Protein AF-A0A3D1ETZ3-F1 (afdb_monomer)

Structure (mmCIF, N/CA/C/O backbone):
data_AF-A0A3D1ETZ3-F1
#
_entry.id   AF-A0A3D1ETZ3-F1
#
loop_
_atom_site.group_PDB
_atom_site.id
_atom_site.type_symbol
_atom_site.label_atom_id
_atom_site.label_alt_id
_atom_site.label_comp_id
_atom_site.label_asym_id
_atom_site.label_entity_id
_atom_site.label_seq_id
_atom_site.pdbx_PDB_ins_code
_atom_site.Cartn_x
_atom_site.Cartn_y
_atom_site.Cartn_z
_atom_site.occupancy
_atom_site.B_iso_or_equiv
_atom_site.auth_seq_id
_atom_site.auth_comp_id
_atom_site.auth_asym_id
_atom_site.auth_atom_id
_atom_site.pdbx_PDB_model_num
ATOM 1 N N . PHE A 1 1 ? 3.925 31.370 -10.548 1.00 27.34 1 PHE A N 1
ATOM 2 C CA . PHE A 1 1 ? 3.334 30.038 -10.300 1.00 27.34 1 PHE A CA 1
ATOM 3 C C . PHE A 1 1 ? 4.362 28.914 -10.126 1.00 27.34 1 PHE A C 1
ATOM 5 O O . PHE A 1 1 ? 4.361 28.298 -9.073 1.00 27.34 1 PHE A O 1
ATOM 12 N N . SER A 1 2 ? 5.283 28.641 -11.063 1.00 23.19 2 SER A N 1
ATOM 13 C CA . SER A 1 2 ? 6.313 27.588 -10.873 1.00 23.19 2 SER A CA 1
ATOM 14 C C . SER A 1 2 ? 7.354 27.898 -9.781 1.00 23.19 2 SER A C 1
ATOM 16 O O . SER A 1 2 ? 7.918 26.980 -9.194 1.00 23.19 2 SER A O 1
ATOM 18 N N . GLY A 1 3 ? 7.588 29.181 -9.479 1.00 23.27 3 GLY A N 1
ATOM 19 C CA . GLY A 1 3 ? 8.453 29.617 -8.374 1.00 23.27 3 GLY A CA 1
ATOM 20 C C . GLY A 1 3 ? 7.772 29.662 -7.000 1.00 23.27 3 GLY A C 1
ATOM 21 O O . GLY A 1 3 ? 8.455 29.539 -5.993 1.00 23.27 3 GLY A O 1
ATOM 22 N N . SER A 1 4 ? 6.441 29.786 -6.946 1.00 25.34 4 SER A N 1
ATOM 23 C CA . SER A 1 4 ? 5.672 29.945 -5.699 1.00 25.34 4 SER A CA 1
ATOM 24 C C . SER A 1 4 ? 5.288 28.616 -5.036 1.00 25.34 4 SER A C 1
ATOM 26 O O . SER A 1 4 ? 4.917 28.609 -3.872 1.00 25.34 4 SER A O 1
ATOM 28 N N . ASN A 1 5 ? 5.432 27.490 -5.744 1.00 31.06 5 ASN A N 1
ATOM 29 C CA . ASN A 1 5 ? 5.099 26.152 -5.234 1.00 31.06 5 ASN A CA 1
ATOM 30 C C . ASN A 1 5 ? 6.330 25.339 -4.799 1.00 31.06 5 ASN A C 1
ATOM 32 O O . ASN A 1 5 ? 6.207 24.150 -4.525 1.00 31.06 5 ASN A O 1
ATOM 36 N N . ARG A 1 6 ? 7.526 25.944 -4.763 1.00 32.31 6 ARG A N 1
ATOM 37 C CA . ARG A 1 6 ? 8.744 25.258 -4.293 1.00 32.31 6 ARG A CA 1
ATOM 38 C C . ARG A 1 6 ? 8.801 25.088 -2.772 1.00 32.31 6 ARG A C 1
ATOM 40 O O . ARG A 1 6 ? 9.508 24.200 -2.323 1.00 32.31 6 ARG A O 1
ATOM 47 N N . ASN A 1 7 ? 8.030 25.883 -2.026 1.00 27.84 7 ASN A N 1
ATOM 48 C CA . ASN A 1 7 ? 8.050 25.913 -0.560 1.00 27.84 7 ASN A CA 1
ATOM 49 C C . ASN A 1 7 ? 6.700 25.551 0.082 1.00 27.84 7 ASN A C 1
ATOM 51 O O . ASN A 1 7 ? 6.529 25.760 1.277 1.00 27.84 7 ASN A O 1
ATOM 55 N N . ILE A 1 8 ? 5.731 25.039 -0.685 1.00 31.20 8 ILE A N 1
ATOM 56 C CA . ILE A 1 8 ? 4.498 24.511 -0.090 1.00 31.20 8 ILE A CA 1
ATOM 57 C C . ILE A 1 8 ? 4.788 23.058 0.290 1.00 31.20 8 ILE A C 1
ATOM 59 O O . ILE A 1 8 ? 4.757 22.165 -0.557 1.00 31.20 8 ILE A O 1
ATOM 63 N N . SER A 1 9 ? 5.143 22.842 1.555 1.00 29.62 9 SER A N 1
ATOM 64 C CA . SER A 1 9 ? 5.007 21.541 2.199 1.00 29.62 9 SER A CA 1
ATOM 65 C C . SER A 1 9 ? 3.514 21.205 2.251 1.00 29.62 9 SER A C 1
ATOM 67 O O . SER A 1 9 ? 2.707 21.973 2.769 1.00 29.62 9 SER A O 1
ATOM 69 N N . GLY A 1 10 ? 3.143 20.094 1.616 1.00 34.75 10 GLY A N 1
ATOM 70 C CA . GLY A 1 10 ? 1.754 19.710 1.355 1.00 34.75 10 GLY A CA 1
ATOM 71 C C . GLY A 1 10 ? 1.389 19.856 -0.124 1.00 34.75 10 GLY A C 1
ATOM 72 O O . GLY A 1 10 ? 1.542 20.917 -0.730 1.00 34.75 10 GLY A O 1
ATOM 73 N N . SER A 1 11 ? 0.917 18.774 -0.750 1.00 38.56 11 SER A N 1
ATOM 74 C CA . SER A 1 11 ? 0.306 18.897 -2.073 1.00 38.56 11 SER A CA 1
ATOM 75 C C . SER A 1 11 ? -1.068 19.522 -1.901 1.00 38.56 11 SER A C 1
ATOM 77 O O . SER A 1 11 ? -1.914 18.944 -1.229 1.00 38.56 11 SER A O 1
ATOM 79 N N . LEU A 1 12 ? -1.315 20.656 -2.547 1.00 33.12 12 LEU A N 1
ATOM 80 C CA . LEU A 1 12 ? -2.684 21.058 -2.848 1.00 33.12 12 LEU A CA 1
ATOM 81 C C . LEU A 1 12 ? -3.346 19.938 -3.662 1.00 33.12 12 LEU A C 1
ATOM 83 O O . LEU A 1 12 ? -2.854 19.612 -4.750 1.00 33.12 12 LEU A O 1
ATOM 87 N N . ASP A 1 13 ? -4.443 19.370 -3.154 1.00 37.62 13 ASP A N 1
ATOM 88 C CA . ASP A 1 13 ? -5.285 18.462 -3.934 1.00 37.62 13 ASP A CA 1
ATOM 89 C C . ASP A 1 13 ? -5.958 19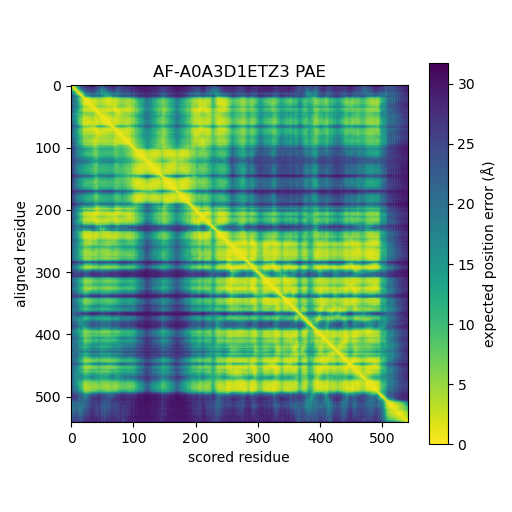.265 -5.058 1.00 37.62 13 ASP A C 1
ATOM 91 O O . ASP A 1 13 ? -6.944 19.979 -4.875 1.00 37.62 13 ASP A O 1
ATOM 95 N N . LEU A 1 14 ? -5.370 19.184 -6.252 1.00 34.25 14 LEU A N 1
ATOM 96 C CA . LEU A 1 14 ? -5.901 19.797 -7.468 1.00 34.25 14 LEU A CA 1
ATOM 97 C C . LEU A 1 14 ? -6.818 18.841 -8.240 1.00 34.25 14 LEU A C 1
ATOM 99 O O . LEU A 1 14 ? -7.135 19.128 -9.401 1.00 34.25 14 LEU A O 1
ATOM 103 N N . THR A 1 15 ? -7.223 17.716 -7.640 1.00 39.75 15 THR A N 1
ATOM 104 C CA . THR A 1 15 ? -8.112 16.748 -8.279 1.00 39.75 15 THR A CA 1
ATOM 105 C C . THR A 1 15 ? -9.499 17.375 -8.404 1.00 39.75 15 THR A C 1
ATOM 107 O O . THR A 1 15 ? -10.133 17.700 -7.393 1.00 39.75 15 THR A O 1
ATOM 110 N N . PRO A 1 16 ? -10.017 17.582 -9.628 1.00 36.59 16 PRO A N 1
ATOM 111 C CA . PRO A 1 16 ? -11.355 18.126 -9.802 1.00 36.59 16 PRO A CA 1
ATOM 112 C C . PRO A 1 16 ? -12.369 17.267 -9.038 1.00 36.59 16 PRO A C 1
ATOM 114 O O . PRO A 1 16 ? -12.315 16.036 -9.110 1.00 36.59 16 PRO A O 1
ATOM 117 N N . ARG A 1 17 ? -13.321 17.910 -8.342 1.00 39.03 17 ARG A N 1
ATOM 118 C CA . ARG A 1 17 ? -14.364 17.264 -7.510 1.00 39.03 17 ARG A CA 1
ATOM 119 C C . ARG A 1 17 ? -15.090 16.093 -8.201 1.00 39.03 17 ARG A C 1
ATOM 121 O O . ARG A 1 17 ? -15.649 15.242 -7.518 1.00 39.03 17 ARG A O 1
ATOM 128 N N . SER A 1 18 ? -15.076 16.033 -9.532 1.00 38.69 18 SER A N 1
ATOM 129 C CA . SER A 1 18 ? -15.733 15.012 -10.344 1.00 38.69 18 SER A CA 1
ATOM 130 C C . SER A 1 18 ? -14.891 13.768 -10.690 1.00 38.69 18 SER A C 1
ATOM 132 O O . SER A 1 18 ? -15.508 12.744 -10.976 1.00 38.69 18 SER A O 1
ATOM 134 N N . ARG A 1 19 ? -13.546 13.764 -10.625 1.00 49.03 19 ARG A N 1
ATOM 135 C CA . ARG A 1 19 ? -12.731 12.782 -11.395 1.00 49.03 19 ARG A CA 1
ATOM 136 C C . ARG A 1 19 ? -11.939 11.697 -10.645 1.00 49.03 19 ARG A C 1
ATOM 138 O O . ARG A 1 19 ? -11.523 10.753 -11.298 1.00 49.03 19 ARG A O 1
ATOM 145 N N . ALA A 1 20 ? -11.761 11.755 -9.324 1.00 51.69 20 ALA A N 1
ATOM 146 C CA . ALA A 1 20 ? -11.062 10.677 -8.602 1.00 51.69 20 ALA A CA 1
ATOM 147 C C . ALA A 1 20 ? -11.936 9.408 -8.539 1.00 51.69 20 ALA A C 1
ATOM 149 O O . ALA A 1 20 ? -12.929 9.383 -7.806 1.00 51.69 20 ALA A O 1
ATOM 150 N N . LEU A 1 21 ? -11.641 8.396 -9.352 1.00 62.44 21 LEU A N 1
ATOM 151 C CA . LEU A 1 21 ? -12.348 7.114 -9.351 1.00 62.44 21 LEU A CA 1
ATOM 152 C C . LEU A 1 21 ? -11.544 6.089 -8.545 1.00 62.44 21 LEU A C 1
ATOM 154 O O . LEU A 1 21 ? -10.324 6.072 -8.689 1.00 62.44 21 LEU A O 1
ATOM 158 N N . PRO A 1 22 ? -12.204 5.249 -7.729 1.00 69.25 22 PRO A N 1
ATOM 159 C CA . PRO A 1 22 ? -11.523 4.151 -7.058 1.00 69.25 22 PRO A CA 1
ATOM 160 C C . PRO A 1 22 ? -10.974 3.159 -8.089 1.00 69.25 22 PRO A C 1
ATOM 162 O O . PRO A 1 22 ? -11.580 2.937 -9.144 1.00 69.25 22 PRO A O 1
ATOM 165 N N . SER A 1 23 ? -9.831 2.564 -7.772 1.00 67.94 23 SER A N 1
ATOM 166 C CA . SER A 1 23 ? -9.227 1.471 -8.524 1.00 67.94 23 SER A CA 1
ATOM 167 C C . SER A 1 23 ? -10.166 0.260 -8.586 1.00 67.94 23 SER A C 1
ATOM 169 O O . SER A 1 23 ? -10.948 0.029 -7.656 1.00 67.94 23 SER A O 1
ATOM 171 N N . PRO A 1 24 ? -10.075 -0.554 -9.655 1.00 68.00 24 PRO A N 1
ATOM 172 C CA . PRO A 1 24 ? -10.760 -1.843 -9.722 1.00 68.00 24 PRO A CA 1
ATOM 173 C C . PRO A 1 24 ? -10.468 -2.712 -8.496 1.00 68.00 24 PRO A C 1
ATOM 175 O O . PRO A 1 24 ? -11.391 -3.270 -7.922 1.00 68.00 24 PRO A O 1
ATOM 178 N N . ARG A 1 25 ? -9.212 -2.714 -8.040 1.00 73.31 25 ARG A N 1
ATOM 179 C CA . ARG A 1 25 ? -8.737 -3.447 -6.866 1.00 73.31 25 ARG A CA 1
ATOM 180 C C . ARG A 1 25 ? -9.473 -3.066 -5.579 1.00 73.31 25 ARG A C 1
ATOM 182 O O . ARG A 1 25 ? -9.935 -3.941 -4.846 1.00 73.31 25 ARG A O 1
ATOM 189 N N . LEU A 1 26 ? -9.630 -1.766 -5.312 1.00 76.50 26 LEU A N 1
ATOM 190 C CA . LEU A 1 26 ? -10.394 -1.296 -4.155 1.00 76.50 26 LEU A CA 1
ATOM 191 C C . LEU A 1 26 ? -11.882 -1.647 -4.283 1.00 76.50 26 LEU A C 1
ATOM 193 O O . LEU A 1 26 ? -12.496 -2.047 -3.296 1.00 76.50 26 LEU A O 1
ATOM 197 N N . ILE A 1 27 ? -12.460 -1.498 -5.481 1.00 78.00 27 ILE A N 1
ATOM 198 C CA . ILE A 1 27 ? -13.863 -1.855 -5.741 1.00 78.00 27 ILE A CA 1
ATOM 199 C C . ILE A 1 27 ? -14.087 -3.347 -5.483 1.00 78.00 27 ILE A C 1
ATOM 201 O O . ILE A 1 27 ? -15.021 -3.695 -4.771 1.00 78.00 27 ILE A O 1
ATOM 205 N N . GLU A 1 28 ? -13.238 -4.211 -6.035 1.00 78.06 28 GLU A N 1
ATOM 206 C CA . GLU A 1 28 ? -13.331 -5.666 -5.912 1.00 78.06 28 GLU A CA 1
ATOM 207 C C . GLU A 1 28 ? -13.197 -6.107 -4.453 1.00 78.06 28 GLU A C 1
ATOM 209 O O . GLU A 1 28 ? -14.055 -6.827 -3.935 1.00 78.06 28 GLU A O 1
ATOM 214 N N . SER A 1 29 ? -12.188 -5.579 -3.756 1.00 80.81 29 SER A N 1
ATOM 215 C CA . SER A 1 29 ? -11.974 -5.854 -2.334 1.00 80.81 29 SER A CA 1
ATOM 216 C C . SER A 1 29 ? -13.166 -5.407 -1.490 1.00 80.81 29 SER A C 1
ATOM 218 O O . SER A 1 29 ? -13.613 -6.148 -0.621 1.00 80.81 29 SER A O 1
ATOM 220 N N . MET A 1 30 ? -13.728 -4.225 -1.772 1.00 87.06 30 MET A N 1
ATOM 221 C CA . MET A 1 30 ? -14.918 -3.740 -1.072 1.00 87.06 30 MET A CA 1
ATOM 222 C C . MET A 1 30 ? -16.152 -4.587 -1.391 1.00 87.06 30 MET A C 1
ATOM 224 O O . MET A 1 30 ? -16.918 -4.908 -0.492 1.00 87.06 30 MET A O 1
ATOM 228 N N . SER A 1 31 ? -16.344 -4.983 -2.650 1.00 85.69 31 SER A N 1
ATOM 229 C CA . SER A 1 31 ? -17.474 -5.825 -3.060 1.00 85.69 31 SER A CA 1
ATOM 230 C C . SER A 1 31 ? -17.411 -7.245 -2.499 1.00 85.69 31 SER A C 1
ATOM 232 O O . SER A 1 31 ? -18.441 -7.901 -2.403 1.00 85.69 31 SER A O 1
ATOM 234 N N . SER A 1 32 ? -16.219 -7.700 -2.110 1.00 87.56 32 SER A N 1
ATOM 235 C CA . SER A 1 32 ? -15.999 -9.016 -1.503 1.00 87.56 32 SER A CA 1
ATOM 236 C C . SER A 1 32 ? -16.248 -9.029 0.009 1.00 87.56 32 SER A C 1
ATOM 238 O O . SER A 1 32 ? -16.199 -10.090 0.633 1.00 87.56 32 SER A O 1
ATOM 240 N N . LEU A 1 33 ? -16.499 -7.868 0.622 1.00 89.19 33 LEU A N 1
ATOM 241 C CA . LEU A 1 33 ? -16.898 -7.793 2.023 1.00 89.19 33 LEU A CA 1
ATOM 242 C C . LEU A 1 33 ? -18.329 -8.327 2.201 1.00 89.19 33 LEU A C 1
ATOM 244 O O . LEU A 1 33 ? -19.157 -8.174 1.301 1.00 89.19 33 LEU A O 1
ATOM 248 N N . PRO A 1 34 ? -18.657 -8.914 3.365 1.00 87.19 34 PRO A N 1
ATOM 249 C CA . PRO A 1 34 ? -20.009 -9.390 3.630 1.00 87.19 34 PRO A CA 1
ATOM 250 C C . PRO A 1 34 ? -21.068 -8.285 3.510 1.00 87.19 34 PRO A C 1
ATOM 252 O O . PRO A 1 34 ? -20.840 -7.138 3.898 1.00 87.19 34 PRO A O 1
ATOM 255 N N . GLU A 1 35 ? -22.261 -8.633 3.026 1.00 86.06 35 GLU A N 1
ATOM 256 C CA . GLU A 1 35 ? -23.376 -7.685 2.959 1.00 86.06 35 GLU A CA 1
ATOM 257 C C . GLU A 1 35 ? -23.726 -7.115 4.345 1.00 86.06 35 GLU A C 1
ATOM 259 O O . GLU A 1 35 ? -23.636 -7.800 5.367 1.00 86.06 35 GLU A O 1
ATOM 264 N N . GLY A 1 36 ? -24.117 -5.837 4.386 1.00 84.31 36 GLY A N 1
ATOM 265 C CA . GLY A 1 36 ? -24.416 -5.134 5.637 1.00 84.31 36 GLY A CA 1
ATOM 266 C C . GLY A 1 36 ? -23.180 -4.727 6.447 1.00 84.31 36 GLY A C 1
ATOM 267 O O . GLY A 1 36 ? -23.319 -4.179 7.542 1.00 84.31 36 GLY A O 1
ATOM 268 N N . SER A 1 37 ? -21.968 -4.959 5.934 1.00 90.81 37 SER A N 1
ATOM 269 C CA . SER A 1 37 ? -20.751 -4.463 6.565 1.00 90.81 37 SER A CA 1
ATOM 270 C C . SER A 1 37 ? -20.620 -2.939 6.476 1.00 90.81 37 SER A C 1
ATOM 272 O O . SER A 1 37 ? -20.992 -2.296 5.494 1.00 90.81 37 SER A O 1
ATOM 274 N N . THR A 1 38 ? -20.038 -2.356 7.523 1.00 91.31 38 THR A N 1
ATOM 275 C CA . THR A 1 38 ? -19.632 -0.951 7.578 1.00 91.31 38 THR A CA 1
ATOM 276 C C . THR A 1 38 ? -18.118 -0.870 7.720 1.00 91.31 38 THR A C 1
ATOM 278 O O . THR A 1 38 ? -17.540 -1.426 8.652 1.0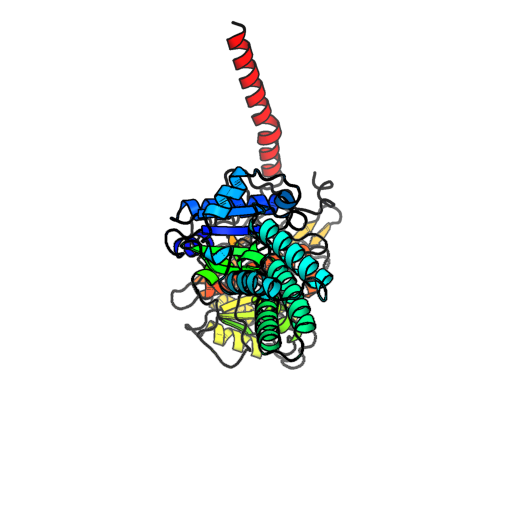0 91.31 38 THR A O 1
ATOM 281 N N . ILE A 1 39 ? -17.473 -0.125 6.831 1.00 91.50 39 ILE A N 1
ATOM 282 C CA . ILE A 1 39 ? -16.078 0.277 6.964 1.00 91.50 39 ILE A CA 1
ATOM 283 C C . ILE A 1 39 ? -16.006 1.576 7.753 1.00 91.50 39 ILE A C 1
ATOM 285 O O . ILE A 1 39 ? -16.534 2.606 7.335 1.00 91.50 39 ILE A O 1
ATOM 289 N N . PHE A 1 40 ? -15.296 1.543 8.872 1.00 91.06 40 PHE A N 1
ATOM 290 C CA . PHE A 1 40 ? -15.044 2.708 9.706 1.00 91.06 40 PHE A CA 1
ATOM 291 C C . PHE A 1 40 ? -13.578 3.113 9.591 1.00 91.06 40 PHE A C 1
ATOM 293 O O . PHE A 1 40 ? -12.700 2.355 9.983 1.00 91.06 40 PHE A O 1
ATOM 300 N N . LEU A 1 41 ? -13.302 4.303 9.067 1.00 90.25 41 LEU A N 1
ATOM 301 C CA . LEU A 1 41 ? -11.968 4.895 9.010 1.00 90.25 41 LEU A CA 1
ATOM 302 C C . LEU A 1 41 ? -11.897 6.067 9.985 1.00 90.25 41 LEU A C 1
ATOM 304 O O . LEU A 1 41 ? -12.667 7.019 9.879 1.00 90.25 41 LEU A O 1
ATOM 308 N N . THR A 1 42 ? -10.937 6.045 10.891 1.00 87.81 42 THR A N 1
ATOM 309 C CA . THR A 1 42 ? -10.640 7.145 11.800 1.00 87.81 42 THR A CA 1
ATOM 310 C C . THR A 1 42 ? -9.193 7.572 11.624 1.00 87.81 42 THR A C 1
ATOM 312 O O . THR A 1 42 ? -8.280 6.752 11.532 1.00 87.81 42 THR A O 1
ATOM 315 N N . LEU A 1 43 ? -8.975 8.878 11.542 1.00 85.94 43 LEU A N 1
ATOM 316 C CA . LEU A 1 43 ? -7.650 9.453 11.345 1.00 85.94 43 LEU A CA 1
ATOM 317 C C . LEU A 1 43 ? -7.496 10.675 12.230 1.00 85.94 43 LEU A C 1
ATOM 319 O O . LEU A 1 43 ? -8.450 11.426 12.437 1.00 85.94 43 LEU A O 1
ATOM 323 N N . ASN A 1 44 ? -6.288 10.899 12.731 1.00 84.06 44 ASN A N 1
ATOM 324 C CA . ASN A 1 44 ? -5.977 12.125 13.443 1.00 84.06 44 ASN A CA 1
ATOM 325 C C . ASN A 1 44 ? -5.713 13.264 12.442 1.00 84.06 44 ASN A C 1
ATOM 327 O O . ASN A 1 44 ? -4.649 13.306 11.824 1.00 84.06 44 ASN A O 1
ATOM 331 N N . GLY A 1 45 ? -6.663 14.193 12.292 1.00 77.25 45 GLY A N 1
ATOM 332 C CA . GLY A 1 45 ? -6.526 15.358 11.409 1.00 77.25 45 GLY A CA 1
ATOM 333 C C . GLY A 1 45 ? -5.404 16.332 11.788 1.00 77.25 45 GLY A C 1
ATOM 334 O O . GLY A 1 45 ? -5.006 17.132 10.949 1.00 77.25 45 GLY A O 1
ATOM 335 N N . ASP A 1 46 ? -4.831 16.235 12.995 1.00 79.69 46 ASP A N 1
ATOM 336 C CA . ASP A 1 46 ? -3.625 16.997 13.356 1.00 79.69 46 ASP A CA 1
ATOM 337 C C . ASP A 1 46 ? -2.349 16.391 12.727 1.00 79.69 46 ASP A C 1
ATOM 339 O O . ASP A 1 46 ? -1.327 17.064 12.617 1.00 79.69 46 ASP A O 1
ATOM 343 N N . GLN A 1 47 ? -2.397 15.117 12.312 1.00 77.00 47 GLN A N 1
ATOM 344 C CA . GLN A 1 47 ? -1.279 14.383 11.696 1.00 77.00 47 GLN A CA 1
ATOM 345 C C . GLN A 1 47 ? -1.442 14.211 10.178 1.00 77.00 47 GLN A C 1
ATOM 347 O O . GLN A 1 47 ? -0.443 14.129 9.456 1.00 77.00 47 GLN A O 1
ATOM 352 N N . VAL A 1 48 ? -2.691 14.139 9.702 1.00 73.69 48 VAL A N 1
ATOM 353 C CA . VAL A 1 48 ? -3.040 13.904 8.295 1.00 73.69 48 VAL A CA 1
ATOM 354 C C . VAL A 1 48 ? -3.517 15.206 7.646 1.00 73.69 48 VAL A C 1
ATOM 356 O O . VAL A 1 48 ? -4.458 15.820 8.151 1.00 73.69 48 VAL A O 1
ATOM 359 N N . PRO A 1 49 ? -2.945 15.623 6.501 1.00 71.25 49 PRO A N 1
ATOM 360 C CA . PRO A 1 49 ? -3.405 16.806 5.783 1.00 71.25 49 PRO A CA 1
ATOM 361 C C . PRO A 1 49 ? -4.917 16.759 5.469 1.00 71.25 49 PRO A C 1
ATOM 363 O O . PRO A 1 49 ? -5.417 15.726 5.013 1.00 71.25 49 PRO A O 1
ATOM 366 N N . PRO A 1 50 ? -5.663 17.874 5.619 1.00 70.62 50 PRO A N 1
ATOM 367 C CA . PRO A 1 50 ? -7.112 17.900 5.383 1.00 70.62 50 PRO A CA 1
ATOM 368 C C . PRO A 1 50 ? -7.535 17.450 3.979 1.00 70.62 50 PRO A C 1
ATOM 370 O O . PRO A 1 50 ? -8.604 16.865 3.801 1.00 70.62 50 PRO A O 1
ATOM 373 N N . ASP A 1 51 ? -6.710 17.735 2.974 1.00 67.56 51 ASP A N 1
ATOM 374 C CA . ASP A 1 51 ? -6.957 17.328 1.591 1.00 67.56 51 ASP A CA 1
ATOM 375 C C . ASP A 1 51 ? -6.850 15.808 1.416 1.00 67.56 51 ASP A C 1
ATOM 377 O O . ASP A 1 51 ? -7.709 15.203 0.774 1.00 67.56 51 ASP A O 1
ATOM 381 N N . ASP A 1 52 ? -5.887 15.174 2.082 1.00 70.06 52 ASP A N 1
ATOM 382 C CA . ASP A 1 52 ? -5.703 13.724 2.048 1.00 70.06 52 ASP A CA 1
ATOM 383 C C . ASP A 1 52 ? -6.847 13.000 2.787 1.00 70.06 52 ASP A C 1
ATOM 385 O O . ASP A 1 52 ? -7.375 11.992 2.312 1.00 70.06 52 ASP A O 1
ATOM 389 N N . PHE A 1 53 ? -7.330 13.560 3.904 1.00 75.50 53 PHE A N 1
ATOM 390 C CA . PHE A 1 53 ? -8.522 13.048 4.592 1.00 75.50 53 PHE A CA 1
ATOM 391 C C . PHE A 1 53 ? -9.779 13.125 3.703 1.00 75.50 53 PHE A C 1
ATOM 393 O O . PHE A 1 53 ? -10.571 12.179 3.622 1.00 75.50 53 PHE A O 1
ATOM 400 N N . ARG A 1 54 ? -9.969 14.244 2.985 1.00 75.31 54 ARG A N 1
ATOM 401 C CA . ARG A 1 54 ? -11.076 14.406 2.021 1.00 75.31 54 ARG A CA 1
ATOM 402 C C . ARG A 1 54 ? -10.959 13.435 0.851 1.00 75.31 54 ARG A C 1
ATOM 404 O O . ARG A 1 54 ? -11.989 12.932 0.393 1.00 75.31 54 ARG A O 1
ATOM 411 N N . PHE A 1 55 ? -9.743 13.195 0.365 1.00 74.12 55 PHE A N 1
ATOM 412 C CA . PHE A 1 55 ? -9.461 12.216 -0.679 1.00 74.12 55 PHE A CA 1
ATOM 413 C C . PHE A 1 55 ? -9.856 10.806 -0.227 1.00 74.12 55 PHE A C 1
ATOM 415 O O . PHE A 1 55 ? -10.683 10.175 -0.888 1.00 74.12 55 PHE A O 1
ATOM 422 N N . ALA A 1 56 ? -9.370 10.367 0.940 1.00 77.06 56 ALA A N 1
ATOM 423 C CA . ALA A 1 56 ? -9.682 9.063 1.522 1.00 77.06 56 ALA A CA 1
ATOM 424 C C . ALA A 1 56 ? -11.187 8.823 1.640 1.00 77.06 56 ALA A C 1
ATOM 426 O O . ALA A 1 56 ? -11.717 7.837 1.123 1.00 77.06 56 ALA A O 1
ATOM 427 N N . ARG A 1 57 ? -11.891 9.781 2.255 1.00 83.00 57 ARG A N 1
ATOM 428 C CA . ARG A 1 57 ? -13.345 9.725 2.401 1.00 83.00 57 ARG A CA 1
ATOM 429 C C . ARG A 1 57 ? -14.042 9.570 1.054 1.00 83.00 57 ARG A C 1
ATOM 431 O O . ARG A 1 57 ? -14.950 8.757 0.927 1.00 83.00 57 ARG A O 1
ATOM 438 N N . ARG A 1 58 ? -13.628 10.337 0.042 1.00 77.56 58 ARG A N 1
ATOM 439 C CA . ARG A 1 58 ? -14.259 10.313 -1.284 1.00 77.56 58 ARG A CA 1
ATOM 440 C C . ARG A 1 58 ? -14.035 8.987 -2.006 1.00 77.56 58 ARG A C 1
ATOM 442 O O . ARG A 1 58 ? -14.977 8.477 -2.605 1.00 77.56 58 ARG A O 1
ATOM 449 N N . ILE A 1 59 ? -12.810 8.467 -1.986 1.00 76.38 59 ILE A N 1
ATOM 450 C CA . ILE A 1 59 ? -12.456 7.220 -2.672 1.00 76.38 59 ILE A CA 1
ATOM 451 C C . ILE A 1 59 ? -13.191 6.032 -2.050 1.00 76.38 59 ILE A C 1
ATOM 453 O O . ILE A 1 59 ? -13.829 5.280 -2.785 1.00 76.38 59 ILE A O 1
ATOM 457 N N . LEU A 1 60 ? -13.212 5.933 -0.716 1.00 83.56 60 LEU A N 1
ATOM 458 C CA . LEU A 1 60 ? -13.968 4.893 -0.015 1.00 83.56 60 LEU A CA 1
ATOM 459 C C . LEU A 1 60 ? -15.470 5.004 -0.300 1.00 83.56 60 LEU A C 1
ATOM 461 O O . LEU A 1 60 ? -16.076 4.028 -0.727 1.00 83.56 60 LEU A O 1
ATOM 465 N N . GLN A 1 61 ? -16.062 6.198 -0.192 1.00 85.94 61 GLN A N 1
ATOM 466 C CA . GLN A 1 61 ? -17.486 6.393 -0.498 1.00 85.94 61 GLN A CA 1
ATOM 467 C C . GLN A 1 61 ? -17.840 6.017 -1.945 1.00 85.94 61 GLN A C 1
ATOM 469 O O . GLN A 1 61 ? -18.875 5.403 -2.190 1.00 85.94 61 GLN A O 1
ATOM 474 N N . ARG A 1 62 ? -16.994 6.369 -2.922 1.00 79.75 62 ARG A N 1
ATOM 475 C CA . ARG A 1 62 ? -17.224 6.021 -4.335 1.00 79.75 62 ARG A CA 1
ATOM 476 C C . ARG A 1 62 ? -17.072 4.530 -4.605 1.00 79.75 62 ARG A C 1
ATOM 478 O O . ARG A 1 62 ? -17.810 4.007 -5.435 1.00 79.75 62 ARG A O 1
ATOM 485 N N . ALA A 1 63 ? -16.132 3.860 -3.944 1.00 80.31 63 ALA A N 1
ATOM 486 C CA . ALA A 1 63 ? -16.006 2.412 -4.049 1.00 80.31 63 ALA A CA 1
ATOM 487 C C . ALA A 1 63 ? -17.224 1.723 -3.406 1.00 80.31 63 ALA A C 1
ATOM 489 O O . ALA A 1 63 ? -17.754 0.774 -3.975 1.00 80.31 63 ALA A O 1
ATOM 490 N N . ALA A 1 64 ? -17.746 2.284 -2.308 1.00 85.94 64 ALA A N 1
ATOM 491 C CA . ALA A 1 64 ? -18.917 1.771 -1.604 1.00 85.94 64 ALA A CA 1
ATOM 492 C C . ALA A 1 64 ? -20.200 1.886 -2.432 1.00 85.94 64 ALA A C 1
ATOM 494 O O . ALA A 1 64 ? -21.008 0.970 -2.399 1.00 85.94 64 ALA A O 1
ATOM 495 N N . MET A 1 65 ? -20.366 2.940 -3.244 1.00 82.44 65 MET A N 1
ATOM 496 C CA . MET A 1 65 ? -21.541 3.117 -4.123 1.00 82.44 65 MET A CA 1
ATOM 497 C C . MET A 1 65 ? -21.798 1.944 -5.082 1.00 82.44 65 MET A C 1
ATOM 499 O O . MET A 1 65 ? -22.913 1.800 -5.576 1.00 82.44 65 MET A O 1
ATOM 503 N N . LYS A 1 66 ? -20.776 1.137 -5.384 1.00 72.06 66 LYS A N 1
ATOM 504 C CA . LYS A 1 66 ? -20.892 -0.055 -6.237 1.00 72.06 66 LYS A CA 1
ATOM 505 C C . LYS A 1 66 ? -21.118 -1.350 -5.445 1.00 72.06 66 LYS A C 1
ATOM 507 O O . LYS A 1 66 ? -21.080 -2.425 -6.031 1.00 72.06 66 LYS A O 1
ATOM 512 N N . SER A 1 67 ? -21.331 -1.250 -4.137 1.00 76.31 67 SER A N 1
ATOM 513 C CA . SER A 1 67 ? -21.452 -2.366 -3.198 1.00 76.31 67 SER A CA 1
ATOM 514 C C . SER A 1 67 ? -22.572 -2.101 -2.183 1.00 76.31 67 SER A C 1
ATOM 516 O O . SER A 1 67 ? -23.049 -0.977 -2.054 1.00 76.31 67 SER A O 1
ATOM 518 N N . SER A 1 68 ? -22.978 -3.114 -1.423 1.00 80.44 68 SER A N 1
ATOM 519 C CA . SER A 1 68 ? -23.914 -2.980 -0.294 1.00 80.44 68 SER A CA 1
ATOM 520 C C . SER A 1 68 ? -23.226 -2.545 1.012 1.00 80.44 68 SER A C 1
ATOM 522 O O . SER A 1 68 ? -23.745 -2.797 2.099 1.00 80.44 68 SER A O 1
ATOM 524 N N . ILE A 1 69 ? -22.025 -1.971 0.914 1.00 88.38 69 ILE A N 1
ATOM 525 C CA . ILE A 1 69 ? -21.155 -1.631 2.042 1.00 88.38 69 ILE A CA 1
ATOM 526 C C . ILE A 1 69 ? -21.295 -0.151 2.355 1.00 88.38 69 ILE A C 1
ATOM 528 O O . ILE A 1 69 ? -21.301 0.691 1.456 1.00 88.38 69 ILE A O 1
ATOM 532 N N . GLU A 1 70 ? -21.352 0.186 3.637 1.00 90.25 70 GLU A N 1
ATOM 533 C CA . GLU A 1 70 ? -21.317 1.576 4.071 1.00 90.25 70 GLU A CA 1
ATOM 534 C C . GLU A 1 70 ? -19.907 1.989 4.505 1.00 90.25 70 GLU A C 1
ATOM 536 O O . GLU A 1 70 ? -19.158 1.197 5.069 1.00 90.25 70 GLU A O 1
ATOM 541 N N . THR A 1 71 ? -19.533 3.248 4.277 1.00 90.69 71 THR A N 1
ATOM 542 C CA . THR A 1 71 ? -18.242 3.795 4.721 1.00 90.69 71 THR A CA 1
ATOM 543 C C . THR A 1 71 ? -18.445 5.024 5.594 1.00 90.69 71 THR A C 1
ATOM 545 O O . THR A 1 71 ? -19.064 6.001 5.159 1.00 90.69 71 THR A O 1
ATOM 548 N N . VAL A 1 72 ? -17.840 5.026 6.779 1.00 90.31 72 VAL A N 1
ATOM 549 C CA . VAL A 1 72 ? -17.798 6.165 7.697 1.00 90.31 72 VAL A CA 1
ATOM 550 C C . VAL A 1 72 ? -16.352 6.611 7.865 1.00 90.31 72 VAL A C 1
ATOM 552 O O . VAL A 1 72 ? -15.477 5.799 8.144 1.00 90.31 72 VAL A O 1
ATOM 555 N N . CYS A 1 73 ? -16.089 7.907 7.697 1.00 89.50 73 CYS A N 1
ATOM 556 C CA . CYS A 1 73 ? -14.761 8.485 7.896 1.00 89.50 73 CYS A CA 1
ATOM 557 C C . CYS A 1 73 ? -14.824 9.586 8.957 1.00 89.50 73 CYS A C 1
ATOM 559 O O . CYS A 1 73 ? -15.571 10.552 8.784 1.00 89.50 73 CYS A O 1
ATOM 561 N N . VAL A 1 74 ? -14.026 9.459 10.018 1.00 87.88 74 VAL A N 1
ATOM 562 C CA . VAL A 1 74 ? -14.017 10.361 11.177 1.00 87.88 74 VAL A CA 1
ATOM 563 C C . VAL A 1 74 ? -12.655 11.028 11.333 1.00 87.88 74 VAL A C 1
ATOM 565 O O . VAL A 1 74 ? -11.624 10.359 11.397 1.00 87.88 74 VAL A O 1
ATOM 568 N N . ASP A 1 75 ? -12.666 12.356 11.426 1.00 87.44 75 ASP A N 1
ATOM 569 C CA . ASP A 1 75 ? -11.506 13.135 11.850 1.00 87.44 75 ASP A CA 1
ATOM 570 C C . ASP A 1 75 ? -11.505 13.200 13.380 1.00 87.44 75 ASP A C 1
ATOM 572 O O . ASP A 1 75 ? -12.351 13.849 14.001 1.00 87.44 75 ASP A O 1
ATOM 576 N N . LEU A 1 76 ? -10.551 12.505 13.993 1.00 84.62 76 LEU A N 1
ATOM 577 C CA . LEU A 1 76 ? -10.403 12.444 15.443 1.00 84.62 76 LEU A CA 1
ATOM 578 C C . LEU A 1 76 ? -10.020 13.799 16.047 1.00 84.62 76 LEU A C 1
ATOM 580 O O . LEU A 1 76 ? -10.345 14.050 17.206 1.00 84.62 76 LEU A O 1
ATOM 584 N N . SER A 1 77 ? -9.365 14.681 15.288 1.00 83.94 77 SER A N 1
ATOM 585 C CA . SER A 1 77 ? -9.019 16.022 15.762 1.00 83.94 77 SER A CA 1
ATOM 586 C C . SER A 1 77 ? -10.275 16.896 15.863 1.00 83.94 77 SER A C 1
ATOM 588 O O . SER A 1 77 ? -10.525 17.502 16.904 1.00 83.94 77 SER A O 1
ATOM 590 N N . ALA A 1 78 ? -11.138 16.858 14.841 1.00 84.38 78 ALA A N 1
ATOM 591 C CA . ALA A 1 78 ? -12.436 17.532 14.842 1.00 84.38 78 ALA A CA 1
ATOM 592 C C . ALA A 1 78 ? -13.364 16.979 15.935 1.00 84.38 78 ALA A C 1
ATOM 594 O O . ALA A 1 78 ? -14.051 17.741 16.619 1.00 84.38 78 ALA A O 1
ATOM 595 N N . LEU A 1 79 ? -13.338 15.658 16.157 1.00 81.69 79 LEU A N 1
ATOM 596 C CA . LEU A 1 79 ? -14.081 15.018 17.242 1.00 81.69 79 LEU A CA 1
ATOM 597 C C . LEU A 1 79 ? -13.641 15.542 18.618 1.00 81.69 79 LEU A C 1
ATOM 599 O O . LEU A 1 79 ? -14.488 15.906 19.431 1.00 81.69 79 LEU A O 1
ATOM 603 N N . ARG A 1 80 ? -12.328 15.638 18.873 1.00 80.56 80 ARG A N 1
ATOM 604 C CA . ARG A 1 80 ? -11.779 16.159 20.142 1.00 80.56 80 ARG A CA 1
ATOM 605 C C . ARG A 1 80 ? -12.068 17.644 20.350 1.00 80.56 80 ARG A C 1
ATOM 607 O O . ARG A 1 80 ? -12.292 18.056 21.484 1.00 80.56 80 ARG A O 1
ATOM 614 N N . ARG A 1 81 ? -12.083 18.436 19.273 1.00 82.75 81 ARG A N 1
ATOM 615 C CA . ARG A 1 81 ? -12.457 19.860 19.310 1.00 82.75 81 ARG A CA 1
ATOM 616 C C . ARG A 1 81 ? -13.965 20.086 19.484 1.00 82.75 81 ARG A C 1
ATOM 618 O O . ARG A 1 81 ? -14.377 21.227 19.664 1.00 82.75 81 ARG A O 1
ATOM 625 N N . GLY A 1 82 ? -14.785 19.030 19.459 1.00 80.12 82 GLY A N 1
ATOM 626 C CA . GLY A 1 82 ? -16.243 19.136 19.580 1.00 80.12 82 GLY A CA 1
ATOM 627 C C . GLY A 1 82 ? -16.918 19.717 18.334 1.00 80.12 82 GLY A C 1
ATOM 628 O O . GLY A 1 82 ? -18.024 20.238 18.419 1.00 80.12 82 GLY A O 1
ATOM 629 N N . GLU A 1 83 ? -16.259 19.641 17.175 1.00 85.69 83 GLU A N 1
ATOM 630 C CA . GLU A 1 83 ? -16.763 20.170 15.898 1.00 85.69 83 GLU A CA 1
ATOM 631 C C . GLU A 1 83 ? -17.780 19.225 15.234 1.00 85.69 83 GLU A C 1
ATOM 633 O O . GLU A 1 83 ? -18.471 19.605 14.289 1.00 85.69 83 GLU A O 1
ATOM 638 N N . ILE A 1 84 ? -17.872 17.983 15.719 1.00 82.44 84 ILE A N 1
ATOM 639 C CA . ILE A 1 84 ? -18.792 16.959 15.221 1.00 82.44 84 ILE A CA 1
ATOM 640 C C . ILE A 1 84 ? -20.066 16.978 16.064 1.00 82.44 84 ILE A C 1
ATOM 642 O O . ILE A 1 84 ? -20.016 16.920 17.292 1.00 82.44 84 ILE A O 1
ATOM 646 N N . SER A 1 85 ? -21.219 17.054 15.398 1.00 83.94 85 SER A N 1
ATOM 647 C CA . SER A 1 85 ? -22.515 17.151 16.075 1.00 83.94 85 SER A CA 1
ATOM 648 C C . SER A 1 85 ? -22.845 15.900 16.898 1.00 83.94 85 SER A C 1
ATOM 650 O O . SER A 1 85 ? -22.570 14.774 16.480 1.00 83.94 85 SER A O 1
ATOM 652 N N . SER A 1 86 ? -23.524 16.084 18.033 1.00 76.62 86 SER A N 1
ATOM 653 C CA . SER A 1 86 ? -23.957 14.977 18.898 1.00 76.62 86 SER A CA 1
ATOM 654 C C . SER A 1 86 ? -24.879 13.981 18.188 1.00 76.62 86 SER A C 1
ATOM 656 O O . SER A 1 86 ? -24.859 12.802 18.519 1.00 76.62 86 SER A O 1
ATOM 658 N N . GLN A 1 87 ? -25.652 14.430 17.193 1.00 82.38 87 GLN A N 1
ATOM 659 C CA . GLN A 1 87 ? -26.522 13.551 16.410 1.00 82.38 87 GLN A CA 1
ATOM 660 C C . GLN A 1 87 ? -25.717 12.597 15.520 1.00 82.38 87 GLN A C 1
ATOM 662 O O . GLN A 1 87 ? -25.954 11.398 15.559 1.00 82.38 87 GLN A O 1
ATOM 667 N N . GLN A 1 88 ? -24.704 13.096 14.802 1.00 82.69 88 GLN A N 1
ATOM 668 C CA . GLN A 1 88 ? -23.811 12.240 14.005 1.00 82.69 88 GLN A CA 1
ATOM 669 C C . GLN A 1 88 ? -23.059 11.233 14.869 1.00 82.69 88 GLN A C 1
ATOM 671 O O . GLN A 1 88 ? -22.844 10.090 14.477 1.00 82.69 88 GLN A O 1
ATOM 676 N N . ILE A 1 89 ? -22.655 11.677 16.052 1.00 76.12 89 ILE A N 1
ATOM 677 C CA . ILE A 1 89 ? -21.985 10.843 17.034 1.00 76.12 89 ILE A CA 1
ATOM 678 C C . ILE A 1 89 ? -22.924 9.718 17.516 1.00 76.12 89 ILE A C 1
ATOM 680 O O . ILE A 1 89 ? -22.526 8.554 17.515 1.00 76.12 89 ILE A O 1
ATOM 684 N N . ALA A 1 90 ? -24.183 10.033 17.839 1.00 75.75 90 ALA A N 1
ATOM 685 C CA . ALA A 1 90 ? -25.192 9.036 18.199 1.00 75.75 90 ALA A CA 1
ATOM 686 C C . ALA A 1 90 ? -25.481 8.058 17.044 1.00 75.75 90 ALA A C 1
ATOM 688 O O . ALA A 1 90 ? -25.556 6.850 17.262 1.00 75.75 90 ALA A O 1
ATOM 689 N N . ASP A 1 91 ? -25.555 8.551 15.803 1.00 82.25 91 ASP A N 1
ATOM 690 C CA . ASP A 1 91 ? -25.723 7.715 14.607 1.00 82.25 91 ASP A CA 1
ATOM 691 C C . ASP A 1 91 ? -24.565 6.723 14.428 1.00 82.25 91 ASP A C 1
ATOM 693 O O . ASP A 1 91 ? -24.762 5.609 13.943 1.00 82.25 91 ASP A O 1
ATOM 697 N N . TRP A 1 92 ? -23.344 7.105 14.813 1.00 82.12 92 TRP A N 1
ATOM 698 C CA . TRP A 1 92 ? -22.202 6.195 14.819 1.00 82.12 92 TRP A CA 1
ATOM 699 C C . TRP A 1 92 ? -22.299 5.168 15.931 1.00 82.12 92 TRP A C 1
ATOM 701 O O . TRP A 1 92 ? -22.049 3.994 15.677 1.00 82.12 92 TRP A O 1
ATOM 711 N N . GLN A 1 93 ? -22.688 5.584 17.136 1.00 75.31 93 GLN A N 1
ATOM 712 C CA . GLN A 1 93 ? -22.843 4.668 18.260 1.00 75.31 93 GLN A CA 1
ATOM 713 C C . GLN A 1 93 ? -23.908 3.598 17.986 1.00 75.31 93 GLN A C 1
ATOM 715 O O . GLN A 1 93 ? -23.684 2.424 18.265 1.00 75.31 93 GLN A O 1
ATOM 720 N N . ASN A 1 94 ? -25.015 3.966 17.341 1.00 77.06 94 ASN A N 1
ATOM 721 C CA . ASN A 1 94 ? -26.088 3.034 16.985 1.00 77.06 94 ASN A CA 1
ATOM 722 C C . ASN A 1 94 ? -25.643 1.893 16.049 1.00 77.06 94 ASN A C 1
ATOM 724 O O . ASN A 1 94 ? -26.371 0.916 15.889 1.00 77.06 94 ASN A O 1
ATOM 728 N N . ARG A 1 95 ? -24.463 1.999 15.425 1.00 78.19 95 ARG A N 1
ATOM 729 C CA . ARG A 1 95 ? -23.904 0.961 14.546 1.00 78.19 95 ARG A CA 1
ATOM 730 C C . ARG A 1 95 ? -23.156 -0.125 15.289 1.00 78.19 95 ARG A C 1
ATOM 732 O O . ARG A 1 95 ? -22.822 -1.119 14.660 1.00 78.19 95 ARG A O 1
ATOM 739 N N . PHE A 1 96 ? -22.837 0.077 16.561 1.00 77.94 96 PHE A N 1
ATOM 740 C CA . PHE A 1 96 ? -22.104 -0.887 17.366 1.00 77.94 96 PHE A CA 1
ATOM 741 C C . PHE A 1 96 ? -23.068 -1.601 18.316 1.00 77.94 96 PHE A C 1
ATOM 743 O O . PHE A 1 96 ? -24.052 -1.039 18.791 1.00 77.94 96 PHE A O 1
ATOM 750 N N . SER A 1 97 ? -22.788 -2.866 18.599 1.00 74.81 97 SER A N 1
ATOM 751 C CA . SER A 1 97 ? -23.546 -3.659 19.556 1.00 74.81 97 SER A CA 1
ATOM 752 C C . SER A 1 97 ? -23.215 -3.221 20.982 1.00 74.81 97 SER A C 1
ATOM 754 O O . SER A 1 97 ? -22.112 -2.751 21.270 1.00 74.81 97 SER A O 1
ATOM 756 N N . ALA A 1 98 ? -24.135 -3.459 21.919 1.00 71.25 98 ALA A N 1
ATOM 757 C CA . ALA A 1 98 ? -23.884 -3.238 23.346 1.00 71.25 98 ALA A CA 1
ATOM 758 C C . ALA A 1 98 ? -22.642 -3.999 23.859 1.00 71.25 98 ALA A C 1
ATOM 760 O O . ALA A 1 98 ? -21.951 -3.517 24.756 1.00 71.25 98 ALA A O 1
ATOM 761 N N . ALA A 1 99 ? -22.332 -5.160 23.268 1.00 65.94 99 ALA A N 1
ATOM 762 C CA . ALA A 1 99 ? -21.139 -5.945 23.583 1.00 65.94 99 ALA A CA 1
ATOM 763 C C . ALA A 1 99 ? -19.838 -5.199 23.241 1.00 65.94 99 ALA A C 1
ATOM 765 O O . ALA A 1 99 ? -18.856 -5.320 23.969 1.00 65.94 99 ALA A O 1
ATOM 766 N N . THR A 1 100 ? -19.855 -4.370 22.195 1.00 71.19 100 THR A N 1
ATOM 767 C CA . THR A 1 100 ? -18.711 -3.542 21.799 1.00 71.19 100 THR A CA 1
ATOM 768 C C . THR A 1 100 ? -18.500 -2.355 22.744 1.00 71.19 100 THR A C 1
ATOM 770 O O . THR A 1 100 ? -17.364 -1.967 22.988 1.00 71.19 100 THR A O 1
ATOM 773 N N . PHE A 1 101 ? -19.570 -1.794 23.318 1.00 65.00 101 PHE A N 1
ATOM 774 C CA . PHE A 1 101 ? -19.488 -0.684 24.282 1.00 65.00 101 PHE A CA 1
ATOM 775 C C . PHE A 1 101 ? -19.145 -1.122 25.705 1.00 65.00 101 PHE A C 1
ATOM 777 O O . PHE A 1 101 ? -18.519 -0.373 26.450 1.00 65.00 101 PHE A O 1
ATOM 784 N N . SER A 1 102 ? -19.601 -2.306 26.110 1.00 68.50 102 SER A N 1
ATOM 785 C CA . SER A 1 102 ? -19.399 -2.840 27.456 1.00 68.50 102 SER A CA 1
ATOM 786 C C . SER A 1 102 ? -19.184 -4.356 27.395 1.00 68.50 102 SER A C 1
ATOM 788 O O . SER A 1 102 ? -20.128 -5.132 27.605 1.00 68.50 102 SER A O 1
ATOM 790 N N . PRO A 1 103 ? -17.942 -4.781 27.098 1.00 73.12 103 PRO A N 1
ATOM 791 C CA . PRO A 1 103 ? -17.533 -6.181 27.111 1.00 73.12 103 PRO A CA 1
ATOM 792 C C . PRO A 1 103 ? -17.803 -6.842 28.464 1.00 73.12 103 PRO A C 1
ATOM 794 O O . PRO A 1 103 ? -17.716 -6.199 29.515 1.00 73.12 103 PRO A O 1
ATOM 797 N N . ASN A 1 104 ? -18.096 -8.145 28.452 1.00 79.38 104 ASN A N 1
ATOM 798 C CA . ASN A 1 104 ? -18.495 -8.885 29.654 1.00 79.38 104 ASN A CA 1
ATOM 799 C C . ASN A 1 104 ? -17.467 -8.789 30.792 1.00 79.38 104 ASN A C 1
ATOM 801 O O . ASN A 1 104 ? -17.873 -8.736 31.949 1.00 79.38 104 ASN A O 1
ATOM 805 N N . GLN A 1 105 ? -16.164 -8.700 30.494 1.00 79.00 105 GLN A N 1
ATOM 806 C CA . GLN A 1 105 ? -15.143 -8.528 31.536 1.00 79.00 105 GLN A CA 1
ATOM 807 C C . GLN A 1 105 ? -15.239 -7.166 32.242 1.00 79.00 105 GLN A C 1
ATOM 809 O O . GLN A 1 105 ? -15.114 -7.105 33.461 1.00 79.00 105 GLN A O 1
ATOM 814 N N . ILE A 1 106 ? -15.515 -6.082 31.505 1.00 81.81 106 ILE A N 1
ATOM 815 C CA . ILE A 1 106 ? -15.711 -4.739 32.080 1.00 81.81 106 ILE A CA 1
ATOM 816 C C . ILE A 1 106 ? -16.997 -4.708 32.907 1.00 81.81 106 ILE A C 1
ATOM 818 O O . ILE A 1 106 ? -16.998 -4.207 34.029 1.00 81.81 106 ILE A O 1
ATOM 822 N N . ARG A 1 107 ? -18.082 -5.297 32.389 1.00 83.69 107 ARG A N 1
ATOM 823 C CA . ARG A 1 107 ? -19.356 -5.392 33.113 1.00 83.69 107 ARG A CA 1
ATOM 824 C C . ARG A 1 107 ? -19.223 -6.208 34.400 1.00 83.69 107 ARG A C 1
ATOM 826 O O . ARG A 1 107 ? -19.730 -5.788 35.433 1.00 83.69 107 ARG A O 1
ATOM 833 N N . GLY A 1 108 ? -18.515 -7.335 34.336 1.00 87.31 108 GLY A N 1
ATOM 834 C CA . GLY A 1 108 ? -18.228 -8.178 35.494 1.00 87.31 108 GLY A CA 1
ATOM 835 C C . GLY A 1 108 ? -17.393 -7.453 36.547 1.00 87.31 108 GLY A C 1
ATOM 836 O O . GLY A 1 108 ? -17.721 -7.522 37.723 1.00 87.31 108 GLY A O 1
ATOM 837 N N . ALA A 1 109 ? -16.366 -6.703 36.136 1.00 87.75 109 ALA A N 1
ATOM 838 C CA . ALA A 1 109 ? -15.535 -5.925 37.055 1.00 87.75 109 ALA A CA 1
ATOM 839 C C . ALA A 1 109 ? -16.294 -4.781 37.736 1.00 87.75 109 ALA A C 1
ATOM 841 O O . ALA A 1 109 ? -16.108 -4.561 38.929 1.00 87.75 109 ALA A O 1
ATOM 842 N N . ILE A 1 110 ? -17.168 -4.080 37.006 1.00 89.56 110 ILE A N 1
ATOM 843 C CA . ILE A 1 110 ? -18.045 -3.051 37.585 1.00 89.56 110 ILE A CA 1
ATOM 844 C C . ILE A 1 110 ? -18.961 -3.674 38.640 1.00 89.56 110 ILE A C 1
ATOM 846 O O . ILE A 1 110 ? -18.961 -3.213 39.777 1.00 89.56 110 ILE A O 1
ATOM 850 N N . ALA A 1 111 ? -19.677 -4.748 38.289 1.00 89.75 111 ALA A N 1
ATOM 851 C CA . ALA A 1 111 ? -20.594 -5.417 39.210 1.00 89.75 111 ALA A CA 1
ATOM 852 C C . ALA A 1 111 ? -19.870 -5.958 40.456 1.00 89.75 111 ALA A C 1
ATOM 854 O O . ALA A 1 111 ? -20.371 -5.819 41.567 1.00 89.75 111 ALA A O 1
ATOM 855 N N . TYR A 1 112 ? -18.672 -6.523 40.280 1.00 91.62 112 TYR A N 1
ATOM 856 C CA . TYR A 1 112 ? -17.853 -7.021 41.382 1.00 91.62 112 TYR A CA 1
ATOM 857 C C . TYR A 1 112 ? -17.386 -5.895 42.317 1.00 91.62 112 TYR A C 1
ATOM 859 O O . TYR A 1 112 ? -17.503 -6.020 43.530 1.00 91.62 112 TYR A O 1
ATOM 867 N N . LEU A 1 113 ? -16.902 -4.771 41.775 1.00 90.19 113 LEU A N 1
ATOM 868 C CA . LEU A 1 113 ? -16.507 -3.606 42.577 1.00 90.19 113 LEU A CA 1
ATOM 869 C C . LEU A 1 113 ? -17.697 -2.987 43.328 1.00 90.19 113 LEU A C 1
ATOM 871 O O . LEU A 1 113 ? -17.548 -2.586 44.483 1.00 90.19 113 LEU A O 1
ATOM 875 N N . GLU A 1 114 ? -18.868 -2.903 42.690 1.00 90.25 114 GLU A N 1
ATOM 876 C CA . GLU A 1 114 ? -20.101 -2.410 43.318 1.00 90.25 114 GLU A CA 1
ATOM 877 C C . GLU A 1 114 ? -20.522 -3.292 44.499 1.00 90.25 114 GLU A C 1
ATOM 879 O O . GLU A 1 114 ? -20.807 -2.768 45.575 1.00 90.25 114 GLU A O 1
ATOM 884 N N . ASP A 1 115 ? -20.496 -4.611 44.317 1.00 90.12 115 ASP A N 1
ATOM 885 C CA . ASP A 1 115 ? -20.850 -5.591 45.344 1.00 90.12 115 ASP A CA 1
ATOM 886 C C . ASP A 1 115 ? -19.834 -5.600 46.500 1.00 90.12 115 ASP A C 1
ATOM 888 O O . ASP A 1 115 ? -20.182 -5.367 47.657 1.00 90.12 115 ASP A O 1
ATOM 892 N N . GLN A 1 116 ? -18.547 -5.766 46.189 1.00 88.44 116 GLN A N 1
ATOM 893 C CA . GLN A 1 116 ? -17.498 -5.934 47.197 1.00 88.44 116 GLN A CA 1
ATOM 894 C C . GLN A 1 116 ? -17.192 -4.666 47.992 1.00 88.44 116 GLN A C 1
ATOM 896 O O . GLN A 1 116 ? -16.908 -4.747 49.187 1.00 88.44 116 GLN A O 1
ATOM 901 N N . SER A 1 1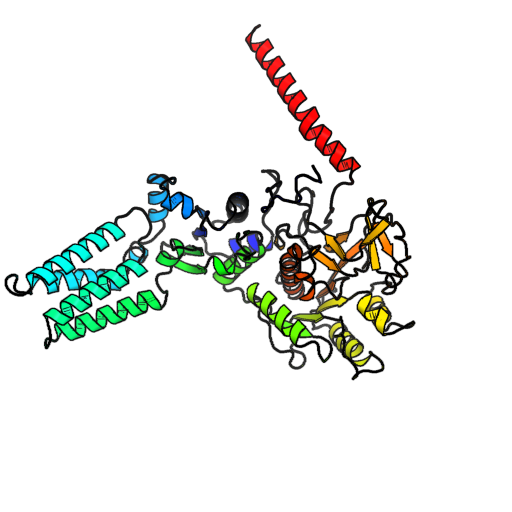17 ? -17.317 -3.481 47.385 1.00 84.69 117 SER A N 1
ATOM 902 C CA . SER A 1 117 ? -17.189 -2.224 48.135 1.00 84.69 117 SER A CA 1
ATOM 903 C C . SER A 1 117 ? -18.305 -2.027 49.169 1.00 84.69 117 SER A C 1
ATOM 905 O O . SER A 1 117 ? -18.106 -1.297 50.138 1.00 84.69 117 SER A O 1
ATOM 907 N N . GLY A 1 118 ? -19.457 -2.686 48.998 1.00 83.31 118 GLY A N 1
ATOM 908 C CA . GLY A 1 118 ? -20.562 -2.674 49.957 1.00 83.31 118 GLY A CA 1
ATOM 909 C C . GLY A 1 118 ? -20.317 -3.520 51.210 1.00 83.31 118 GLY A C 1
ATOM 910 O O . GLY A 1 118 ? -20.969 -3.284 52.225 1.00 83.31 118 GLY A O 1
ATOM 911 N N . PHE A 1 119 ? -19.376 -4.467 51.159 1.00 84.88 119 PHE A N 1
ATOM 912 C CA . PHE A 1 119 ? -19.018 -5.337 52.286 1.00 84.88 119 PHE A CA 1
ATOM 913 C C . PHE A 1 119 ? -17.887 -4.783 53.165 1.00 84.88 119 PHE A C 1
ATOM 915 O O . PHE A 1 119 ? -17.608 -5.351 54.218 1.00 84.88 119 PHE A O 1
ATOM 922 N N . LEU A 1 120 ? -17.237 -3.689 52.758 1.00 84.06 120 LEU A N 1
ATOM 923 C CA . LEU A 1 120 ? -16.212 -3.019 53.560 1.00 84.06 120 LEU A CA 1
ATOM 924 C C . LEU A 1 120 ? -16.843 -2.195 54.690 1.00 84.06 120 LEU A C 1
ATOM 926 O O . LEU A 1 120 ? -17.827 -1.488 54.465 1.00 84.06 120 LEU A O 1
ATOM 930 N N . ASP A 1 121 ? -16.243 -2.223 55.885 1.00 85.56 121 ASP A N 1
ATOM 931 C CA . ASP A 1 121 ? -16.669 -1.363 56.993 1.00 85.56 121 ASP A CA 1
ATOM 932 C C . ASP A 1 121 ? -16.344 0.114 56.675 1.00 85.56 121 ASP A C 1
ATOM 934 O O . ASP A 1 121 ? -15.172 0.470 56.489 1.00 85.56 121 ASP A O 1
ATOM 938 N N . PRO A 1 122 ? -17.349 1.013 56.623 1.00 85.69 122 PRO A N 1
ATOM 939 C CA . PRO A 1 122 ? -17.128 2.430 56.346 1.00 85.69 122 PRO A CA 1
ATOM 940 C C . PRO A 1 122 ? -16.219 3.134 57.355 1.00 85.69 122 PRO A C 1
ATOM 942 O O . PRO A 1 122 ? -15.612 4.145 57.008 1.00 85.69 122 PRO A O 1
ATOM 945 N N . SER A 1 123 ? -16.144 2.642 58.593 1.00 83.25 123 SER A N 1
ATOM 946 C CA . SER A 1 123 ? -15.320 3.244 59.641 1.00 83.25 123 SER A CA 1
ATOM 947 C C . SER A 1 123 ? -13.826 2.956 59.471 1.00 83.25 123 SER A C 1
ATOM 949 O O . SER A 1 123 ? -13.005 3.778 59.874 1.00 83.25 123 SER A O 1
ATOM 951 N N . GLU A 1 124 ? -13.478 1.851 58.807 1.00 83.38 124 GLU A N 1
ATOM 952 C CA . GLU A 1 124 ? -12.092 1.409 58.608 1.00 83.38 124 GLU A CA 1
ATOM 953 C C . GLU A 1 124 ? -11.585 1.678 57.181 1.00 83.38 124 GLU A C 1
ATOM 955 O O . GLU A 1 124 ? -10.381 1.826 56.961 1.00 83.38 124 GLU A O 1
ATOM 960 N N . HIS A 1 125 ? -12.488 1.779 56.197 1.00 86.94 125 HIS A N 1
ATOM 961 C CA . HIS A 1 125 ? -12.131 1.781 54.771 1.00 86.94 125 HIS A CA 1
ATOM 962 C C . HIS A 1 125 ? -12.769 2.915 53.951 1.00 86.94 125 HIS A C 1
ATOM 964 O O . HIS A 1 125 ? -12.908 2.803 52.729 1.00 86.94 125 HIS A O 1
ATOM 970 N N . ALA A 1 126 ? -13.143 4.027 54.596 1.00 83.88 126 ALA A N 1
ATOM 971 C CA . ALA A 1 126 ? -13.797 5.172 53.952 1.00 83.88 126 ALA A CA 1
ATOM 972 C C . ALA A 1 126 ? -13.093 5.646 52.662 1.00 83.88 126 ALA A C 1
ATOM 974 O O . ALA A 1 126 ? -13.755 5.856 51.643 1.00 83.88 126 ALA A O 1
ATOM 975 N N . ASP A 1 127 ? -11.762 5.762 52.679 1.00 81.69 127 ASP A N 1
ATOM 976 C CA . ASP A 1 127 ? -10.975 6.246 51.537 1.00 81.69 127 ASP A CA 1
ATOM 977 C C . ASP A 1 127 ? -11.044 5.300 50.329 1.00 81.69 127 ASP A C 1
ATOM 979 O O . ASP A 1 127 ? -11.162 5.749 49.186 1.00 81.69 127 ASP A O 1
ATOM 983 N N . VAL A 1 128 ? -11.043 3.986 50.575 1.00 84.62 128 VAL A N 1
ATOM 984 C CA . VAL A 1 128 ? -11.148 2.956 49.530 1.00 84.62 128 VAL A CA 1
ATOM 985 C C . VAL A 1 128 ? -12.553 2.951 48.936 1.00 84.62 128 VAL A C 1
ATOM 987 O O . VAL A 1 128 ? -12.706 2.961 47.716 1.00 84.62 128 VAL A O 1
ATOM 990 N N . ILE A 1 129 ? -13.591 3.029 49.777 1.00 84.19 129 ILE A N 1
ATOM 991 C CA . ILE A 1 129 ? -14.991 3.089 49.329 1.00 84.19 129 ILE A CA 1
ATOM 992 C C . ILE A 1 129 ? -15.225 4.329 48.454 1.00 84.19 129 ILE A C 1
ATOM 994 O O . ILE A 1 129 ? -15.845 4.237 47.390 1.00 84.19 129 ILE A O 1
ATOM 998 N N . VAL A 1 130 ? -14.717 5.494 48.868 1.00 86.38 130 VAL A N 1
ATOM 999 C CA . VAL A 1 130 ? -14.817 6.736 48.085 1.00 86.38 130 VAL A CA 1
ATOM 1000 C C . VAL A 1 130 ? -14.015 6.630 46.785 1.00 86.38 130 VAL A C 1
ATOM 1002 O O . VAL A 1 130 ? -14.527 7.010 45.730 1.00 86.38 130 VAL A O 1
ATOM 1005 N N . GLY A 1 131 ? -12.801 6.073 46.830 1.00 83.12 131 GLY A N 1
ATOM 1006 C CA . GLY A 1 131 ? -11.950 5.859 45.656 1.00 83.12 131 GLY A CA 1
ATOM 1007 C C . GLY A 1 131 ? -12.585 4.942 44.606 1.00 83.12 131 GLY A C 1
ATOM 1008 O O . GLY A 1 131 ? -12.628 5.294 43.421 1.00 83.12 131 GLY A O 1
ATOM 1009 N N . VAL A 1 132 ? -13.154 3.809 45.031 1.00 86.19 132 VAL A N 1
ATOM 1010 C CA . VAL A 1 132 ? -13.872 2.870 44.153 1.00 86.19 132 VAL A CA 1
ATOM 1011 C C . VAL A 1 132 ? -15.124 3.526 43.572 1.00 86.19 132 VAL A C 1
ATOM 1013 O O . VAL A 1 132 ? -15.316 3.488 42.357 1.00 86.19 132 VAL A O 1
ATOM 1016 N N . ARG A 1 133 ? -15.943 4.207 44.386 1.00 86.50 133 ARG A N 1
ATOM 1017 C CA . ARG A 1 133 ? -17.149 4.906 43.901 1.00 86.50 133 ARG A CA 1
ATOM 1018 C C . ARG A 1 133 ? -16.831 5.999 42.890 1.00 86.50 133 ARG A C 1
ATOM 1020 O O . ARG A 1 133 ? -17.521 6.112 41.880 1.00 86.50 133 ARG A O 1
ATOM 1027 N N . GLU A 1 134 ? -15.793 6.792 43.130 1.00 85.69 134 GLU A N 1
ATOM 1028 C CA . GLU A 1 134 ? -15.374 7.832 42.191 1.00 85.69 134 GLU A CA 1
ATOM 1029 C C . GLU A 1 134 ? -14.823 7.225 40.892 1.00 85.69 134 GLU A C 1
ATOM 1031 O O . GLU A 1 134 ? -15.098 7.742 39.807 1.00 85.69 134 GLU A O 1
ATOM 1036 N N . SER A 1 135 ? -14.112 6.096 40.976 1.00 85.38 135 SER A N 1
ATOM 1037 C CA . SER A 1 135 ? -13.643 5.348 39.803 1.00 85.38 135 SER A CA 1
ATOM 1038 C C . SER A 1 135 ? -14.813 4.795 38.988 1.00 85.38 135 SER A C 1
ATOM 1040 O O . SER A 1 135 ? -14.879 5.028 37.783 1.00 85.38 135 SER A O 1
ATOM 1042 N N . LEU A 1 136 ? -15.795 4.163 39.638 1.00 87.50 136 LEU A N 1
ATOM 1043 C CA . LEU A 1 136 ? -17.022 3.684 38.995 1.00 87.50 136 LEU A CA 1
ATOM 1044 C C . LEU A 1 136 ? -17.825 4.827 38.371 1.00 87.50 136 LEU A C 1
ATOM 1046 O O . LEU A 1 136 ? -18.257 4.712 37.226 1.00 87.50 136 LEU A O 1
ATOM 1050 N N . ARG A 1 137 ? -17.954 5.969 39.056 1.00 86.38 137 ARG A N 1
ATOM 1051 C CA . ARG A 1 137 ? -18.620 7.163 38.515 1.00 86.38 137 ARG A CA 1
ATOM 1052 C C . ARG A 1 137 ? -17.923 7.678 37.255 1.00 86.38 137 ARG A C 1
ATOM 1054 O O . ARG A 1 137 ? -18.592 8.031 36.285 1.00 86.38 137 ARG A O 1
ATOM 1061 N N . ARG A 1 138 ? -16.585 7.716 37.242 1.00 80.81 138 ARG A N 1
ATOM 1062 C CA . ARG A 1 138 ? -15.791 8.112 36.064 1.00 80.81 138 ARG A CA 1
ATOM 1063 C C . ARG A 1 138 ? -15.927 7.113 34.924 1.00 80.81 138 ARG A C 1
ATOM 1065 O O . ARG A 1 138 ? -16.068 7.542 33.782 1.00 80.81 138 ARG A O 1
ATOM 1072 N N . VAL A 1 139 ? -15.937 5.817 35.227 1.00 81.50 139 VAL A N 1
ATOM 1073 C CA . VAL A 1 139 ? -16.147 4.751 34.241 1.00 81.50 139 VAL A CA 1
ATOM 1074 C C . VAL A 1 139 ? -17.549 4.839 33.643 1.00 81.50 139 VAL A C 1
ATOM 1076 O O . VAL A 1 139 ? -17.672 4.870 32.424 1.00 81.50 139 VAL A O 1
ATOM 1079 N N . GLN A 1 140 ? -18.597 4.973 34.458 1.00 81.25 140 GLN A N 1
ATOM 1080 C CA . GLN A 1 140 ? -19.977 5.142 33.988 1.00 81.25 140 GLN A CA 1
ATOM 1081 C C . GLN A 1 140 ? -20.128 6.409 33.136 1.00 81.25 140 GLN A C 1
ATOM 1083 O O . GLN A 1 140 ? -20.695 6.353 32.047 1.00 81.25 140 GLN A O 1
ATOM 1088 N N . ALA A 1 141 ? -19.540 7.531 33.563 1.00 74.75 141 ALA A N 1
ATOM 1089 C CA . ALA A 1 141 ? -19.497 8.747 32.754 1.00 74.75 141 ALA A CA 1
ATOM 1090 C C . ALA A 1 141 ? -18.711 8.547 31.444 1.00 74.75 141 ALA A C 1
ATOM 1092 O O . ALA A 1 141 ? -19.081 9.109 30.417 1.00 74.75 141 ALA A O 1
ATOM 1093 N N . GLY A 1 142 ? -17.642 7.749 31.458 1.00 70.12 142 GLY A N 1
ATOM 1094 C CA . GLY A 1 142 ? -16.854 7.384 30.280 1.00 70.12 142 GLY A CA 1
ATOM 1095 C C . GLY A 1 142 ? -17.621 6.505 29.292 1.00 70.12 142 GLY A C 1
ATOM 1096 O O . GLY A 1 142 ? -17.562 6.765 28.096 1.00 70.12 142 GLY A O 1
ATOM 1097 N N . LEU A 1 143 ? -18.386 5.529 29.786 1.00 70.06 143 LEU A N 1
ATOM 1098 C CA . LEU A 1 143 ? -19.278 4.672 28.995 1.00 70.06 143 LEU A CA 1
ATOM 1099 C C . LEU A 1 143 ? -20.460 5.452 28.392 1.00 70.06 143 LEU A C 1
ATOM 1101 O O . LEU A 1 143 ? -20.985 5.059 27.356 1.00 70.06 143 LEU A O 1
ATOM 1105 N N . GLN A 1 144 ? -20.874 6.547 29.037 1.00 67.88 144 GLN A N 1
ATOM 1106 C CA . GLN A 1 144 ? -21.993 7.399 28.614 1.00 67.88 144 GLN A CA 1
ATOM 1107 C C . GLN A 1 144 ? -21.572 8.634 27.809 1.00 67.88 144 GLN A C 1
ATOM 1109 O O . GLN A 1 144 ? -22.426 9.311 27.232 1.00 67.88 144 GLN A O 1
ATOM 1114 N N . ARG A 1 145 ? -20.274 8.966 27.754 1.00 63.38 145 ARG A N 1
ATOM 1115 C CA . ARG A 1 145 ? -19.781 9.998 26.835 1.00 63.38 145 ARG A CA 1
ATOM 1116 C C . ARG A 1 145 ? -20.127 9.531 25.429 1.00 63.38 145 ARG A C 1
ATOM 1118 O O . ARG A 1 145 ? -19.806 8.412 25.070 1.00 63.38 145 ARG A O 1
ATOM 1125 N N . GLY A 1 146 ? -20.770 10.381 24.632 1.00 52.88 146 GLY A N 1
ATOM 1126 C CA . GLY A 1 146 ? -21.274 10.032 23.298 1.00 52.88 146 GLY A CA 1
ATOM 1127 C C . GLY A 1 146 ? -20.235 9.486 22.304 1.00 52.88 146 GLY A C 1
ATOM 1128 O O . GLY A 1 146 ? -20.592 9.131 21.201 1.00 52.88 146 GLY A O 1
ATOM 1129 N N . VAL A 1 147 ? -18.954 9.364 22.639 1.00 60.25 147 VAL A N 1
ATOM 1130 C CA . VAL A 1 147 ? -17.965 8.683 21.790 1.00 60.25 147 VAL A CA 1
ATOM 1131 C C . VAL A 1 147 ? -17.813 7.243 22.279 1.00 60.25 147 VAL A C 1
ATOM 1133 O O . VAL A 1 147 ? -17.966 6.988 23.468 1.00 60.25 147 VAL A O 1
ATOM 1136 N N . LEU A 1 148 ? -17.511 6.290 21.390 1.00 63.91 148 LEU A N 1
ATOM 1137 C CA . LEU A 1 148 ? -17.124 4.940 21.814 1.00 63.91 148 LEU A CA 1
ATOM 1138 C C . LEU A 1 148 ? -16.094 5.025 22.963 1.00 63.91 148 LEU A C 1
ATOM 1140 O O . LEU A 1 148 ? -15.090 5.730 22.816 1.00 63.91 148 LEU A O 1
ATOM 1144 N N . PRO A 1 149 ? -16.356 4.378 24.112 1.00 66.19 149 PRO A N 1
ATOM 1145 C CA . PRO A 1 149 ? -15.522 4.513 25.293 1.00 66.19 149 PRO A CA 1
ATOM 1146 C C . PRO A 1 149 ? -14.100 4.021 25.014 1.00 66.19 149 PRO A C 1
ATOM 1148 O O . PRO A 1 149 ? -13.900 3.005 24.348 1.00 66.19 149 PRO A O 1
ATOM 1151 N N . ASP A 1 150 ? -13.099 4.715 25.562 1.00 70.19 150 ASP A N 1
ATOM 1152 C CA . ASP A 1 150 ? -11.724 4.211 25.599 1.00 70.19 150 ASP A CA 1
ATOM 1153 C C . ASP A 1 150 ? -11.655 3.053 26.603 1.00 70.19 150 ASP A C 1
ATOM 1155 O O . ASP A 1 150 ? -11.330 3.223 27.781 1.00 70.19 150 ASP A O 1
ATOM 1159 N N . LEU A 1 151 ? -12.032 1.864 26.130 1.00 74.50 151 LEU A N 1
ATOM 1160 C CA . LEU A 1 151 ? -12.094 0.645 26.932 1.00 74.50 151 LEU A CA 1
ATOM 1161 C C . LEU A 1 151 ? -10.734 0.280 27.536 1.00 74.50 151 LEU A C 1
ATOM 1163 O O . LEU A 1 151 ? -10.704 -0.311 28.610 1.00 74.50 151 LEU A O 1
ATOM 1167 N N . GLY A 1 152 ? -9.621 0.672 26.902 1.00 75.06 152 GLY A N 1
ATOM 1168 C CA . GLY A 1 152 ? -8.281 0.491 27.460 1.00 75.06 152 GLY A CA 1
ATOM 1169 C C . GLY A 1 152 ? -8.059 1.371 28.691 1.00 75.06 152 GLY A C 1
ATOM 1170 O O . GLY A 1 152 ? -7.620 0.888 29.734 1.00 75.06 152 GLY A O 1
ATOM 1171 N N . SER A 1 153 ? -8.428 2.654 28.614 1.00 77.56 153 SER A N 1
ATOM 1172 C CA . SER A 1 153 ? -8.396 3.553 29.777 1.00 77.56 153 SER A CA 1
ATOM 1173 C C . SER A 1 153 ? -9.339 3.089 30.891 1.00 77.56 153 SER A C 1
ATOM 1175 O O . SER A 1 153 ? -8.945 3.061 32.057 1.00 77.56 153 SER A O 1
ATOM 1177 N N . ILE A 1 154 ? -10.555 2.660 30.539 1.00 80.25 154 ILE A N 1
ATOM 1178 C CA . ILE A 1 154 ? -11.538 2.126 31.492 1.00 80.25 154 ILE A CA 1
ATOM 1179 C C . ILE A 1 154 ? -11.011 0.863 32.176 1.00 80.25 154 ILE A C 1
ATOM 1181 O O . ILE A 1 154 ? -11.088 0.766 33.397 1.00 80.25 154 ILE A O 1
ATOM 1185 N N . ALA A 1 155 ? -10.436 -0.079 31.427 1.00 82.44 155 ALA A N 1
ATOM 1186 C CA . ALA A 1 155 ? -9.868 -1.302 31.984 1.00 82.44 155 ALA A CA 1
ATOM 1187 C C . ALA A 1 155 ? -8.722 -1.006 32.964 1.00 82.44 155 ALA A C 1
ATOM 1189 O O . ALA A 1 155 ? -8.688 -1.592 34.045 1.00 82.44 155 ALA A O 1
ATOM 1190 N N . ARG A 1 156 ? -7.847 -0.035 32.657 1.00 84.62 156 ARG A N 1
ATOM 1191 C CA . ARG A 1 156 ? -6.801 0.419 33.592 1.00 84.62 156 ARG A CA 1
ATOM 1192 C C . ARG A 1 156 ? -7.391 1.065 34.847 1.00 84.62 156 ARG A C 1
ATOM 1194 O O . ARG A 1 156 ? -6.942 0.760 35.945 1.00 84.62 156 ARG A O 1
ATOM 1201 N N . GLN A 1 157 ? -8.408 1.919 34.708 1.00 86.88 157 GLN A N 1
ATOM 1202 C CA . GLN A 1 157 ? -9.087 2.537 35.857 1.00 86.88 157 GLN A CA 1
ATOM 1203 C C . GLN A 1 157 ? -9.752 1.489 36.760 1.00 86.88 157 GLN A C 1
ATOM 1205 O O . GLN A 1 157 ? -9.592 1.543 37.977 1.00 86.88 157 GLN A O 1
ATOM 1210 N N . LEU A 1 158 ? -10.445 0.510 36.173 1.00 88.94 158 LEU A N 1
ATOM 1211 C CA . LEU A 1 158 ? -11.059 -0.599 36.908 1.00 88.94 158 LEU A CA 1
ATOM 1212 C C . LEU A 1 158 ? -10.008 -1.504 37.560 1.00 88.94 158 LEU A C 1
ATOM 1214 O O . LEU A 1 158 ? -10.196 -1.919 38.698 1.00 88.94 158 LEU A O 1
ATOM 1218 N N . SER A 1 159 ? -8.881 -1.763 36.890 1.00 90.12 159 SER A N 1
ATOM 1219 C CA . SER A 1 159 ? -7.769 -2.519 37.474 1.00 90.12 159 SER A CA 1
ATOM 1220 C C . SER A 1 159 ? -7.190 -1.827 38.707 1.00 90.12 159 SER A C 1
ATOM 1222 O O . SER A 1 159 ? -6.905 -2.498 39.693 1.00 90.12 159 SER A O 1
ATOM 1224 N N . VAL A 1 160 ? -7.019 -0.501 38.674 1.00 90.50 160 VAL A N 1
ATOM 1225 C CA . VAL A 1 160 ? -6.534 0.260 39.839 1.00 90.50 160 VAL A CA 1
ATOM 1226 C C . VAL A 1 160 ? -7.535 0.178 40.993 1.00 90.50 160 VAL A C 1
ATOM 1228 O O . VAL A 1 160 ? -7.133 -0.052 42.129 1.00 90.50 160 VAL A O 1
ATOM 1231 N N . ALA A 1 161 ? -8.836 0.294 40.713 1.00 89.44 161 ALA A N 1
ATOM 1232 C CA . ALA A 1 161 ? -9.872 0.152 41.736 1.00 89.44 161 ALA A CA 1
ATOM 1233 C C . ALA A 1 161 ? -9.905 -1.264 42.348 1.00 89.44 161 ALA A C 1
ATOM 1235 O O . ALA A 1 161 ? -10.057 -1.403 43.559 1.00 89.44 161 ALA A O 1
ATOM 1236 N N . LEU A 1 162 ? -9.712 -2.311 41.538 1.00 91.12 162 LEU A N 1
ATOM 1237 C CA . LEU A 1 162 ? -9.620 -3.699 42.011 1.00 91.12 162 LEU A CA 1
ATOM 1238 C C . LEU A 1 162 ? -8.360 -3.951 42.852 1.00 91.12 162 LEU A C 1
ATOM 1240 O O . LEU A 1 162 ? -8.423 -4.701 43.819 1.00 91.12 162 LEU A O 1
ATOM 1244 N N . GLN A 1 163 ? -7.234 -3.313 42.522 1.00 89.88 163 GLN A N 1
ATOM 1245 C CA . GLN A 1 163 ? -6.018 -3.368 43.344 1.00 89.88 163 GLN A CA 1
ATOM 1246 C C . GLN A 1 163 ? -6.239 -2.698 44.705 1.00 89.88 163 GLN A C 1
ATOM 1248 O O . GLN A 1 163 ? -5.945 -3.298 45.732 1.00 89.88 163 GLN A O 1
ATOM 1253 N N . GLN A 1 164 ? -6.856 -1.512 44.728 1.00 87.81 164 GLN A N 1
ATOM 1254 C CA . GLN A 1 164 ? -7.206 -0.825 45.979 1.00 87.81 164 GLN A CA 1
ATOM 1255 C C . GLN A 1 164 ? -8.159 -1.651 46.855 1.00 87.81 164 GLN A C 1
ATOM 1257 O O . GLN A 1 164 ? -8.010 -1.679 48.074 1.00 87.81 164 GLN A O 1
ATOM 1262 N N . LEU A 1 165 ? -9.126 -2.337 46.236 1.00 87.06 165 LEU A N 1
ATOM 1263 C CA . LEU A 1 165 ? -10.033 -3.248 46.933 1.00 87.06 165 LEU A CA 1
ATOM 1264 C C . LEU A 1 165 ? -9.285 -4.467 47.500 1.00 87.06 165 LEU A C 1
ATOM 1266 O O . LEU A 1 165 ? -9.490 -4.828 48.655 1.00 87.06 165 LEU A O 1
ATOM 1270 N N . SER A 1 166 ? -8.391 -5.065 46.707 1.00 88.12 166 SER A N 1
ATOM 1271 C CA . SER A 1 166 ? -7.551 -6.194 47.122 1.00 88.12 166 SER A CA 1
ATOM 1272 C C . SER A 1 166 ? -6.696 -5.865 48.343 1.00 88.12 166 SER A C 1
ATOM 1274 O O . SER A 1 166 ? -6.600 -6.690 49.251 1.00 88.12 166 SER A O 1
ATOM 1276 N N . ASP A 1 167 ? -6.089 -4.677 48.363 1.00 85.81 167 ASP A N 1
ATOM 1277 C CA . ASP A 1 167 ? -5.228 -4.222 49.457 1.00 85.81 167 ASP A CA 1
ATOM 1278 C C . ASP A 1 167 ? -6.023 -4.012 50.757 1.00 85.81 167 ASP A C 1
ATOM 1280 O O . ASP A 1 167 ? -5.525 -4.301 51.843 1.00 85.81 167 ASP A O 1
ATOM 1284 N N . ALA A 1 168 ? -7.279 -3.560 50.655 1.00 82.12 168 ALA A N 1
ATOM 1285 C CA . ALA A 1 168 ? -8.175 -3.389 51.801 1.00 82.12 168 ALA A CA 1
ATOM 1286 C C . ALA A 1 168 ? -8.696 -4.720 52.370 1.00 82.12 168 ALA A C 1
ATOM 1288 O O . ALA A 1 168 ? -9.037 -4.799 53.545 1.00 82.12 168 ALA A O 1
ATOM 1289 N N . GLN A 1 169 ? -8.755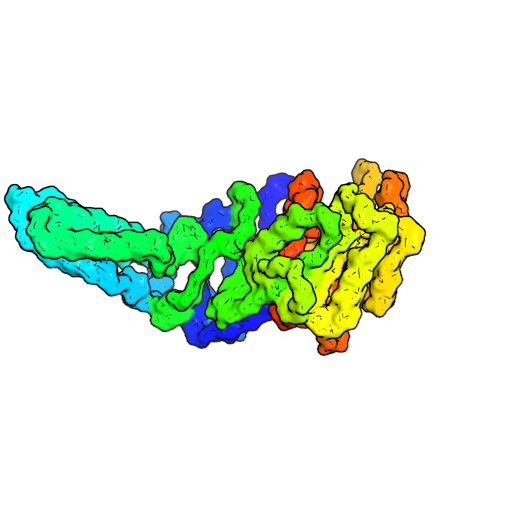 -5.764 51.542 1.00 83.88 169 GLN A N 1
ATOM 1290 C CA . GLN A 1 169 ? -9.267 -7.091 51.895 1.00 83.88 169 GLN A CA 1
ATOM 1291 C C . GLN A 1 169 ? -8.149 -8.133 52.060 1.00 83.88 169 GLN A C 1
ATOM 1293 O O . GLN A 1 169 ? -8.392 -9.330 51.848 1.00 83.88 169 GLN A O 1
ATOM 1298 N N . ALA A 1 170 ? -6.928 -7.689 52.381 1.00 72.75 170 ALA A N 1
ATOM 1299 C CA . ALA A 1 170 ? -5.754 -8.548 52.503 1.00 72.75 170 ALA A CA 1
ATOM 1300 C C . ALA A 1 170 ? -6.061 -9.792 53.363 1.00 72.75 170 ALA A C 1
ATOM 1302 O O . ALA A 1 170 ? -6.677 -9.680 54.418 1.00 72.75 170 ALA A O 1
ATOM 1303 N N . GLU A 1 171 ? -5.644 -10.972 52.885 1.00 68.44 171 GLU A N 1
ATOM 1304 C CA . GLU A 1 171 ? -5.876 -12.301 53.497 1.00 68.44 171 GLU A CA 1
ATOM 1305 C C . GLU A 1 171 ? -7.268 -12.939 53.280 1.00 68.44 171 GLU A C 1
ATOM 1307 O O . GLU A 1 171 ? -7.535 -14.027 53.794 1.00 68.44 171 GLU A O 1
ATOM 1312 N N . SER A 1 172 ? -8.142 -12.343 52.460 1.00 73.50 172 SER A N 1
ATOM 1313 C CA . SER A 1 172 ? -9.421 -12.953 52.053 1.00 73.50 172 SER A CA 1
ATOM 1314 C C . SER A 1 172 ? -9.381 -13.578 50.650 1.00 73.50 172 SER A C 1
ATOM 1316 O O . SER A 1 172 ? -8.624 -13.150 49.780 1.00 73.50 172 SER A O 1
ATOM 1318 N N . SER A 1 173 ? -10.274 -14.535 50.372 1.00 75.75 173 SER A N 1
ATOM 1319 C CA . SER A 1 173 ? -10.471 -15.069 49.012 1.00 75.75 173 SER A CA 1
ATOM 1320 C C . SER A 1 173 ? -10.956 -14.009 48.007 1.00 75.75 173 SER A C 1
ATOM 1322 O O . SER A 1 173 ? -10.756 -14.165 46.803 1.00 75.75 173 SER A O 1
ATOM 1324 N N . ALA A 1 174 ? -11.558 -12.916 48.489 1.00 78.00 174 ALA A N 1
ATOM 1325 C CA . ALA A 1 174 ? -11.960 -11.770 47.677 1.00 78.00 174 ALA A CA 1
ATOM 1326 C C . ALA A 1 174 ? -10.754 -10.939 47.187 1.00 78.00 174 ALA A C 1
ATOM 1328 O O . ALA A 1 174 ? -10.822 -10.328 46.116 1.00 78.00 174 ALA A O 1
ATOM 1329 N N . SER A 1 175 ? -9.628 -10.971 47.910 1.00 83.06 175 SER A N 1
ATOM 1330 C CA . SER A 1 175 ? -8.357 -10.362 47.489 1.00 83.06 175 SER A CA 1
ATOM 1331 C C . SER A 1 175 ? -7.780 -11.071 46.254 1.00 83.06 175 SER A C 1
ATOM 1333 O O . SER A 1 175 ? -7.493 -10.429 45.238 1.00 83.06 175 SER A O 1
ATOM 1335 N N . ASP A 1 176 ? -7.727 -12.408 46.279 1.00 85.12 176 ASP A N 1
ATOM 1336 C CA . ASP A 1 176 ? -7.231 -13.223 45.158 1.00 85.12 176 ASP A CA 1
ATOM 1337 C C . ASP A 1 176 ? -8.064 -13.026 43.883 1.00 85.12 176 ASP A C 1
ATOM 1339 O O . ASP A 1 176 ? -7.521 -12.867 42.784 1.00 85.12 176 ASP A O 1
ATOM 1343 N N . GLU A 1 177 ? -9.389 -12.985 44.026 1.00 87.19 177 GLU A N 1
ATOM 1344 C CA . GLU A 1 177 ? -10.312 -12.767 42.914 1.00 87.19 177 GLU A CA 1
ATOM 1345 C C . GLU A 1 177 ? -10.195 -11.344 42.340 1.00 87.19 177 GLU A C 1
ATOM 1347 O O . GLU A 1 177 ? -10.117 -11.175 41.117 1.00 87.19 177 GLU A O 1
ATOM 1352 N N . SER A 1 178 ? -10.066 -10.326 43.201 1.00 87.44 178 SER A N 1
ATOM 1353 C CA . SER A 1 178 ? -9.821 -8.936 42.788 1.00 87.44 178 SER A CA 1
ATOM 1354 C C . SER A 1 178 ? -8.547 -8.817 41.951 1.00 87.44 178 SER A C 1
ATOM 1356 O O . SER A 1 178 ? -8.554 -8.218 40.871 1.00 87.44 178 SER A O 1
ATOM 1358 N N . MET A 1 179 ? -7.458 -9.454 42.391 1.00 88.88 179 MET A N 1
ATOM 1359 C CA . MET A 1 179 ? -6.187 -9.460 41.663 1.00 88.88 179 MET A CA 1
ATOM 1360 C C . MET A 1 179 ? -6.250 -10.267 40.367 1.00 88.88 179 MET A C 1
ATOM 1362 O O . MET A 1 179 ? -5.643 -9.867 39.368 1.00 88.88 179 MET A O 1
ATOM 1366 N N . ARG A 1 180 ? -7.003 -11.374 40.335 1.00 91.75 180 ARG A N 1
ATOM 1367 C CA . ARG A 1 180 ? -7.247 -12.150 39.111 1.00 91.75 180 ARG A CA 1
ATOM 1368 C C . ARG A 1 180 ? -7.972 -11.307 38.062 1.00 91.75 180 ARG A C 1
ATOM 1370 O O . ARG A 1 180 ? -7.540 -11.272 36.907 1.00 91.75 180 ARG A O 1
ATOM 1377 N N . MET A 1 181 ? -9.030 -10.598 38.457 1.00 90.44 181 MET A N 1
ATOM 1378 C CA . MET A 1 181 ? -9.784 -9.706 37.571 1.00 90.44 181 MET A CA 1
ATOM 1379 C C . MET A 1 181 ? -8.955 -8.496 37.127 1.00 90.44 181 MET A C 1
ATOM 1381 O O . MET A 1 181 ? -8.973 -8.156 35.944 1.00 90.44 181 MET A O 1
ATOM 1385 N N . ALA A 1 182 ? -8.175 -7.890 38.028 1.00 87.62 182 ALA A N 1
ATOM 1386 C CA . ALA A 1 182 ? -7.279 -6.780 37.704 1.00 87.62 182 ALA A CA 1
ATOM 1387 C C . ALA A 1 182 ? -6.241 -7.184 36.646 1.00 87.62 182 ALA A C 1
ATOM 1389 O O . ALA A 1 182 ? -6.077 -6.500 35.637 1.00 87.62 182 ALA A O 1
ATOM 1390 N N . ARG A 1 183 ? -5.597 -8.349 36.814 1.00 87.19 183 ARG A N 1
ATOM 1391 C CA . ARG A 1 183 ? -4.654 -8.894 35.823 1.00 87.19 183 ARG A CA 1
ATOM 1392 C C . ARG A 1 183 ? -5.330 -9.186 34.489 1.00 87.19 183 ARG A C 1
ATOM 1394 O O . ARG A 1 183 ? -4.761 -8.858 33.457 1.00 87.19 183 ARG A O 1
ATOM 1401 N N . ALA A 1 184 ? -6.534 -9.759 34.496 1.00 84.81 184 ALA A N 1
ATOM 1402 C CA . ALA A 1 184 ? -7.285 -10.012 33.267 1.00 84.81 184 ALA A CA 1
ATOM 1403 C C . ALA A 1 184 ? -7.633 -8.710 32.524 1.00 84.81 184 ALA A C 1
ATOM 1405 O O . ALA A 1 184 ? -7.507 -8.652 31.305 1.00 84.81 184 ALA A O 1
ATOM 1406 N N . LEU A 1 185 ? -8.019 -7.650 33.241 1.00 84.44 185 LEU A N 1
ATOM 1407 C CA . LEU A 1 185 ? -8.275 -6.331 32.654 1.00 84.44 185 LEU A CA 1
ATOM 1408 C C . LEU A 1 185 ? -7.004 -5.660 32.133 1.00 84.44 185 LEU A C 1
ATOM 1410 O O . LEU A 1 185 ? -7.050 -5.045 31.072 1.00 84.44 185 LEU A O 1
ATOM 1414 N N . MET A 1 186 ? -5.881 -5.789 32.842 1.00 81.62 186 MET A N 1
ATOM 1415 C CA . MET A 1 186 ? -4.590 -5.281 32.372 1.00 81.62 186 MET A CA 1
ATOM 1416 C C . MET A 1 186 ? -4.110 -6.030 31.135 1.00 81.62 186 MET A C 1
ATOM 1418 O O . MET A 1 186 ? -3.727 -5.383 30.172 1.00 81.62 186 MET A O 1
ATOM 1422 N N . LEU A 1 187 ? -4.230 -7.361 31.104 1.00 77.19 187 LEU A N 1
ATOM 1423 C CA . LEU A 1 187 ? -3.971 -8.149 29.899 1.00 77.19 187 LEU A CA 1
ATOM 1424 C C . LEU A 1 187 ? -4.882 -7.707 28.752 1.00 77.19 187 LEU A C 1
ATOM 1426 O O . LEU A 1 187 ? -4.394 -7.491 27.661 1.00 77.19 187 LEU A O 1
ATOM 1430 N N . LEU A 1 188 ? -6.174 -7.466 28.981 1.00 72.06 188 LEU A N 1
ATOM 1431 C CA . LEU A 1 188 ? -7.070 -6.939 27.939 1.00 72.06 188 LEU A CA 1
ATOM 1432 C C . LEU A 1 188 ? -6.686 -5.527 27.459 1.00 72.06 188 LEU A C 1
ATOM 1434 O O . LEU A 1 188 ? -6.877 -5.199 26.285 1.00 72.06 188 LEU A O 1
ATOM 1438 N N . ALA A 1 189 ? -6.171 -4.688 28.360 1.00 69.75 189 ALA A N 1
ATOM 1439 C CA . ALA A 1 189 ? -5.729 -3.329 28.063 1.00 69.75 189 ALA A CA 1
ATOM 1440 C C . ALA A 1 189 ? -4.357 -3.274 27.366 1.00 69.75 189 ALA A C 1
ATOM 1442 O O . ALA A 1 189 ? -4.128 -2.347 26.587 1.00 69.75 189 ALA A O 1
ATOM 1443 N N . ASP A 1 190 ? -3.473 -4.237 27.649 1.00 64.06 190 ASP A N 1
ATOM 1444 C CA . ASP A 1 190 ? -2.106 -4.342 27.121 1.00 64.06 190 ASP A CA 1
ATOM 1445 C C . ASP A 1 190 ? -2.035 -5.215 25.859 1.00 64.06 190 ASP A C 1
ATOM 1447 O O . ASP A 1 190 ? -1.337 -4.865 24.911 1.00 64.06 190 ASP A O 1
ATOM 1451 N N . GLU A 1 191 ? -2.803 -6.309 25.794 1.00 54.66 191 GLU A N 1
ATOM 1452 C CA . GLU A 1 191 ? -2.961 -7.157 24.600 1.00 54.66 191 GLU A CA 1
ATOM 1453 C C . GLU A 1 191 ? -3.822 -6.510 23.523 1.00 54.66 191 GLU A C 1
ATOM 1455 O O . GLU A 1 191 ? -4.083 -7.118 22.481 1.00 54.66 191 GLU A O 1
ATOM 1460 N N . ASP A 1 192 ? -4.205 -5.243 23.704 1.00 53.75 192 ASP A N 1
ATOM 1461 C CA . ASP A 1 192 ? -4.601 -4.448 22.555 1.00 53.75 192 ASP A CA 1
ATOM 1462 C C . ASP A 1 192 ? -5.920 -5.005 21.931 1.00 53.75 192 ASP A C 1
ATOM 1464 O O . ASP A 1 192 ? -6.220 -4.784 20.751 1.00 53.75 192 ASP A O 1
ATOM 1468 N N . GLN A 1 193 ? -6.707 -5.748 22.731 1.00 55.50 193 GLN A N 1
ATOM 1469 C CA . GLN A 1 193 ? -7.878 -6.530 22.305 1.00 55.50 193 GLN A CA 1
ATOM 1470 C C . GLN A 1 193 ? -9.149 -5.682 22.156 1.00 55.50 193 GLN A C 1
ATOM 1472 O O . GLN A 1 193 ? -10.076 -6.069 21.443 1.00 55.50 193 GLN A O 1
ATOM 1477 N N . PHE A 1 194 ? -9.207 -4.491 22.765 1.00 65.88 194 PHE A N 1
ATOM 1478 C CA . PHE A 1 194 ? -10.313 -3.557 22.545 1.00 65.88 194 PHE A CA 1
ATOM 1479 C C . PHE A 1 194 ? -10.148 -2.820 21.220 1.00 65.88 194 PHE A C 1
ATOM 1481 O O . PHE A 1 194 ? -9.785 -1.644 21.154 1.00 65.88 194 PHE A O 1
ATOM 1488 N N . VAL A 1 195 ? -10.473 -3.519 20.139 1.00 65.12 195 VAL A N 1
ATOM 1489 C CA . VAL A 1 195 ? -10.439 -2.982 18.781 1.00 65.12 195 VAL A CA 1
ATOM 1490 C C . VAL A 1 195 ? -11.258 -1.684 18.651 1.00 65.12 195 VAL A C 1
ATOM 1492 O O . VAL A 1 195 ? -10.854 -0.751 17.957 1.00 65.12 195 VAL A O 1
ATOM 1495 N N . ALA A 1 196 ? -12.361 -1.575 19.394 1.00 61.97 196 ALA A N 1
ATOM 1496 C CA . ALA A 1 196 ? -13.188 -0.371 19.450 1.00 61.97 196 ALA A CA 1
ATOM 1497 C C . ALA A 1 196 ? -12.467 0.831 20.078 1.00 61.97 196 ALA A C 1
ATOM 1499 O O . ALA A 1 196 ? -12.588 1.949 19.576 1.00 61.97 196 ALA A O 1
ATOM 1500 N N . ALA A 1 197 ? -11.662 0.601 21.121 1.00 63.69 197 ALA A N 1
ATOM 1501 C CA . ALA A 1 197 ? -10.845 1.645 21.734 1.00 63.69 197 ALA A CA 1
ATOM 1502 C C . ALA A 1 197 ? -9.749 2.118 20.769 1.00 63.69 197 ALA A C 1
ATOM 1504 O O . ALA A 1 197 ? -9.498 3.317 20.657 1.00 63.69 197 ALA A O 1
ATOM 1505 N N . LYS A 1 198 ? -9.154 1.203 19.989 1.00 70.31 198 LYS A N 1
ATOM 1506 C CA . LYS A 1 198 ? -8.163 1.547 18.956 1.00 70.31 198 LYS A CA 1
ATOM 1507 C C . LYS A 1 198 ? -8.748 2.409 17.846 1.00 70.31 198 LYS A C 1
ATOM 1509 O O . LYS A 1 198 ? -8.090 3.356 17.410 1.00 70.31 198 LYS A O 1
ATOM 1514 N N . LEU A 1 199 ? -9.982 2.120 17.436 1.00 74.75 199 LEU A N 1
ATOM 1515 C CA . LEU A 1 199 ? -10.675 2.882 16.405 1.00 74.75 199 LEU A CA 1
ATOM 1516 C C . LEU A 1 199 ? -10.819 4.362 16.788 1.00 74.75 199 LEU A C 1
ATOM 1518 O O . LEU A 1 199 ? -10.679 5.206 15.922 1.00 74.75 199 LEU A O 1
ATOM 1522 N N . PHE A 1 200 ? -11.000 4.722 18.058 1.00 73.56 200 PHE A N 1
ATOM 1523 C CA . PHE A 1 200 ? -11.100 6.137 18.470 1.00 73.56 200 PHE A CA 1
ATOM 1524 C C . PHE A 1 200 ? -9.878 6.652 19.248 1.00 73.56 200 PHE A C 1
ATOM 1526 O O . PHE A 1 200 ? -9.892 7.766 19.774 1.00 73.56 200 PHE A O 1
ATOM 1533 N N . SER A 1 201 ? -8.800 5.862 19.284 1.00 70.31 201 SER A N 1
ATOM 1534 C CA . SER A 1 201 ? -7.548 6.181 19.978 1.00 70.31 201 SER A CA 1
ATOM 1535 C C . SER A 1 201 ? -6.771 7.340 19.337 1.00 70.31 201 SER A C 1
ATOM 1537 O O . SER A 1 201 ? -7.127 7.854 18.281 1.00 70.31 201 SER A O 1
ATOM 1539 N N . GLY A 1 202 ? -5.650 7.730 19.959 1.00 67.19 202 GLY A N 1
ATOM 1540 C CA . GLY A 1 202 ? -4.754 8.809 19.524 1.00 67.19 202 GLY A CA 1
ATOM 1541 C C . GLY A 1 202 ? -4.468 8.871 18.017 1.00 67.19 202 GLY A C 1
ATOM 1542 O O . GLY A 1 202 ? -4.512 9.962 17.443 1.00 67.19 202 GLY A O 1
ATOM 1543 N N . ASN A 1 203 ? -4.230 7.709 17.400 1.00 72.88 203 ASN A N 1
ATOM 1544 C CA . ASN A 1 203 ? -3.793 7.574 16.007 1.00 72.88 203 ASN A CA 1
ATOM 1545 C C . ASN A 1 203 ? -4.904 7.081 15.058 1.00 72.88 203 ASN A C 1
ATOM 1547 O O . ASN A 1 203 ? -4.797 7.289 13.852 1.00 72.88 203 ASN A O 1
ATOM 1551 N N . GLY A 1 204 ? -5.969 6.465 15.582 1.00 81.94 204 GLY A N 1
ATOM 1552 C CA . GLY A 1 204 ? -7.058 5.895 14.784 1.00 81.94 204 GLY A CA 1
ATOM 1553 C C . GLY A 1 204 ? -6.675 4.648 13.975 1.00 81.94 204 GLY A C 1
ATOM 1554 O O . GLY A 1 204 ? -5.651 3.995 14.207 1.00 81.94 204 GLY A O 1
ATOM 1555 N N . GLY A 1 205 ? -7.522 4.300 13.012 1.00 86.25 205 GLY A N 1
ATOM 1556 C CA . GLY A 1 205 ? -7.338 3.153 12.132 1.00 86.25 205 GLY A CA 1
ATOM 1557 C C . GLY A 1 205 ? -8.554 2.875 11.261 1.00 86.25 205 GLY A C 1
ATOM 1558 O O . GLY A 1 205 ? -9.455 3.696 11.126 1.00 86.25 205 GLY A O 1
ATOM 1559 N N . MET A 1 206 ? -8.568 1.703 10.646 1.00 88.75 206 MET A N 1
ATOM 1560 C CA . MET A 1 206 ? -9.662 1.218 9.821 1.00 88.75 206 MET A CA 1
ATOM 1561 C C . MET A 1 206 ? -10.243 -0.049 10.445 1.00 88.75 206 MET A C 1
ATOM 1563 O O . MET A 1 206 ? -9.489 -0.951 10.799 1.00 88.75 206 MET A O 1
ATOM 1567 N N . ALA A 1 207 ? -11.563 -0.126 10.575 1.00 89.19 207 ALA A N 1
ATOM 1568 C CA . ALA A 1 207 ? -12.286 -1.276 11.106 1.00 89.19 207 ALA A CA 1
ATOM 1569 C C . ALA A 1 207 ? -13.343 -1.773 10.117 1.00 89.19 207 ALA A C 1
ATOM 1571 O O . ALA A 1 207 ? -14.040 -0.971 9.493 1.00 89.19 207 ALA A O 1
ATOM 1572 N N . LEU A 1 208 ? -13.494 -3.095 10.043 1.00 90.50 208 LEU A N 1
ATOM 1573 C CA . LEU A 1 208 ? -14.654 -3.756 9.457 1.00 90.50 208 LEU A CA 1
ATOM 1574 C C . LEU A 1 208 ? -15.660 -4.051 10.570 1.00 90.50 208 LEU A C 1
ATOM 1576 O O . LEU A 1 208 ? -15.360 -4.815 11.488 1.00 90.50 208 LEU A O 1
ATOM 1580 N N . ILE A 1 209 ? -16.852 -3.473 10.472 1.00 88.56 209 ILE A N 1
ATOM 1581 C CA . ILE A 1 209 ? -17.960 -3.707 11.399 1.00 88.56 209 ILE A CA 1
ATOM 1582 C C . ILE A 1 209 ? -19.028 -4.525 10.686 1.00 88.56 209 ILE A C 1
ATOM 1584 O O . ILE A 1 209 ? -19.398 -4.221 9.550 1.00 88.56 209 ILE A O 1
ATOM 1588 N N . ARG A 1 210 ? -19.555 -5.541 11.362 1.00 88.12 210 ARG A N 1
ATOM 1589 C CA . ARG A 1 210 ? -20.690 -6.334 10.893 1.00 88.12 210 ARG A CA 1
ATOM 1590 C C . ARG A 1 210 ? -21.548 -6.718 12.087 1.00 88.12 210 ARG A C 1
ATOM 1592 O O . ARG A 1 210 ? -21.007 -7.126 13.108 1.00 88.12 210 ARG A O 1
ATOM 1599 N N . GLU A 1 211 ? -22.866 -6.558 11.956 1.00 85.31 211 GLU A N 1
ATOM 1600 C CA . GLU A 1 211 ? -23.836 -6.906 13.014 1.00 85.31 211 GLU A CA 1
ATOM 1601 C C . GLU A 1 211 ? -23.522 -6.228 14.366 1.00 85.31 211 GLU A C 1
ATOM 1603 O O . GLU A 1 211 ? -23.796 -6.743 15.445 1.00 85.31 211 GLU A O 1
ATOM 1608 N N . GLY A 1 212 ? -22.933 -5.032 14.304 1.00 78.94 212 GLY A N 1
ATOM 1609 C CA . GLY A 1 212 ? -22.534 -4.263 15.476 1.00 78.94 212 GLY A CA 1
ATOM 1610 C C . GLY A 1 212 ? -21.209 -4.663 16.118 1.00 78.94 212 GLY A C 1
ATOM 1611 O O . GLY A 1 212 ? -20.779 -4.003 17.062 1.00 78.94 212 GLY A O 1
ATOM 1612 N N . GLU A 1 213 ? -20.528 -5.681 15.608 1.00 81.19 213 GLU A N 1
ATOM 1613 C CA . GLU A 1 213 ? -19.241 -6.139 16.126 1.00 81.19 213 GLU A CA 1
ATOM 1614 C C . GLU A 1 213 ? -18.099 -5.772 15.184 1.00 81.19 213 GLU A C 1
ATOM 1616 O O . GLU A 1 213 ? -18.250 -5.767 13.959 1.00 81.19 213 GLU A O 1
ATOM 1621 N N . ILE A 1 214 ? -16.932 -5.471 15.756 1.00 82.50 214 ILE A N 1
ATOM 1622 C CA . ILE A 1 214 ? -15.729 -5.238 14.960 1.00 82.50 214 ILE A CA 1
ATOM 1623 C C . ILE A 1 214 ? -15.103 -6.587 14.615 1.00 82.50 214 ILE A C 1
ATOM 1625 O O . ILE A 1 214 ? -14.534 -7.251 15.475 1.00 82.50 214 ILE A O 1
ATOM 1629 N N . GLN A 1 215 ? -15.188 -6.959 13.342 1.00 85.12 215 GLN A N 1
ATOM 1630 C CA . GLN A 1 215 ? -14.683 -8.227 12.813 1.00 85.12 215 GLN A CA 1
ATOM 1631 C C . GLN A 1 215 ? -13.174 -8.184 12.564 1.00 85.12 215 GLN A C 1
ATOM 1633 O O . GLN A 1 215 ? -12.471 -9.172 12.748 1.00 85.12 215 GLN A O 1
ATOM 1638 N N . ALA A 1 216 ? -12.665 -7.030 12.132 1.00 85.81 216 ALA A N 1
ATOM 1639 C CA . ALA A 1 216 ? -11.252 -6.848 11.845 1.00 85.81 216 ALA A CA 1
ATOM 1640 C C . ALA A 1 216 ? -10.843 -5.381 11.980 1.00 85.81 216 ALA A C 1
ATOM 1642 O O . ALA A 1 216 ? -11.662 -4.472 11.829 1.00 85.81 216 ALA A O 1
ATOM 1643 N N . PHE A 1 217 ? -9.555 -5.149 12.239 1.00 85.69 217 PHE A N 1
ATOM 1644 C CA . PHE A 1 217 ? -8.999 -3.808 12.372 1.00 85.69 217 PHE A CA 1
ATOM 1645 C C . PHE A 1 217 ? -7.561 -3.712 11.888 1.00 85.69 217 PHE A C 1
ATOM 1647 O O . PHE A 1 217 ? -6.751 -4.622 12.064 1.00 85.69 217 PHE A O 1
ATOM 1654 N N . ARG A 1 218 ? -7.247 -2.559 11.305 1.00 83.56 218 ARG A N 1
ATOM 1655 C CA . ARG A 1 218 ? -5.914 -2.155 10.874 1.00 83.56 218 ARG A CA 1
ATOM 1656 C C . ARG A 1 218 ? -5.586 -0.788 11.483 1.00 83.56 218 ARG A C 1
ATOM 1658 O O . ARG A 1 218 ? -6.350 0.153 11.277 1.00 83.56 218 ARG A O 1
ATOM 1665 N N . PRO A 1 219 ? -4.474 -0.635 12.223 1.00 80.12 219 PRO A N 1
ATOM 1666 C CA . PRO A 1 219 ? -4.092 0.656 12.795 1.00 80.12 219 PRO A CA 1
ATOM 1667 C C . PRO A 1 219 ? -3.729 1.653 11.692 1.00 80.12 219 PRO A C 1
ATOM 1669 O O . PRO A 1 219 ? -3.212 1.249 10.651 1.00 80.12 219 PRO A O 1
ATOM 1672 N N . ALA A 1 220 ? -3.917 2.955 11.928 1.00 79.06 220 ALA A N 1
ATOM 1673 C CA . ALA A 1 220 ? -3.622 3.976 10.917 1.00 79.06 220 ALA A CA 1
ATOM 1674 C C . ALA A 1 220 ? -2.170 3.918 10.410 1.00 79.06 220 ALA A C 1
ATOM 1676 O O . ALA A 1 220 ? -1.925 4.062 9.218 1.00 79.06 220 ALA A O 1
ATOM 1677 N N . ALA A 1 221 ? -1.217 3.588 11.287 1.00 71.69 221 ALA A N 1
ATOM 1678 C CA . ALA A 1 221 ? 0.191 3.402 10.927 1.00 71.69 221 ALA A CA 1
ATOM 1679 C C . ALA A 1 221 ? 0.426 2.352 9.821 1.00 71.69 221 ALA A C 1
ATOM 1681 O O . ALA A 1 221 ? 1.436 2.421 9.134 1.00 71.69 221 ALA A O 1
ATOM 1682 N N . SER A 1 222 ? -0.495 1.400 9.626 1.00 66.00 222 SER A N 1
ATOM 1683 C CA . SER A 1 222 ? -0.366 0.366 8.589 1.00 66.00 222 SER A CA 1
ATOM 1684 C C . SER A 1 222 ? -0.690 0.849 7.174 1.00 66.00 222 SER A C 1
ATOM 1686 O O . SER A 1 222 ? -0.344 0.170 6.215 1.00 66.00 222 SER A O 1
ATOM 1688 N N . PHE A 1 223 ? -1.344 2.003 7.026 1.00 68.38 223 PHE A N 1
ATOM 1689 C CA . PHE A 1 223 ? -1.710 2.552 5.715 1.00 68.38 223 PHE A CA 1
ATOM 1690 C C . PHE A 1 223 ? -1.396 4.045 5.558 1.00 68.38 223 PHE A C 1
ATOM 1692 O O . PHE A 1 223 ? -1.750 4.668 4.556 1.00 68.38 223 PHE A O 1
ATOM 1699 N N . LEU A 1 224 ? -0.708 4.624 6.539 1.00 66.81 224 LEU A N 1
ATOM 1700 C CA . LEU A 1 224 ? -0.189 5.979 6.507 1.00 66.81 224 LEU A CA 1
ATOM 1701 C C . LEU A 1 224 ? 1.309 5.953 6.181 1.00 66.81 224 LEU A C 1
ATOM 1703 O O . LEU A 1 224 ? 2.101 5.379 6.924 1.00 66.81 224 LEU A O 1
ATOM 1707 N N . VAL A 1 225 ? 1.709 6.609 5.089 1.00 57.03 225 VAL A N 1
ATOM 1708 C CA . VAL A 1 225 ? 3.126 6.747 4.723 1.00 57.03 225 VAL A CA 1
ATOM 1709 C C . VAL A 1 225 ? 3.701 7.955 5.459 1.00 57.03 225 VAL A C 1
ATOM 1711 O O . VAL A 1 225 ? 3.346 9.096 5.165 1.00 57.03 225 VAL A O 1
ATOM 1714 N N . GLN A 1 226 ? 4.565 7.715 6.444 1.00 49.66 226 GLN A N 1
ATOM 1715 C CA . GLN A 1 226 ? 5.185 8.779 7.237 1.00 49.66 226 GLN A CA 1
ATOM 1716 C C . GLN A 1 226 ? 6.275 9.502 6.435 1.00 49.66 226 GLN A C 1
ATOM 1718 O O . GLN A 1 226 ? 7.238 8.882 5.987 1.00 49.66 226 GLN A O 1
ATOM 1723 N N . PHE A 1 227 ? 6.145 10.823 6.293 1.00 44.53 227 PHE A N 1
ATOM 1724 C CA . PHE A 1 227 ? 7.169 11.698 5.721 1.00 44.53 227 PHE A CA 1
ATOM 1725 C C . PHE A 1 227 ? 7.486 12.837 6.699 1.00 44.53 227 PHE A C 1
ATOM 1727 O O . PHE A 1 227 ? 6.847 13.883 6.658 1.00 44.53 227 PHE A O 1
ATOM 1734 N N . GLU A 1 228 ? 8.485 12.667 7.568 1.00 46.50 228 GLU A N 1
ATOM 1735 C CA . GLU A 1 228 ? 8.865 13.695 8.559 1.00 46.50 228 GLU A CA 1
ATOM 1736 C C . GLU A 1 228 ? 7.631 14.299 9.287 1.00 46.50 228 GLU A C 1
ATOM 1738 O O . GLU A 1 228 ? 6.697 13.571 9.616 1.00 46.50 228 GLU A O 1
ATOM 1743 N N . ALA A 1 229 ? 7.605 15.608 9.577 1.00 37.88 229 ALA A N 1
ATOM 1744 C CA . ALA A 1 229 ? 6.616 16.260 10.450 1.00 37.88 229 ALA A CA 1
ATOM 1745 C C . ALA A 1 229 ? 5.138 16.207 9.981 1.00 37.88 229 ALA A C 1
ATOM 1747 O O . ALA A 1 229 ? 4.274 16.737 10.679 1.00 37.88 229 ALA A O 1
ATOM 1748 N N . GLN A 1 230 ? 4.821 15.607 8.823 1.00 46.22 230 GLN A N 1
ATOM 1749 C CA . GLN A 1 230 ? 3.453 15.453 8.309 1.00 46.22 230 GLN A CA 1
ATOM 1750 C C . GLN A 1 230 ? 3.271 14.103 7.602 1.00 46.22 230 GLN A C 1
ATOM 1752 O O . GLN A 1 230 ? 4.103 13.686 6.807 1.00 46.22 230 GLN A O 1
ATOM 1757 N N . THR A 1 231 ? 2.149 13.422 7.840 1.00 50.56 231 THR A N 1
ATOM 1758 C CA . THR A 1 231 ? 1.901 12.087 7.275 1.00 50.56 231 THR A CA 1
ATOM 1759 C C . THR A 1 231 ? 0.862 12.173 6.152 1.00 50.56 231 THR A C 1
ATOM 1761 O O . THR A 1 231 ? -0.335 12.209 6.445 1.00 50.56 231 THR A O 1
ATOM 1764 N N . PRO A 1 232 ? 1.265 12.261 4.868 1.00 54.22 232 PRO A N 1
ATOM 1765 C CA . PRO A 1 232 ? 0.313 12.295 3.775 1.00 54.22 232 PRO A CA 1
ATOM 1766 C C . PRO A 1 232 ? -0.361 10.934 3.589 1.00 54.22 232 PRO A C 1
ATOM 1768 O O . PRO A 1 232 ? 0.290 9.890 3.499 1.00 54.22 232 PRO A O 1
ATOM 1771 N N . LEU A 1 233 ? -1.683 10.947 3.468 1.00 53.62 233 LEU A N 1
ATOM 1772 C CA . LEU A 1 233 ? -2.458 9.764 3.125 1.00 53.62 233 LEU A CA 1
ATOM 1773 C C . LEU A 1 233 ? -2.643 9.768 1.606 1.00 53.62 233 LEU A C 1
ATOM 1775 O O . LEU A 1 233 ? -3.559 10.387 1.072 1.00 53.62 233 LEU A O 1
ATOM 1779 N N . ARG A 1 234 ? -1.718 9.116 0.893 1.00 57.59 234 ARG A N 1
ATOM 1780 C CA . ARG A 1 234 ? -1.724 9.102 -0.582 1.00 57.59 234 ARG A CA 1
ATOM 1781 C C . ARG A 1 234 ? -1.691 7.731 -1.232 1.00 57.59 234 ARG A C 1
ATOM 1783 O O . ARG A 1 234 ? -1.661 7.676 -2.450 1.00 57.59 234 ARG A O 1
ATOM 1790 N N . SER A 1 235 ? -1.734 6.634 -0.481 1.00 59.59 235 SER A N 1
ATOM 1791 C CA . SER A 1 235 ? -1.809 5.311 -1.102 1.00 59.59 235 SER A CA 1
ATOM 1792 C C . SER A 1 235 ? -3.216 4.735 -0.980 1.00 59.59 235 SER A C 1
ATOM 1794 O O . SER A 1 235 ? -3.603 4.200 0.055 1.00 59.59 235 SER A O 1
ATOM 1796 N N . GLU A 1 236 ? -3.994 4.822 -2.063 1.00 69.12 236 GLU A N 1
ATOM 1797 C CA . GLU A 1 236 ? -5.206 4.006 -2.214 1.00 69.12 236 GLU A CA 1
ATOM 1798 C C . GLU A 1 236 ? -4.870 2.505 -2.155 1.00 69.12 236 GLU A C 1
ATOM 1800 O O . GLU A 1 236 ? -5.660 1.693 -1.667 1.00 69.12 236 GLU A O 1
ATOM 1805 N N . SER A 1 237 ? -3.665 2.140 -2.603 1.00 67.88 237 SER A N 1
ATOM 1806 C CA . SER A 1 237 ? -3.119 0.792 -2.470 1.00 67.88 237 SER A CA 1
ATOM 1807 C C . SER A 1 237 ? -3.173 0.314 -1.017 1.00 67.88 237 SER A C 1
ATOM 1809 O O . SER A 1 237 ? -3.609 -0.807 -0.771 1.00 67.88 237 SER A O 1
ATOM 1811 N N . ALA A 1 238 ? -2.840 1.168 -0.049 1.00 73.19 238 ALA A N 1
ATOM 1812 C CA . ALA A 1 238 ? -2.859 0.803 1.362 1.00 73.19 238 ALA A CA 1
ATOM 1813 C C . ALA A 1 238 ? -4.285 0.563 1.898 1.00 73.19 238 ALA A C 1
ATOM 1815 O O . ALA A 1 238 ? -4.503 -0.340 2.705 1.00 73.19 238 ALA A O 1
ATOM 1816 N N . PHE A 1 239 ? -5.286 1.292 1.392 1.00 76.38 239 PHE A N 1
ATOM 1817 C CA . PHE A 1 239 ? -6.691 0.975 1.673 1.00 76.38 239 PHE A CA 1
ATOM 1818 C C . PHE A 1 239 ? -7.127 -0.338 1.045 1.00 76.38 239 PHE A C 1
ATOM 1820 O O . PHE A 1 239 ? -7.780 -1.139 1.706 1.00 76.38 239 PHE A O 1
ATOM 1827 N N . SER A 1 240 ? -6.730 -0.582 -0.202 1.00 77.19 240 SER A N 1
ATOM 1828 C CA . SER A 1 240 ? -7.025 -1.840 -0.889 1.00 77.19 240 SER A CA 1
ATOM 1829 C C . SER A 1 240 ? -6.430 -3.025 -0.123 1.00 77.19 240 SER A C 1
ATOM 1831 O O . SER A 1 240 ? -7.123 -4.000 0.125 1.00 77.19 240 SER A O 1
ATOM 1833 N N . GLN A 1 241 ? -5.193 -2.895 0.365 1.00 76.06 241 GLN A N 1
ATOM 1834 C CA . GLN A 1 241 ? -4.532 -3.895 1.212 1.00 76.06 241 GLN A CA 1
ATOM 1835 C C . GLN A 1 241 ? -5.270 -4.135 2.533 1.00 76.06 241 GLN A C 1
ATOM 1837 O O . GLN A 1 241 ? -5.390 -5.277 2.978 1.00 76.06 241 GLN A O 1
ATOM 1842 N N . ALA A 1 242 ? -5.760 -3.073 3.179 1.00 82.38 242 ALA A N 1
ATOM 1843 C CA . ALA A 1 242 ? -6.545 -3.210 4.399 1.00 82.38 242 ALA A CA 1
ATOM 1844 C C . ALA A 1 242 ? -7.851 -3.980 4.135 1.00 82.38 242 ALA A C 1
ATOM 1846 O O . ALA A 1 242 ? -8.172 -4.892 4.895 1.00 82.38 242 ALA A O 1
ATOM 1847 N N . MET A 1 243 ? -8.547 -3.678 3.032 1.00 85.56 243 MET A N 1
ATOM 1848 C CA . MET A 1 243 ? -9.767 -4.390 2.628 1.00 85.56 243 MET A CA 1
ATOM 1849 C C . MET A 1 243 ? -9.496 -5.850 2.266 1.00 85.56 243 MET A C 1
ATOM 1851 O O . MET A 1 243 ? -10.170 -6.737 2.776 1.00 85.56 243 MET A O 1
ATOM 1855 N N . GLU A 1 244 ? -8.475 -6.116 1.452 1.00 82.62 244 GLU A N 1
ATOM 1856 C CA . GLU A 1 244 ? -8.009 -7.469 1.120 1.00 82.62 244 GLU A CA 1
ATOM 1857 C C . GLU A 1 244 ? -7.757 -8.298 2.375 1.00 82.62 244 GLU A C 1
ATOM 1859 O O . GLU A 1 244 ? -8.223 -9.432 2.488 1.00 82.62 244 GLU A O 1
ATOM 1864 N N . ALA A 1 245 ? -7.065 -7.712 3.353 1.00 82.50 245 ALA A N 1
ATOM 1865 C CA . ALA A 1 245 ? -6.810 -8.370 4.621 1.00 82.50 245 ALA A CA 1
ATOM 1866 C C . ALA A 1 245 ? -8.095 -8.676 5.400 1.00 82.50 245 ALA A C 1
ATOM 1868 O O . ALA A 1 245 ? -8.165 -9.723 6.037 1.00 82.50 245 ALA A O 1
ATOM 1869 N N . PHE A 1 246 ? -9.098 -7.795 5.360 1.00 87.75 246 PHE A N 1
ATOM 1870 C CA . PHE A 1 246 ? -10.391 -8.040 6.006 1.00 87.75 246 PHE A CA 1
ATOM 1871 C C . PHE A 1 246 ? -11.174 -9.180 5.353 1.00 87.75 246 PHE A C 1
ATOM 1873 O O . PHE A 1 246 ? -11.880 -9.904 6.048 1.00 87.75 246 PHE A O 1
ATOM 1880 N N . VAL A 1 247 ? -11.016 -9.367 4.042 1.00 85.50 247 VAL A N 1
ATOM 1881 C CA . VAL A 1 247 ? -11.616 -10.477 3.282 1.00 85.50 247 VAL A CA 1
ATOM 1882 C C . VAL A 1 247 ? -10.778 -11.766 3.401 1.00 85.50 247 VAL A C 1
ATOM 1884 O O . VAL A 1 247 ? -11.236 -12.847 3.045 1.00 85.50 247 VAL A O 1
ATOM 1887 N N . GLY A 1 248 ? -9.554 -11.686 3.935 1.00 84.00 248 GLY A N 1
ATOM 1888 C CA . GLY A 1 248 ? -8.646 -12.828 4.067 1.00 84.00 248 GLY A CA 1
ATOM 1889 C C . GLY A 1 248 ? -7.860 -13.156 2.792 1.00 84.00 248 GLY A C 1
ATOM 1890 O O . GLY A 1 248 ? -7.334 -14.263 2.660 1.00 84.00 248 GLY A O 1
ATOM 1891 N N . VAL A 1 249 ? -7.750 -12.206 1.857 1.00 82.75 249 VAL A N 1
ATOM 1892 C CA . VAL A 1 249 ? -6.937 -12.355 0.644 1.00 82.75 249 VAL A CA 1
ATOM 1893 C C . VAL A 1 249 ? -5.464 -12.447 1.037 1.00 82.75 249 VAL A C 1
ATOM 1895 O O . VAL A 1 249 ? -4.916 -11.570 1.710 1.00 82.75 249 VAL A O 1
ATOM 1898 N N . LYS A 1 250 ? -4.803 -13.530 0.617 1.00 83.75 250 LYS A N 1
ATOM 1899 C CA . LYS A 1 250 ? -3.372 -13.715 0.863 1.00 83.75 250 LYS A CA 1
ATOM 1900 C C . LYS A 1 250 ? -2.568 -12.828 -0.092 1.00 83.75 250 LYS A C 1
ATOM 1902 O O . LYS A 1 250 ? -2.747 -12.948 -1.305 1.00 83.75 250 LYS A O 1
ATOM 1907 N N . PRO A 1 251 ? -1.655 -11.987 0.422 1.00 82.56 251 PRO A N 1
ATOM 1908 C CA . PRO A 1 251 ? -0.810 -11.170 -0.434 1.00 82.56 251 PRO A CA 1
ATOM 1909 C C . PRO A 1 251 ? 0.169 -12.034 -1.247 1.00 82.56 251 PRO A C 1
ATOM 1911 O O . PRO A 1 251 ? 0.486 -13.153 -0.820 1.00 82.56 251 PRO A O 1
ATOM 1914 N N . PRO A 1 252 ? 0.692 -11.505 -2.369 1.00 84.44 252 PRO A N 1
ATOM 1915 C CA . PRO A 1 252 ? 1.671 -12.195 -3.197 1.00 84.44 252 PRO A CA 1
ATOM 1916 C C . PRO A 1 252 ? 2.920 -12.568 -2.399 1.00 84.44 252 PRO A C 1
ATOM 1918 O O . PRO A 1 252 ? 3.396 -11.785 -1.564 1.00 84.44 252 PRO A O 1
ATOM 1921 N N . LEU A 1 253 ? 3.455 -13.751 -2.698 1.00 91.38 253 LEU A N 1
ATOM 1922 C CA . LEU A 1 253 ? 4.817 -14.125 -2.339 1.00 91.38 253 LEU A CA 1
ATOM 1923 C C . LEU A 1 253 ? 5.775 -13.447 -3.320 1.00 91.38 253 LEU A C 1
ATOM 1925 O O . LEU A 1 253 ? 5.517 -13.431 -4.523 1.00 91.38 253 LEU A O 1
ATOM 1929 N N . VAL A 1 254 ? 6.845 -12.855 -2.794 1.00 92.75 254 VAL A N 1
ATOM 1930 C CA . VAL A 1 254 ? 7.861 -12.163 -3.591 1.00 92.75 254 VAL A CA 1
ATOM 1931 C C . VAL A 1 254 ? 9.250 -12.616 -3.162 1.00 92.75 254 VAL A C 1
ATOM 1933 O O . VAL A 1 254 ? 9.569 -12.587 -1.974 1.00 92.75 254 VAL A O 1
ATOM 1936 N N . SER A 1 255 ? 10.089 -12.960 -4.132 1.00 93.56 255 SER A N 1
ATOM 1937 C CA . SER A 1 255 ? 11.507 -13.248 -3.932 1.00 93.56 255 SER A CA 1
ATOM 1938 C C . SER A 1 255 ? 12.313 -12.237 -4.730 1.00 93.56 255 SER A C 1
ATOM 1940 O O . SER A 1 255 ? 11.925 -11.846 -5.829 1.00 93.56 255 SER A O 1
ATOM 1942 N N . ILE A 1 256 ? 13.421 -11.766 -4.163 1.00 92.62 256 ILE A N 1
ATOM 1943 C CA . ILE A 1 256 ? 14.250 -10.734 -4.790 1.00 92.62 256 ILE A CA 1
ATOM 1944 C C . ILE A 1 256 ? 15.527 -11.386 -5.309 1.00 92.62 256 ILE A C 1
ATOM 1946 O O . ILE A 1 256 ? 16.331 -11.879 -4.522 1.00 92.62 256 ILE A O 1
ATOM 1950 N N . MET A 1 257 ? 15.722 -11.343 -6.624 1.00 90.81 257 MET A N 1
ATOM 1951 C CA . MET A 1 257 ? 16.955 -11.758 -7.288 1.00 90.81 257 MET A CA 1
ATOM 1952 C C . MET A 1 257 ? 17.796 -10.516 -7.589 1.00 90.81 257 MET A C 1
ATOM 1954 O O . MET A 1 257 ? 17.341 -9.574 -8.243 1.00 90.81 257 MET A O 1
ATOM 1958 N N . ALA A 1 258 ? 19.029 -10.501 -7.097 1.00 88.12 258 ALA A N 1
ATOM 1959 C CA . ALA A 1 258 ? 19.974 -9.409 -7.294 1.00 88.12 258 ALA A CA 1
ATOM 1960 C C . ALA A 1 258 ? 21.405 -9.963 -7.400 1.00 88.12 258 ALA A C 1
ATOM 1962 O O . ALA A 1 258 ? 21.673 -11.039 -6.859 1.00 88.12 258 ALA A O 1
ATOM 1963 N N . PRO A 1 259 ? 22.338 -9.241 -8.046 1.00 82.06 259 PRO A N 1
ATOM 1964 C CA . PRO A 1 259 ? 23.731 -9.663 -8.138 1.00 82.06 259 PRO A CA 1
ATOM 1965 C C . PRO A 1 259 ? 24.381 -9.855 -6.761 1.00 82.06 259 PRO A C 1
ATOM 1967 O O . PRO A 1 259 ? 24.044 -9.168 -5.790 1.00 82.06 259 PRO A O 1
ATOM 1970 N N . SER A 1 260 ? 25.374 -10.745 -6.679 1.00 79.44 260 SER A N 1
ATOM 1971 C CA . SER A 1 260 ? 26.158 -10.942 -5.456 1.00 79.44 260 SER A CA 1
ATOM 1972 C C . SER A 1 260 ? 26.748 -9.615 -4.952 1.00 79.44 260 SER A C 1
ATOM 1974 O O . SER A 1 260 ? 27.278 -8.823 -5.729 1.00 79.44 260 SER A O 1
ATOM 1976 N N . GLY A 1 261 ? 26.652 -9.364 -3.643 1.00 78.62 261 GLY A N 1
ATOM 1977 C CA . GLY A 1 261 ? 27.091 -8.106 -3.020 1.00 78.62 261 GLY A CA 1
ATOM 1978 C C . GLY A 1 261 ? 25.995 -7.037 -2.885 1.00 78.62 261 GLY A C 1
ATOM 1979 O O . GLY A 1 261 ? 26.270 -5.947 -2.389 1.00 78.62 261 GLY A O 1
ATOM 1980 N N . ALA A 1 262 ? 24.763 -7.310 -3.338 1.00 82.62 262 ALA A N 1
ATOM 1981 C CA . ALA A 1 262 ? 23.626 -6.389 -3.253 1.00 82.62 262 ALA A CA 1
ATOM 1982 C C . ALA A 1 262 ? 22.737 -6.615 -2.009 1.00 82.62 262 ALA A C 1
ATOM 1984 O O . ALA A 1 262 ? 21.567 -6.231 -2.012 1.00 82.62 262 ALA A O 1
ATOM 1985 N N . GLN A 1 263 ? 23.252 -7.237 -0.941 1.00 85.62 263 GLN A N 1
ATOM 1986 C CA . GLN A 1 263 ? 22.445 -7.632 0.224 1.00 85.62 263 GLN A CA 1
ATOM 1987 C C . GLN A 1 263 ? 21.736 -6.441 0.884 1.00 85.62 263 GLN A C 1
ATOM 1989 O O . GLN A 1 263 ? 20.552 -6.544 1.197 1.00 85.62 263 GLN A O 1
ATOM 1994 N N . ASP A 1 264 ? 22.408 -5.296 1.013 1.00 85.56 264 ASP A N 1
ATOM 1995 C CA . ASP A 1 264 ? 21.811 -4.081 1.587 1.00 85.56 264 ASP A CA 1
ATOM 1996 C C . ASP A 1 264 ? 20.637 -3.558 0.742 1.00 85.56 264 ASP A C 1
ATOM 1998 O O . ASP A 1 264 ? 19.617 -3.110 1.273 1.00 85.56 264 ASP A O 1
ATOM 2002 N N . LEU A 1 265 ? 20.753 -3.647 -0.591 1.00 87.06 265 LEU A N 1
ATOM 2003 C CA . LEU A 1 265 ? 19.678 -3.287 -1.516 1.00 87.06 265 LEU A CA 1
ATOM 2004 C C . LEU A 1 265 ? 18.488 -4.238 -1.344 1.00 87.06 265 LEU A C 1
ATOM 2006 O O . LEU A 1 265 ? 17.357 -3.773 -1.206 1.00 87.06 265 LEU A O 1
ATOM 2010 N N . VAL A 1 266 ? 18.742 -5.549 -1.306 1.00 89.50 266 VAL A N 1
ATOM 2011 C CA . VAL A 1 266 ? 17.707 -6.579 -1.120 1.00 89.50 266 VAL A CA 1
ATOM 2012 C C . VAL A 1 266 ? 16.973 -6.384 0.207 1.00 89.50 266 VAL A C 1
ATOM 2014 O O . VAL A 1 266 ? 15.744 -6.366 0.221 1.00 89.50 266 VAL A O 1
ATOM 2017 N N . GLN A 1 267 ? 17.699 -6.168 1.307 1.00 89.81 267 GLN A N 1
ATOM 2018 C CA . GLN A 1 267 ? 17.105 -5.933 2.625 1.00 89.81 267 GLN A CA 1
ATOM 2019 C C . GLN A 1 267 ? 16.267 -4.652 2.651 1.00 89.81 267 GLN A C 1
ATOM 2021 O O . GLN A 1 267 ? 15.129 -4.668 3.123 1.00 89.81 267 GLN A O 1
ATOM 2026 N N . SER A 1 268 ? 16.791 -3.550 2.103 1.00 88.25 268 SER A N 1
ATOM 2027 C CA . SER A 1 268 ? 16.067 -2.278 2.080 1.00 88.25 268 SER A CA 1
ATOM 2028 C C . SER A 1 268 ? 14.803 -2.344 1.223 1.00 88.25 268 SER A C 1
ATOM 2030 O O . SER A 1 268 ? 13.774 -1.805 1.628 1.00 88.25 268 SE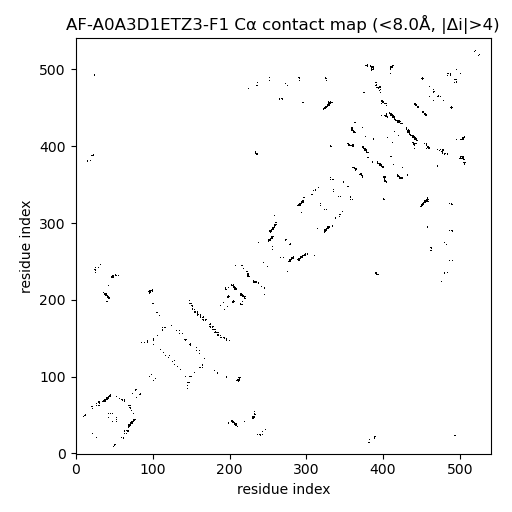R A O 1
ATOM 2032 N N . VAL A 1 269 ? 14.865 -2.964 0.042 1.00 89.94 269 VAL A N 1
ATOM 2033 C CA . VAL A 1 269 ? 13.693 -3.120 -0.832 1.00 89.94 269 VAL A CA 1
ATOM 2034 C C . VAL A 1 269 ? 12.697 -4.087 -0.197 1.00 89.94 269 VAL A C 1
ATOM 2036 O O . VAL A 1 269 ? 11.512 -3.774 -0.138 1.00 89.94 269 VAL A O 1
ATOM 2039 N N . GLY A 1 270 ? 13.169 -5.214 0.341 1.00 90.31 270 GLY A N 1
ATOM 2040 C CA . GLY A 1 270 ? 12.335 -6.203 1.018 1.00 90.31 270 GLY A CA 1
ATOM 2041 C C . GLY A 1 270 ? 11.537 -5.606 2.177 1.00 90.31 270 GLY A C 1
ATOM 2042 O O . GLY A 1 270 ? 10.324 -5.797 2.245 1.00 90.31 270 GLY A O 1
ATOM 2043 N N . TYR A 1 271 ? 12.182 -4.802 3.024 1.00 86.56 271 TYR A N 1
ATOM 2044 C CA . TYR A 1 271 ? 11.516 -4.088 4.114 1.00 86.56 271 TYR A CA 1
ATOM 2045 C C . TYR A 1 271 ? 10.397 -3.159 3.607 1.00 86.56 271 TYR A C 1
ATOM 2047 O O . TYR A 1 271 ? 9.271 -3.197 4.101 1.00 86.56 271 TYR A O 1
ATOM 2055 N N . GLU A 1 272 ? 10.663 -2.362 2.569 1.00 83.69 272 GLU A N 1
ATOM 2056 C CA . GLU A 1 272 ? 9.675 -1.437 1.994 1.00 83.69 272 GLU A CA 1
ATOM 2057 C C . GLU A 1 272 ? 8.495 -2.165 1.321 1.00 83.69 272 GLU A C 1
ATOM 2059 O O . GLU A 1 272 ? 7.364 -1.670 1.348 1.00 83.69 272 GLU A O 1
ATOM 2064 N N . LEU A 1 273 ? 8.724 -3.344 0.734 1.00 85.69 273 LEU A N 1
ATOM 2065 C CA . LEU A 1 273 ? 7.662 -4.190 0.179 1.00 85.69 273 LEU A CA 1
ATOM 2066 C C . LEU A 1 273 ? 6.808 -4.830 1.286 1.00 85.69 273 LEU A C 1
ATOM 2068 O O . LEU A 1 273 ? 5.582 -4.869 1.163 1.00 85.69 273 LEU A O 1
ATOM 2072 N N . GLN A 1 274 ? 7.425 -5.266 2.388 1.00 83.88 274 GLN A N 1
ATOM 2073 C CA . GLN A 1 274 ? 6.716 -5.793 3.561 1.00 83.88 274 GLN A CA 1
ATOM 2074 C C . GLN A 1 274 ? 5.819 -4.736 4.215 1.00 83.88 274 GLN A C 1
ATOM 2076 O O . GLN A 1 274 ? 4.674 -5.033 4.556 1.00 83.88 274 GLN A O 1
ATOM 2081 N N . LEU A 1 275 ? 6.284 -3.483 4.311 1.00 75.69 275 LEU A N 1
ATOM 2082 C CA . LEU A 1 275 ? 5.453 -2.359 4.764 1.00 75.69 275 LEU A CA 1
ATOM 2083 C C . LEU A 1 275 ? 4.209 -2.142 3.884 1.00 75.69 275 LEU A C 1
ATOM 2085 O O . LEU A 1 275 ? 3.212 -1.609 4.358 1.00 75.69 275 LEU A O 1
ATOM 2089 N N . ARG A 1 276 ? 4.244 -2.589 2.622 1.00 75.31 276 ARG A N 1
ATOM 2090 C CA . ARG A 1 276 ? 3.133 -2.546 1.648 1.00 75.31 276 ARG A CA 1
ATOM 2091 C C . ARG A 1 276 ? 2.377 -3.876 1.561 1.00 75.31 276 ARG A C 1
ATOM 2093 O O . ARG A 1 276 ? 1.748 -4.192 0.546 1.00 75.31 276 ARG A O 1
ATOM 2100 N N . GLY A 1 277 ? 2.482 -4.682 2.615 1.00 75.06 277 GLY A N 1
ATOM 2101 C CA . GLY A 1 277 ? 1.721 -5.908 2.802 1.00 75.06 277 GLY A CA 1
ATOM 2102 C C . GLY A 1 277 ? 2.139 -7.073 1.908 1.00 75.06 277 GLY A C 1
ATOM 2103 O O . GLY A 1 277 ? 1.383 -8.035 1.824 1.00 75.06 277 GLY A O 1
ATOM 2104 N N . LEU A 1 278 ? 3.288 -7.012 1.227 1.00 83.75 278 LEU A N 1
ATOM 2105 C CA . LEU A 1 278 ? 3.820 -8.138 0.453 1.00 83.75 278 LEU A CA 1
ATOM 2106 C C . LEU A 1 278 ? 4.556 -9.130 1.357 1.00 83.75 278 LEU A C 1
ATOM 2108 O O . LEU A 1 278 ? 5.156 -8.752 2.365 1.00 83.75 278 LEU A O 1
ATOM 2112 N N . ARG A 1 279 ? 4.552 -10.409 0.977 1.00 88.81 279 ARG A N 1
ATOM 2113 C CA . ARG A 1 279 ? 5.288 -11.455 1.694 1.00 88.81 279 ARG A CA 1
ATOM 2114 C C . ARG A 1 279 ? 6.614 -11.711 0.999 1.00 88.81 279 ARG A C 1
ATOM 2116 O O . ARG A 1 279 ? 6.683 -12.498 0.063 1.00 88.81 279 ARG A O 1
ATOM 2123 N N . VAL A 1 280 ? 7.651 -11.032 1.474 1.00 90.81 280 VAL A N 1
ATOM 2124 C CA . VAL A 1 280 ? 9.009 -11.209 0.955 1.00 90.81 280 VAL A CA 1
ATOM 2125 C C . VAL A 1 280 ? 9.635 -12.452 1.581 1.00 90.81 280 VAL A C 1
ATOM 2127 O O . VAL A 1 280 ? 9.723 -12.537 2.808 1.00 90.81 280 VAL A O 1
ATOM 2130 N N . LEU A 1 281 ? 10.044 -13.402 0.743 1.00 88.69 281 LEU A N 1
ATOM 2131 C CA . LEU A 1 281 ? 10.761 -14.612 1.134 1.00 88.69 281 LEU A CA 1
ATOM 2132 C C . LEU A 1 281 ? 12.253 -14.488 0.786 1.00 88.69 281 LEU A C 1
ATOM 2134 O O . LEU A 1 281 ? 12.608 -13.750 -0.141 1.00 88.69 281 LEU A O 1
ATOM 2138 N N . PRO A 1 282 ? 13.139 -15.198 1.510 1.00 82.38 282 PRO A N 1
ATOM 2139 C CA . PRO A 1 282 ? 14.506 -15.408 1.057 1.00 82.38 282 PRO A CA 1
ATOM 2140 C C . PRO A 1 282 ? 14.510 -15.985 -0.360 1.00 82.38 282 PRO A C 1
ATOM 2142 O O . PRO A 1 282 ? 13.640 -16.779 -0.722 1.00 82.38 282 PRO A O 1
ATOM 2145 N N . PHE A 1 283 ? 15.489 -15.576 -1.162 1.00 78.19 283 PHE A N 1
ATOM 2146 C CA . PHE A 1 283 ? 15.732 -16.214 -2.446 1.00 78.19 283 PHE A CA 1
ATOM 2147 C C . PHE A 1 283 ? 16.401 -17.569 -2.182 1.00 78.19 283 PHE A C 1
ATOM 2149 O O . PHE A 1 283 ? 17.611 -17.646 -1.991 1.00 78.19 283 PHE A O 1
ATOM 2156 N N . GLU A 1 284 ? 15.580 -18.609 -2.091 1.00 65.81 284 GLU A N 1
ATOM 2157 C CA . GLU A 1 284 ? 15.977 -20.017 -2.071 1.00 65.81 284 GLU A CA 1
ATOM 2158 C C . GLU A 1 284 ? 15.330 -20.683 -3.296 1.00 65.81 284 GLU A C 1
ATOM 2160 O O . GLU A 1 284 ? 14.224 -20.297 -3.681 1.00 65.81 284 GLU A O 1
ATOM 2165 N N . ASP A 1 285 ? 16.067 -21.592 -3.938 1.00 54.41 285 ASP A N 1
ATOM 2166 C CA . ASP A 1 285 ? 15.837 -22.175 -5.271 1.00 54.41 285 ASP A CA 1
ATOM 2167 C C . ASP A 1 285 ? 14.373 -22.212 -5.767 1.00 54.41 285 ASP A C 1
ATOM 2169 O O . ASP A 1 285 ? 13.502 -22.788 -5.118 1.00 54.41 285 ASP A O 1
ATOM 2173 N N . ASN A 1 286 ? 14.146 -21.620 -6.954 1.00 58.38 286 ASN A N 1
ATOM 2174 C CA . ASN A 1 286 ? 12.946 -21.674 -7.810 1.00 58.38 286 ASN A CA 1
ATOM 2175 C C . ASN A 1 286 ? 11.643 -22.090 -7.109 1.00 58.38 286 ASN A C 1
ATOM 2177 O O . ASN A 1 286 ? 11.191 -23.232 -7.216 1.00 58.38 286 ASN A O 1
ATOM 2181 N N . ASN A 1 287 ? 11.002 -21.128 -6.443 1.00 75.31 287 ASN A N 1
ATOM 2182 C CA . ASN A 1 287 ? 9.629 -21.278 -5.984 1.00 75.31 287 ASN A CA 1
ATOM 2183 C C . ASN A 1 287 ? 8.662 -20.690 -7.033 1.00 75.31 287 ASN A C 1
ATOM 2185 O O . ASN A 1 287 ? 8.513 -19.466 -7.065 1.00 75.31 287 ASN A O 1
ATOM 2189 N N . PRO A 1 288 ? 7.987 -21.519 -7.853 1.00 72.38 288 PRO A N 1
ATOM 2190 C CA . PRO A 1 288 ? 7.107 -21.039 -8.921 1.00 72.38 288 PRO A CA 1
ATOM 2191 C C . PRO A 1 288 ? 5.862 -20.308 -8.392 1.00 72.38 288 PRO A C 1
ATOM 2193 O O . PRO A 1 288 ? 5.267 -19.511 -9.106 1.00 72.38 288 PRO A O 1
ATOM 2196 N N . ASP A 1 289 ? 5.489 -20.503 -7.120 1.00 80.75 289 ASP A N 1
ATOM 2197 C CA . ASP A 1 289 ? 4.370 -19.781 -6.491 1.00 80.75 289 ASP A CA 1
ATOM 2198 C C . ASP A 1 289 ? 4.731 -18.326 -6.120 1.00 80.75 289 ASP A C 1
ATOM 2200 O O . ASP A 1 289 ? 3.910 -17.578 -5.576 1.00 80.75 289 ASP A O 1
ATOM 2204 N N . CYS A 1 290 ? 5.985 -17.930 -6.341 1.00 89.56 290 CYS A N 1
ATOM 2205 C CA . CYS A 1 290 ? 6.539 -16.649 -5.946 1.00 89.56 290 CYS A CA 1
ATOM 2206 C C . CYS A 1 290 ? 6.795 -15.759 -7.163 1.00 89.56 290 CYS A C 1
ATOM 2208 O O . CYS A 1 290 ? 7.381 -16.206 -8.142 1.00 89.56 290 CYS A O 1
ATOM 2210 N N . VAL A 1 291 ? 6.443 -14.473 -7.087 1.00 92.19 291 VAL A N 1
ATOM 2211 C CA . VAL A 1 291 ? 6.844 -13.505 -8.116 1.00 92.19 291 VAL A CA 1
ATOM 2212 C C . VAL A 1 291 ? 8.300 -13.113 -7.899 1.00 92.19 291 VAL A C 1
ATOM 2214 O O . VAL A 1 291 ? 8.686 -12.680 -6.807 1.00 92.19 291 VAL A O 1
ATOM 2217 N N . LEU A 1 292 ? 9.103 -13.194 -8.954 1.00 93.88 292 LEU A N 1
ATOM 2218 C CA . LEU A 1 292 ? 10.511 -12.837 -8.903 1.00 93.88 292 LEU A CA 1
ATOM 2219 C C . LEU A 1 292 ? 10.718 -11.349 -9.221 1.00 93.88 292 LEU A C 1
ATOM 2221 O O . LEU A 1 292 ? 10.491 -10.901 -10.345 1.00 93.88 292 LEU A O 1
ATOM 2225 N N . LEU A 1 293 ? 11.191 -10.568 -8.247 1.00 95.19 293 LEU A N 1
ATOM 2226 C CA . LEU A 1 293 ? 11.661 -9.199 -8.465 1.00 95.19 293 LEU A CA 1
ATOM 2227 C C . LEU A 1 293 ? 13.154 -9.214 -8.805 1.00 95.19 293 LEU A C 1
ATOM 2229 O O . LEU A 1 293 ? 13.987 -9.444 -7.928 1.00 95.19 293 LEU A O 1
ATOM 2233 N N . VAL A 1 294 ? 13.500 -8.912 -10.053 1.00 93.75 294 VAL A N 1
ATOM 2234 C CA . VAL A 1 294 ? 14.890 -8.862 -10.519 1.00 93.75 294 VAL A CA 1
ATOM 2235 C C . VAL A 1 294 ? 15.417 -7.429 -10.449 1.00 93.75 294 VAL A C 1
ATOM 2237 O O . VAL A 1 294 ? 14.954 -6.537 -11.168 1.00 93.75 294 VAL A O 1
ATOM 2240 N N . LEU A 1 295 ? 16.422 -7.210 -9.601 1.00 90.69 295 LEU A N 1
ATOM 2241 C CA . LEU A 1 295 ? 17.138 -5.942 -9.453 1.00 90.69 295 LEU A CA 1
ATOM 2242 C C . LEU A 1 295 ? 18.477 -6.023 -10.193 1.00 90.69 295 LEU A C 1
ATOM 2244 O O . LEU A 1 295 ? 19.494 -6.372 -9.602 1.00 90.69 295 LEU A O 1
ATOM 2248 N N . ALA A 1 296 ? 18.490 -5.702 -11.489 1.00 84.50 296 ALA A N 1
ATOM 2249 C CA . ALA A 1 296 ? 19.660 -5.953 -12.331 1.00 84.50 296 ALA A CA 1
ATOM 2250 C C . ALA A 1 296 ? 20.820 -4.949 -12.192 1.00 84.50 296 ALA A C 1
ATOM 2252 O O . ALA A 1 296 ? 21.803 -5.069 -12.918 1.00 84.50 296 ALA A O 1
ATOM 2253 N N . ASP A 1 297 ? 20.740 -3.953 -11.300 1.00 78.38 297 ASP A N 1
ATOM 2254 C CA . ASP A 1 297 ? 21.849 -3.010 -11.089 1.00 78.38 297 ASP A CA 1
ATOM 2255 C C . ASP A 1 297 ? 22.945 -3.663 -10.221 1.00 78.38 297 ASP A C 1
ATOM 2257 O O . ASP A 1 297 ? 22.693 -3.956 -9.049 1.00 78.38 297 ASP A O 1
ATOM 2261 N N . PRO A 1 298 ? 24.166 -3.893 -10.741 1.00 66.81 298 PRO A N 1
ATOM 2262 C CA . PRO A 1 298 ? 25.233 -4.515 -9.963 1.00 66.81 298 PRO A CA 1
ATOM 2263 C C . PRO A 1 298 ? 25.807 -3.553 -8.905 1.00 66.81 298 PRO A C 1
ATOM 2265 O O . PRO A 1 298 ? 25.983 -2.358 -9.189 1.00 66.81 298 PRO A O 1
ATOM 2268 N N . PRO A 1 299 ? 26.164 -4.044 -7.698 1.00 62.34 299 PRO A N 1
ATOM 2269 C CA . PRO A 1 299 ? 26.802 -3.225 -6.676 1.00 62.34 299 PRO A CA 1
ATOM 2270 C C . PRO A 1 299 ? 28.197 -2.746 -7.130 1.00 62.34 299 PRO A C 1
ATOM 2272 O O . PRO A 1 299 ? 28.803 -3.317 -8.039 1.00 62.34 299 PRO A O 1
ATOM 2275 N N . PRO A 1 300 ? 28.756 -1.687 -6.516 1.00 58.22 300 PRO A N 1
ATOM 2276 C CA . PRO A 1 300 ? 30.028 -1.101 -6.946 1.00 58.22 300 PRO A CA 1
ATOM 2277 C C . PRO A 1 300 ? 31.237 -2.051 -6.919 1.00 58.22 300 PRO A C 1
ATOM 2279 O O . PRO A 1 300 ? 32.207 -1.768 -7.616 1.00 58.22 300 PRO A O 1
ATOM 2282 N N . ALA A 1 301 ? 31.172 -3.134 -6.137 1.00 53.94 301 ALA A N 1
ATOM 2283 C CA . ALA A 1 301 ? 32.293 -4.013 -5.796 1.00 53.94 301 ALA A CA 1
ATOM 2284 C C . ALA A 1 301 ? 32.188 -5.445 -6.371 1.00 53.94 301 ALA A C 1
ATOM 2286 O O . ALA A 1 301 ? 32.786 -6.366 -5.820 1.00 53.94 301 ALA A O 1
ATOM 2287 N N . VAL A 1 302 ? 31.418 -5.675 -7.446 1.00 55.78 302 VAL A N 1
ATOM 2288 C CA . VAL A 1 302 ? 31.353 -7.011 -8.076 1.00 55.78 302 VAL A CA 1
ATOM 2289 C C . VAL A 1 302 ? 32.660 -7.305 -8.818 1.00 55.78 302 VAL A C 1
ATOM 2291 O O . VAL A 1 302 ? 32.806 -6.973 -9.990 1.00 55.78 302 VAL A O 1
ATOM 2294 N N . GLU A 1 303 ? 33.616 -7.924 -8.127 1.00 54.16 303 GLU A N 1
ATOM 2295 C CA . GLU A 1 303 ? 34.870 -8.437 -8.707 1.00 54.16 303 GLU A CA 1
ATOM 2296 C C . GLU A 1 303 ? 34.764 -9.923 -9.114 1.00 54.16 303 GLU A C 1
ATOM 2298 O O . GLU A 1 303 ? 35.649 -10.454 -9.780 1.00 54.16 303 GLU A O 1
ATOM 2303 N N . SER A 1 304 ? 33.676 -10.605 -8.732 1.00 54.88 304 SER A N 1
ATOM 2304 C CA . SER A 1 304 ? 33.542 -12.068 -8.800 1.00 54.88 304 SER A CA 1
ATOM 2305 C C . SER A 1 304 ? 32.966 -12.633 -10.107 1.00 54.88 304 SER A C 1
ATOM 2307 O O . SER A 1 304 ? 33.016 -13.844 -10.295 1.00 54.88 304 SER A O 1
ATOM 2309 N N . ASP A 1 305 ? 32.437 -11.797 -11.008 1.00 58.03 305 ASP A N 1
ATOM 2310 C CA . ASP A 1 305 ? 31.988 -12.206 -12.351 1.00 58.03 305 ASP A CA 1
ATOM 2311 C C . ASP A 1 305 ? 32.678 -11.340 -13.422 1.00 58.03 305 ASP A C 1
ATOM 2313 O O . ASP A 1 305 ? 32.107 -10.349 -13.886 1.00 58.03 305 ASP A O 1
ATOM 2317 N N . PRO A 1 306 ? 33.921 -11.680 -13.815 1.00 49.97 306 PRO A N 1
ATOM 2318 C CA . PRO A 1 306 ? 34.719 -10.886 -14.753 1.00 49.97 306 PRO A CA 1
ATOM 2319 C C . PRO A 1 306 ? 34.122 -10.823 -16.168 1.00 49.97 306 PRO A C 1
ATOM 2321 O O . PRO A 1 306 ? 34.532 -9.983 -16.966 1.00 49.97 306 PRO A O 1
ATOM 2324 N N . THR A 1 307 ? 33.153 -11.691 -16.481 1.00 53.12 307 THR A N 1
ATOM 2325 C CA . THR A 1 307 ? 32.406 -11.689 -17.748 1.00 53.12 307 THR A CA 1
ATOM 2326 C C . THR A 1 307 ? 31.028 -11.045 -17.641 1.00 53.12 307 THR A C 1
ATOM 2328 O O . THR A 1 307 ? 30.457 -10.666 -18.657 1.00 53.12 307 THR A O 1
ATOM 2331 N N . GLY A 1 308 ? 30.485 -10.906 -16.430 1.00 56.84 308 GLY A N 1
ATOM 2332 C CA . GLY A 1 308 ? 29.184 -10.293 -16.201 1.00 56.84 308 GLY A CA 1
ATOM 2333 C C . GLY A 1 308 ? 27.977 -11.101 -16.655 1.00 56.84 308 GLY A C 1
ATOM 2334 O O . GLY A 1 308 ? 26.885 -10.545 -16.722 1.00 56.84 308 GLY A O 1
ATOM 2335 N N . PHE A 1 309 ? 28.172 -12.363 -17.039 1.00 73.50 309 PHE A N 1
ATOM 2336 C CA . PHE A 1 309 ? 27.178 -13.177 -17.734 1.00 73.50 309 PHE A CA 1
ATOM 2337 C C . PHE A 1 309 ? 26.454 -14.168 -16.830 1.00 73.50 309 PHE A C 1
ATOM 2339 O O . PHE A 1 309 ? 25.398 -14.653 -17.228 1.00 73.50 309 PHE A O 1
ATOM 2346 N N . ALA A 1 310 ? 26.977 -14.479 -15.640 1.00 77.94 310 ALA A N 1
ATOM 2347 C CA . ALA A 1 310 ? 26.360 -15.476 -14.765 1.00 77.94 310 ALA A CA 1
ATOM 2348 C C . ALA A 1 310 ? 24.972 -15.010 -14.316 1.00 77.94 310 ALA A C 1
ATOM 2350 O O . ALA A 1 310 ? 23.981 -15.701 -14.535 1.00 77.94 310 ALA A O 1
ATOM 2351 N N . PHE A 1 311 ? 24.890 -13.772 -13.827 1.00 82.81 311 PHE A N 1
ATOM 2352 C CA . PHE A 1 311 ? 23.625 -13.190 -13.394 1.00 82.81 311 PHE A CA 1
ATOM 2353 C C . PHE A 1 311 ? 22.631 -13.006 -14.554 1.00 82.81 311 PHE A C 1
ATOM 2355 O O . PHE A 1 311 ? 21.443 -13.261 -14.396 1.00 82.81 311 PHE A O 1
ATOM 2362 N N . VAL A 1 312 ? 23.097 -12.627 -15.752 1.00 86.12 312 VAL A N 1
ATOM 2363 C CA . VAL A 1 312 ? 22.210 -12.504 -16.929 1.00 86.12 312 VAL A CA 1
ATOM 2364 C C . VAL A 1 312 ? 21.635 -13.856 -17.328 1.00 86.12 312 VAL A C 1
ATOM 2366 O O . VAL A 1 312 ? 20.472 -13.924 -17.701 1.00 86.12 312 VAL A O 1
ATOM 2369 N N . ARG A 1 313 ? 22.423 -14.934 -17.225 1.00 86.12 313 ARG A N 1
ATOM 2370 C CA . ARG A 1 313 ? 21.953 -16.301 -17.487 1.00 86.12 313 ARG A CA 1
ATOM 2371 C C . ARG A 1 313 ? 20.943 -16.767 -16.446 1.00 86.12 313 ARG A C 1
ATOM 2373 O O . ARG A 1 313 ? 19.955 -17.379 -16.821 1.00 86.12 313 ARG A O 1
ATOM 2380 N N . GLU A 1 314 ? 21.155 -16.461 -15.168 1.00 87.88 314 GLU A N 1
ATOM 2381 C CA . GLU A 1 314 ? 20.173 -16.753 -14.112 1.00 87.88 314 GLU A CA 1
ATOM 2382 C C . GLU A 1 314 ? 18.842 -16.042 -14.380 1.00 87.88 314 GLU A C 1
ATOM 2384 O O . GLU A 1 314 ? 17.781 -16.663 -14.323 1.00 87.88 314 GLU A O 1
ATOM 2389 N N . VAL A 1 315 ? 18.901 -14.762 -14.758 1.00 90.00 315 VAL A N 1
ATOM 2390 C CA . VAL A 1 315 ? 17.715 -13.984 -15.132 1.00 90.00 315 VAL A CA 1
ATOM 2391 C C . VAL A 1 315 ? 17.073 -14.523 -16.411 1.00 90.00 315 VAL A C 1
ATOM 2393 O O . VAL A 1 315 ? 15.852 -14.628 -16.468 1.00 90.00 315 VAL A O 1
ATOM 2396 N N . ALA A 1 316 ? 17.866 -14.892 -17.419 1.00 90.25 316 ALA A N 1
ATOM 2397 C CA . ALA A 1 316 ? 17.366 -15.493 -18.651 1.00 90.25 316 ALA A CA 1
ATOM 2398 C C . ALA A 1 316 ? 16.631 -16.807 -18.365 1.00 90.25 316 ALA A C 1
ATOM 2400 O O . ALA A 1 316 ? 15.498 -16.952 -18.799 1.00 90.25 316 ALA A O 1
ATOM 2401 N N . ASN A 1 317 ? 17.200 -17.696 -17.546 1.00 89.50 317 ASN A N 1
ATOM 2402 C CA . ASN A 1 317 ? 16.552 -18.946 -17.143 1.00 89.50 317 ASN A CA 1
ATOM 2403 C C . ASN A 1 317 ? 15.212 -18.693 -16.432 1.00 89.50 317 ASN A C 1
ATOM 2405 O O . ASN A 1 317 ? 14.228 -19.364 -16.725 1.00 89.50 317 ASN A O 1
ATOM 2409 N N . ALA A 1 318 ? 15.157 -17.711 -15.525 1.00 88.81 318 ALA A N 1
ATOM 2410 C CA . ALA A 1 318 ? 13.921 -17.352 -14.829 1.00 88.81 318 ALA A CA 1
ATOM 2411 C C . ALA A 1 318 ? 12.867 -16.736 -15.765 1.00 88.81 318 ALA A C 1
ATOM 2413 O O . ALA A 1 318 ? 11.674 -16.902 -15.548 1.00 88.81 318 ALA A O 1
ATOM 2414 N N . ILE A 1 319 ? 13.295 -16.012 -16.802 1.00 89.12 319 ILE A N 1
ATOM 2415 C CA . ILE A 1 319 ? 12.405 -15.452 -17.824 1.00 89.12 319 ILE A CA 1
ATOM 2416 C C . ILE A 1 319 ? 11.981 -16.532 -18.826 1.00 89.12 319 ILE A C 1
ATOM 2418 O O . ILE A 1 319 ? 10.878 -16.469 -19.348 1.00 89.12 319 ILE A O 1
ATOM 2422 N N . GLU A 1 320 ? 12.813 -17.510 -19.146 1.00 86.69 320 GLU A N 1
ATOM 2423 C CA . GLU A 1 320 ? 12.448 -18.591 -20.066 1.00 86.69 320 GLU A CA 1
ATOM 2424 C C . GLU A 1 320 ? 11.502 -19.614 -19.422 1.00 86.69 320 GLU A C 1
ATOM 2426 O O . GLU A 1 320 ? 10.753 -20.275 -20.141 1.00 86.69 320 GLU A O 1
ATOM 2431 N N . ASP A 1 321 ? 11.489 -19.715 -18.089 1.00 87.50 321 ASP A N 1
ATOM 2432 C CA . ASP A 1 321 ? 10.544 -20.553 -17.353 1.00 87.50 321 ASP A CA 1
ATOM 2433 C C . ASP A 1 321 ? 9.099 -20.026 -17.515 1.00 87.50 321 ASP A C 1
ATOM 2435 O O . ASP A 1 321 ? 8.769 -18.937 -17.034 1.00 87.50 321 ASP A O 1
ATOM 2439 N N . PRO A 1 322 ? 8.197 -20.788 -18.165 1.00 84.50 322 PRO A N 1
ATOM 2440 C CA . PRO A 1 322 ? 6.819 -20.362 -18.388 1.00 84.50 322 PRO A CA 1
ATOM 2441 C C . PRO A 1 322 ? 5.975 -20.346 -17.109 1.00 84.50 322 PRO A C 1
ATOM 2443 O O . PRO A 1 322 ? 4.851 -19.861 -17.148 1.00 84.50 322 PRO A O 1
ATOM 2446 N N . THR A 1 323 ? 6.469 -20.902 -16.001 1.00 85.94 323 THR A N 1
ATOM 2447 C CA . THR A 1 323 ? 5.760 -20.934 -14.714 1.00 85.94 323 THR A CA 1
ATOM 2448 C C . THR A 1 323 ? 6.167 -19.802 -13.777 1.00 85.94 323 THR A C 1
ATOM 2450 O O . THR A 1 323 ? 5.551 -19.627 -12.730 1.00 85.94 323 THR A O 1
ATOM 2453 N N . GLN A 1 324 ? 7.182 -19.021 -14.151 1.00 89.62 324 GLN A N 1
ATOM 2454 C CA . GLN A 1 324 ? 7.752 -17.984 -13.308 1.00 89.62 324 GLN A CA 1
ATOM 2455 C C . GLN A 1 324 ? 7.247 -16.597 -13.727 1.00 89.62 324 GLN A C 1
ATOM 2457 O O . GLN A 1 324 ? 7.576 -16.076 -14.794 1.00 89.62 324 GLN A O 1
ATOM 2462 N N . ASP A 1 325 ? 6.491 -15.952 -12.839 1.00 92.19 325 ASP A N 1
ATOM 2463 C CA . ASP A 1 325 ? 6.127 -14.542 -12.984 1.00 92.19 325 ASP A CA 1
ATOM 2464 C C . ASP A 1 325 ? 7.302 -13.644 -12.570 1.00 92.19 325 ASP A C 1
ATOM 2466 O O . ASP A 1 325 ? 7.956 -13.884 -11.547 1.00 92.19 325 ASP A O 1
ATOM 2470 N N . VAL A 1 326 ? 7.577 -12.592 -13.349 1.00 93.06 326 VAL A N 1
ATOM 2471 C CA . VAL A 1 326 ? 8.801 -11.784 -13.198 1.00 93.06 326 VAL A CA 1
ATOM 2472 C C . VAL A 1 326 ? 8.520 -10.283 -13.295 1.00 93.06 326 VAL A C 1
ATOM 2474 O O . VAL A 1 326 ? 7.810 -9.801 -14.179 1.00 93.06 326 VAL A O 1
ATOM 2477 N N . VAL A 1 327 ? 9.160 -9.509 -12.416 1.00 94.44 327 VAL A N 1
ATOM 2478 C CA . VAL A 1 327 ? 9.318 -8.055 -12.544 1.00 94.44 327 VAL A CA 1
ATOM 2479 C C . VAL A 1 327 ? 10.800 -7.746 -12.766 1.00 94.44 327 VAL A C 1
ATOM 2481 O O . VAL A 1 327 ? 11.601 -7.801 -11.834 1.00 94.44 327 VAL A O 1
ATOM 2484 N N . LEU A 1 328 ? 11.172 -7.410 -14.001 1.00 94.56 328 LEU A N 1
ATOM 2485 C CA . LEU A 1 328 ? 12.546 -7.131 -14.417 1.00 94.56 328 LEU A CA 1
ATOM 2486 C C . LEU A 1 328 ? 12.851 -5.630 -14.382 1.00 94.56 328 LEU A C 1
ATOM 2488 O O . LEU A 1 328 ? 12.274 -4.860 -15.146 1.00 94.56 328 LEU A O 1
ATOM 2492 N N . CYS A 1 329 ? 13.810 -5.209 -13.556 1.00 92.56 329 CYS A N 1
ATOM 2493 C CA . CYS A 1 329 ? 14.306 -3.831 -13.543 1.00 92.56 329 CYS A CA 1
ATOM 2494 C C . CYS A 1 329 ? 15.610 -3.729 -14.341 1.00 92.56 329 CYS A C 1
ATOM 2496 O O . CYS A 1 329 ? 16.629 -4.265 -13.911 1.00 92.56 329 CYS A O 1
ATOM 2498 N N . VAL A 1 330 ? 15.607 -3.007 -15.464 1.00 89.69 330 VAL A N 1
ATOM 2499 C CA . VAL A 1 330 ? 16.757 -2.899 -16.378 1.00 89.69 330 VAL A CA 1
ATOM 2500 C C . VAL A 1 330 ? 17.014 -1.451 -16.792 1.00 89.69 330 VAL A C 1
ATOM 2502 O O . VAL A 1 330 ? 16.101 -0.636 -16.858 1.00 89.69 330 VAL A O 1
ATOM 2505 N N . GLY A 1 331 ? 18.267 -1.090 -17.059 1.00 86.38 331 GLY A N 1
ATOM 2506 C CA . GLY A 1 331 ? 18.614 0.255 -17.512 1.00 86.38 331 GLY A CA 1
ATOM 2507 C C . GLY A 1 331 ? 20.055 0.378 -18.013 1.00 86.38 331 GLY A C 1
ATOM 2508 O O . GLY A 1 331 ? 20.810 -0.594 -17.992 1.00 86.38 331 GLY A O 1
ATOM 2509 N N . PRO A 1 332 ? 20.480 1.582 -18.427 1.00 80.44 332 PRO A N 1
ATOM 2510 C CA . PRO A 1 332 ? 21.787 1.838 -19.033 1.00 80.44 332 PRO A CA 1
ATOM 2511 C C . PRO A 1 332 ? 22.960 1.554 -18.100 1.00 80.44 332 PRO A C 1
ATOM 2513 O O . PRO A 1 332 ? 24.068 1.273 -18.559 1.00 80.44 332 PRO A O 1
ATOM 2516 N N . SER A 1 333 ? 22.733 1.628 -16.784 1.00 75.56 333 SER A N 1
ATOM 2517 C CA . SER A 1 333 ? 23.746 1.312 -15.775 1.00 75.56 333 SER A CA 1
ATOM 2518 C C . SER A 1 333 ? 24.227 -0.132 -15.861 1.00 75.56 333 SER A C 1
ATOM 2520 O O . SER A 1 333 ? 25.388 -0.395 -15.552 1.00 75.56 333 SER A O 1
ATOM 2522 N N . VAL A 1 334 ? 23.362 -1.030 -16.333 1.00 77.94 334 VAL A N 1
ATOM 2523 C CA . VAL A 1 334 ? 23.686 -2.433 -16.560 1.00 77.94 334 VAL A CA 1
ATOM 2524 C C . VAL A 1 334 ? 24.644 -2.551 -17.750 1.00 77.94 334 VAL A C 1
ATOM 2526 O O . VAL A 1 334 ? 25.722 -3.114 -17.608 1.00 77.94 334 VAL A O 1
ATOM 2529 N N . ARG A 1 335 ? 24.340 -1.922 -18.898 1.00 73.94 335 ARG A N 1
ATOM 2530 C CA . ARG A 1 335 ? 25.205 -1.974 -20.096 1.00 73.94 335 ARG A CA 1
ATOM 2531 C C . ARG A 1 335 ? 26.561 -1.298 -19.905 1.00 73.94 335 ARG A C 1
ATOM 2533 O O . ARG A 1 335 ? 27.565 -1.824 -20.376 1.00 73.94 335 ARG A O 1
ATOM 2540 N N . ALA A 1 336 ? 26.615 -0.143 -19.237 1.00 60.25 336 ALA A N 1
ATOM 2541 C CA . ALA A 1 336 ? 27.838 0.662 -19.130 1.00 60.25 336 ALA A CA 1
ATOM 2542 C C . ALA A 1 336 ? 29.024 -0.063 -18.466 1.00 60.25 336 ALA A C 1
ATOM 2544 O O . ALA A 1 336 ? 30.155 0.405 -18.582 1.00 60.25 336 ALA A O 1
ATOM 2545 N N . ARG A 1 337 ? 28.785 -1.197 -17.795 1.00 63.88 337 ARG A N 1
ATOM 2546 C CA . ARG A 1 337 ? 29.835 -2.042 -17.218 1.00 63.88 337 ARG A CA 1
ATOM 2547 C C . ARG A 1 337 ? 30.280 -3.212 -18.109 1.00 63.88 337 ARG A C 1
ATOM 2549 O O . ARG A 1 337 ? 31.345 -3.751 -17.841 1.00 63.88 337 ARG A O 1
ATOM 2556 N N . TYR A 1 338 ? 29.530 -3.565 -19.161 1.00 57.38 338 TYR A N 1
ATOM 2557 C CA . TYR A 1 338 ? 29.759 -4.770 -19.984 1.00 57.38 338 TYR A CA 1
ATOM 2558 C C . TYR A 1 338 ? 30.224 -4.501 -21.433 1.00 57.38 338 TYR A C 1
ATOM 2560 O O . TYR A 1 338 ? 30.473 -5.438 -22.180 1.00 57.38 338 TYR A O 1
ATOM 2568 N N . GLY A 1 339 ? 30.425 -3.241 -21.839 1.00 54.91 339 GLY A N 1
ATOM 2569 C CA . GLY A 1 339 ? 31.020 -2.914 -23.145 1.00 54.91 339 GLY A CA 1
ATOM 2570 C C . GLY A 1 339 ? 30.055 -2.986 -24.343 1.00 54.91 339 GLY A C 1
ATOM 2571 O O . GLY A 1 339 ? 28.879 -2.631 -24.227 1.00 54.91 339 GLY A O 1
ATOM 2572 N N . LEU A 1 340 ? 30.591 -3.323 -25.527 1.00 53.91 340 LEU A N 1
ATOM 2573 C CA . LEU A 1 340 ? 29.909 -3.193 -26.827 1.00 53.91 340 LEU A CA 1
ATOM 2574 C C . LEU A 1 340 ? 28.805 -4.244 -27.050 1.00 53.91 340 LEU A C 1
ATOM 2576 O O . LEU A 1 340 ? 27.740 -3.848 -27.529 1.00 53.91 340 LEU A O 1
ATOM 2580 N N . ASP A 1 341 ? 29.003 -5.493 -26.615 1.00 64.06 341 ASP A N 1
ATOM 2581 C CA . ASP A 1 341 ? 28.040 -6.596 -26.770 1.00 64.06 341 ASP A CA 1
ATOM 2582 C C . ASP A 1 341 ? 27.308 -6.846 -25.445 1.00 64.06 341 ASP A C 1
ATOM 2584 O O . ASP A 1 341 ? 27.890 -7.320 -24.468 1.00 64.06 341 ASP A O 1
ATOM 2588 N N . SER A 1 342 ? 26.032 -6.456 -25.375 1.00 73.69 342 SER A N 1
ATOM 2589 C CA . SER A 1 342 ? 25.244 -6.560 -24.148 1.00 73.69 342 SER A CA 1
ATOM 2590 C C . SER A 1 342 ? 24.300 -7.766 -24.219 1.00 73.69 342 SER A C 1
ATOM 2592 O O . SER A 1 342 ? 23.295 -7.686 -24.923 1.00 73.69 342 SER A O 1
ATOM 2594 N N . PRO A 1 343 ? 24.529 -8.842 -23.445 1.00 81.38 343 PRO A N 1
ATOM 2595 C CA . PRO A 1 343 ? 23.614 -9.995 -23.389 1.00 81.38 343 PRO A CA 1
ATOM 2596 C C . PRO A 1 343 ? 22.233 -9.605 -22.842 1.00 81.38 343 PRO A C 1
ATOM 2598 O O . PRO A 1 343 ? 21.248 -10.299 -23.053 1.00 81.38 343 PRO A O 1
ATOM 2601 N N . TRP A 1 344 ? 22.147 -8.466 -22.150 1.00 85.94 344 TRP A N 1
ATOM 2602 C CA . TRP A 1 344 ? 20.885 -7.877 -21.729 1.00 85.94 344 TRP A CA 1
ATOM 2603 C C . TRP A 1 344 ? 20.049 -7.405 -22.912 1.00 85.94 344 TRP A C 1
ATOM 2605 O O . TRP A 1 344 ? 18.837 -7.557 -22.884 1.00 85.94 344 TRP A O 1
ATOM 2615 N N . GLU A 1 345 ? 20.669 -6.842 -23.950 1.00 86.88 345 GLU A N 1
ATOM 2616 C CA . GLU A 1 345 ? 19.945 -6.429 -25.157 1.00 86.88 345 GLU A CA 1
ATOM 2617 C C . GLU A 1 345 ? 19.498 -7.642 -25.973 1.00 86.88 345 GLU A C 1
ATOM 2619 O O . GLU A 1 345 ? 18.390 -7.634 -26.500 1.00 86.88 345 GLU A O 1
ATOM 2624 N N . GLU A 1 346 ? 20.300 -8.711 -26.006 1.00 86.69 346 GLU A N 1
ATOM 2625 C CA . GLU A 1 346 ? 19.898 -9.993 -26.601 1.00 86.69 346 GLU A CA 1
ATOM 2626 C C . GLU A 1 346 ? 18.697 -10.603 -25.864 1.00 86.69 346 GLU A C 1
ATOM 2628 O O . GLU A 1 346 ? 17.704 -10.956 -26.498 1.00 86.69 346 GLU A O 1
ATOM 2633 N N . LEU A 1 347 ? 18.741 -10.647 -24.527 1.00 89.19 347 LEU A N 1
ATOM 2634 C CA . LEU A 1 347 ? 17.636 -11.115 -23.686 1.00 89.19 347 LEU A CA 1
ATOM 2635 C C . LEU A 1 347 ? 16.362 -10.279 -23.887 1.00 89.19 347 LEU A C 1
ATOM 2637 O O . LEU A 1 347 ? 15.280 -10.837 -24.060 1.00 89.19 347 LEU A O 1
ATOM 2641 N N . LEU A 1 348 ? 16.480 -8.944 -23.887 1.00 90.25 348 LEU A N 1
ATOM 2642 C CA . LEU A 1 348 ? 15.349 -8.035 -24.104 1.00 90.25 348 LEU A CA 1
ATOM 2643 C C . LEU A 1 348 ? 14.754 -8.200 -25.511 1.00 90.25 348 LEU A C 1
ATOM 2645 O O . LEU A 1 348 ? 13.534 -8.264 -25.654 1.00 90.25 348 LEU A O 1
ATOM 2649 N N . SER A 1 349 ? 15.596 -8.351 -26.533 1.00 89.81 349 SER A N 1
ATOM 2650 C CA . SER A 1 349 ? 15.153 -8.629 -27.902 1.00 89.81 349 SER A CA 1
ATOM 2651 C C . SER A 1 349 ? 14.419 -9.972 -27.994 1.00 89.81 349 SER A C 1
ATOM 2653 O O . SER A 1 349 ? 13.357 -10.054 -28.614 1.00 89.81 349 SER A O 1
ATOM 2655 N N . GLY A 1 350 ? 14.908 -11.000 -27.289 1.00 87.56 350 GLY A N 1
ATOM 2656 C CA . GLY A 1 350 ? 14.270 -12.318 -27.198 1.00 87.56 350 GLY A CA 1
ATOM 2657 C C . GLY A 1 350 ? 12.850 -12.293 -26.619 1.00 87.56 350 GLY A C 1
ATOM 2658 O O . GLY A 1 350 ? 12.021 -13.113 -27.007 1.00 87.56 350 GLY A O 1
ATOM 2659 N N . ILE A 1 351 ? 12.531 -11.319 -25.758 1.00 88.31 351 ILE A N 1
ATOM 2660 C CA . ILE A 1 351 ? 11.174 -11.091 -25.222 1.00 88.31 351 ILE A CA 1
ATOM 2661 C C . ILE A 1 351 ? 10.386 -10.013 -25.989 1.00 88.31 351 ILE A C 1
ATOM 2663 O O . ILE A 1 351 ? 9.348 -9.548 -25.515 1.00 88.31 351 ILE A O 1
ATOM 2667 N N . GLY A 1 352 ? 10.860 -9.605 -27.171 1.00 86.62 352 GLY A N 1
ATOM 2668 C CA . GLY A 1 352 ? 10.175 -8.658 -28.054 1.00 86.62 352 GLY A CA 1
ATOM 2669 C C . GLY A 1 352 ? 10.392 -7.179 -27.719 1.00 86.62 352 GLY A C 1
ATOM 2670 O O . GLY A 1 352 ? 9.587 -6.342 -28.130 1.00 86.62 352 GLY A O 1
ATOM 2671 N N . LEU A 1 353 ? 11.448 -6.837 -26.974 1.00 87.50 353 LEU A N 1
ATOM 2672 C CA . LEU A 1 353 ? 11.805 -5.460 -26.627 1.00 87.50 353 LEU A CA 1
ATOM 2673 C C . LEU A 1 353 ? 13.106 -5.035 -27.313 1.00 87.50 353 LEU A C 1
ATOM 2675 O O . LEU A 1 353 ? 14.202 -5.380 -26.876 1.00 87.50 353 LEU A O 1
ATOM 2679 N N . ASP A 1 354 ? 12.983 -4.215 -28.357 1.00 85.12 354 ASP A N 1
ATOM 2680 C CA . ASP A 1 354 ? 14.127 -3.590 -29.029 1.00 85.12 354 ASP A CA 1
ATOM 2681 C C . ASP A 1 354 ? 14.602 -2.353 -28.245 1.00 85.12 354 ASP A C 1
ATOM 2683 O O . ASP A 1 354 ? 14.145 -1.226 -28.459 1.00 85.12 354 ASP A O 1
ATOM 2687 N N . VAL A 1 355 ? 15.470 -2.582 -27.254 1.00 83.38 355 VAL A N 1
ATOM 2688 C CA . VAL A 1 355 ? 15.924 -1.560 -26.299 1.00 83.38 355 VAL A CA 1
ATOM 2689 C C . VAL A 1 355 ? 17.406 -1.263 -26.489 1.00 83.38 355 VAL A C 1
ATOM 2691 O O . VAL A 1 355 ? 18.257 -2.140 -26.383 1.00 83.38 355 VAL A O 1
ATOM 2694 N N . ALA A 1 356 ? 17.733 0.019 -26.659 1.00 80.62 356 ALA A N 1
ATOM 2695 C CA . ALA A 1 356 ? 19.112 0.495 -26.715 1.00 80.62 356 ALA A CA 1
ATOM 2696 C C . ALA A 1 356 ? 19.598 0.985 -25.336 1.00 80.62 356 ALA A C 1
ATOM 2698 O O . ALA A 1 356 ? 19.542 2.182 -25.028 1.00 80.62 356 ALA A O 1
ATOM 2699 N N . LEU A 1 357 ? 20.175 0.084 -24.535 1.00 81.75 357 LEU A N 1
ATOM 2700 C CA . LEU A 1 357 ? 20.750 0.362 -23.210 1.00 81.75 357 LEU A CA 1
ATOM 2701 C C . LEU A 1 357 ? 22.008 1.252 -23.262 1.00 81.75 357 LEU A C 1
ATOM 2703 O O . LEU A 1 357 ? 22.519 1.669 -22.225 1.00 81.75 357 LEU A O 1
ATOM 2707 N N . LYS A 1 358 ? 22.530 1.572 -24.455 1.00 76.88 358 LYS A N 1
ATOM 2708 C CA . LYS A 1 358 ? 23.595 2.584 -24.624 1.00 76.88 358 LYS A CA 1
ATOM 2709 C C . LYS A 1 358 ? 23.095 4.013 -24.401 1.00 76.88 358 LYS A C 1
ATOM 2711 O O . LYS A 1 358 ? 23.893 4.902 -24.126 1.00 76.88 358 LYS A O 1
ATOM 2716 N N . SER A 1 359 ? 21.786 4.229 -24.502 1.00 78.38 359 SER A N 1
ATOM 2717 C CA . SER A 1 359 ? 21.155 5.535 -24.335 1.00 78.38 359 SER A CA 1
ATOM 2718 C C . SER A 1 359 ? 20.385 5.612 -23.021 1.00 78.38 359 SER A C 1
ATOM 2720 O O . SER A 1 359 ? 19.881 4.603 -22.544 1.00 78.38 359 SER A O 1
ATOM 2722 N N . ALA A 1 360 ? 20.283 6.807 -22.445 1.00 85.06 360 ALA A N 1
ATOM 2723 C CA . ALA A 1 360 ? 19.370 7.084 -21.338 1.00 85.06 360 ALA A CA 1
ATOM 2724 C C . ALA A 1 360 ? 18.342 8.130 -21.765 1.00 85.06 360 ALA A C 1
ATOM 2726 O O . ALA A 1 360 ? 18.639 9.002 -22.578 1.00 85.06 360 ALA A O 1
ATOM 2727 N N . LEU A 1 361 ? 17.151 8.098 -21.190 1.00 83.12 361 LEU A N 1
ATOM 2728 C CA . LEU A 1 361 ? 16.175 9.163 -21.338 1.00 83.12 361 LEU A CA 1
ATOM 2729 C C . LEU A 1 361 ? 16.585 10.371 -20.488 1.00 83.12 361 LEU A C 1
ATOM 2731 O O . LEU A 1 361 ? 17.060 10.228 -19.357 1.00 83.12 361 LEU A O 1
ATOM 2735 N N . GLY A 1 362 ? 16.410 11.576 -21.030 1.00 78.25 362 GLY A N 1
ATOM 2736 C CA . GLY A 1 362 ? 16.816 12.807 -20.359 1.00 78.25 362 GLY A CA 1
ATOM 2737 C C . GLY A 1 362 ? 16.027 14.041 -20.784 1.00 78.25 362 GLY A C 1
ATOM 2738 O O . GLY A 1 362 ? 15.448 14.094 -21.870 1.00 78.25 362 GLY A O 1
ATOM 2739 N N . GLU A 1 363 ? 15.983 15.039 -19.897 1.00 72.88 363 GLU A N 1
ATOM 2740 C CA . GLU A 1 363 ? 15.372 16.350 -20.152 1.00 72.88 363 GLU A CA 1
ATOM 2741 C C . GLU A 1 363 ? 16.421 17.478 -20.114 1.00 72.88 363 GLU A C 1
ATOM 2743 O O . GLU A 1 363 ? 17.347 17.473 -19.296 1.00 72.88 363 GLU A O 1
ATOM 2748 N N . SER A 1 364 ? 16.263 18.471 -20.993 1.00 66.50 364 SER A N 1
ATOM 2749 C CA . SER A 1 364 ? 17.072 19.695 -21.036 1.00 66.50 364 SER A CA 1
ATOM 2750 C C . SER A 1 364 ? 16.496 20.792 -20.124 1.00 66.50 364 SER A C 1
ATOM 2752 O O . SER A 1 364 ? 15.369 21.261 -20.315 1.00 66.50 364 SER A O 1
ATOM 2754 N N . VAL A 1 365 ? 17.273 21.244 -19.125 1.00 60.03 365 VAL A N 1
ATOM 2755 C CA . VAL A 1 365 ? 16.835 22.255 -18.141 1.00 60.03 365 VAL A CA 1
ATOM 2756 C C . VAL A 1 365 ? 17.257 23.677 -18.551 1.00 60.03 365 VAL A C 1
ATOM 2758 O O . VAL A 1 365 ? 18.436 24.041 -18.545 1.00 60.03 365 VAL A O 1
ATOM 2761 N N . THR A 1 366 ? 16.266 24.538 -18.813 1.00 49.97 366 THR A N 1
ATOM 2762 C CA . THR A 1 366 ? 16.402 25.845 -19.496 1.00 49.97 366 THR A CA 1
ATOM 2763 C C . THR A 1 366 ? 17.254 26.927 -18.840 1.00 49.97 366 THR A C 1
ATOM 2765 O O . THR A 1 366 ? 17.573 27.906 -19.505 1.00 49.97 366 THR A O 1
ATOM 2768 N N . ARG A 1 367 ? 17.622 26.831 -17.558 1.00 46.72 367 ARG A N 1
ATOM 2769 C CA . ARG A 1 367 ? 18.395 27.908 -16.902 1.00 46.72 367 ARG A CA 1
ATOM 2770 C C . ARG A 1 367 ? 19.911 27.732 -16.964 1.00 46.72 367 ARG A C 1
ATOM 2772 O O . ARG A 1 367 ? 20.610 28.681 -16.627 1.00 46.72 367 ARG A O 1
ATOM 2779 N N . ARG A 1 368 ? 20.422 26.541 -17.308 1.00 47.28 368 ARG A N 1
ATOM 2780 C CA . ARG A 1 368 ? 21.867 26.232 -17.232 1.00 47.28 368 ARG A CA 1
ATOM 2781 C C . ARG A 1 368 ? 22.382 25.247 -18.292 1.00 47.28 368 ARG A C 1
ATOM 2783 O O . ARG A 1 368 ? 23.513 24.800 -18.150 1.00 47.28 368 ARG A O 1
ATOM 2790 N N . SER A 1 369 ? 21.569 24.857 -19.280 1.00 50.19 369 SER A N 1
ATOM 2791 C CA . SER A 1 369 ? 21.928 23.820 -20.269 1.00 50.19 369 SER A CA 1
ATOM 2792 C C . SER A 1 369 ? 22.442 22.524 -19.623 1.00 50.19 369 SER A C 1
ATOM 2794 O O . SER A 1 369 ? 23.328 21.860 -20.147 1.00 50.19 369 SER A O 1
ATOM 2796 N N . LYS A 1 370 ? 21.914 22.178 -18.440 1.00 54.25 370 LYS A N 1
ATOM 2797 C CA . LYS A 1 370 ? 22.246 20.929 -17.750 1.00 54.25 370 LYS A CA 1
ATOM 2798 C C . LYS A 1 370 ? 21.226 19.871 -18.145 1.00 54.25 370 LYS A C 1
ATOM 2800 O O . LYS A 1 370 ? 20.024 20.098 -17.994 1.00 54.25 370 LYS A O 1
ATOM 2805 N N . ARG A 1 371 ? 21.718 18.731 -18.625 1.00 62.50 371 ARG A N 1
ATOM 2806 C CA . ARG A 1 371 ? 20.917 17.521 -18.823 1.00 62.50 371 ARG A CA 1
ATOM 2807 C C . ARG A 1 371 ? 20.525 16.923 -17.473 1.00 62.50 371 ARG A C 1
ATOM 2809 O O . ARG A 1 371 ? 21.329 16.927 -16.538 1.00 62.50 371 ARG A O 1
ATOM 2816 N N . GLN A 1 372 ? 19.313 16.395 -17.392 1.00 64.62 372 GLN A N 1
ATOM 2817 C CA . GLN A 1 372 ? 18.839 15.625 -16.250 1.00 64.62 372 GLN A CA 1
ATOM 2818 C C . GLN A 1 372 ? 18.374 14.253 -16.742 1.00 64.62 372 GLN A C 1
ATOM 2820 O O . GLN A 1 372 ? 17.376 14.160 -17.450 1.00 64.62 372 GLN A O 1
ATOM 2825 N N . THR A 1 373 ? 19.114 13.208 -16.375 1.00 61.97 373 THR A N 1
ATOM 2826 C CA . THR A 1 373 ? 18.801 11.795 -16.671 1.00 61.97 373 THR A CA 1
ATOM 2827 C C . THR A 1 373 ? 18.071 11.101 -15.520 1.00 61.97 373 THR A C 1
ATOM 2829 O O . THR A 1 373 ? 17.623 9.966 -15.655 1.00 61.97 373 THR A O 1
ATOM 2832 N N . ASP A 1 374 ? 17.941 11.788 -14.382 1.00 65.44 374 ASP A N 1
ATOM 2833 C CA . ASP A 1 374 ? 17.073 11.383 -13.282 1.00 65.44 374 ASP A CA 1
ATOM 2834 C C . ASP A 1 374 ? 15.670 11.898 -13.563 1.00 65.44 374 ASP A C 1
ATOM 2836 O O . ASP A 1 374 ? 15.322 13.039 -13.226 1.00 65.44 374 ASP A O 1
ATOM 2840 N N . LEU A 1 375 ? 14.880 11.072 -14.245 1.00 63.62 375 LEU A N 1
ATOM 2841 C CA . LEU A 1 375 ? 13.533 11.451 -14.628 1.00 63.62 375 LEU A CA 1
ATOM 2842 C C . LEU A 1 375 ? 12.631 11.430 -13.405 1.00 63.62 375 LEU A C 1
ATOM 2844 O O . LEU A 1 375 ? 12.405 10.383 -12.808 1.00 63.62 375 LEU A O 1
ATOM 2848 N N . LEU A 1 376 ? 12.078 12.588 -13.055 1.00 61.59 376 LEU A N 1
ATOM 2849 C CA . LEU A 1 376 ? 11.012 12.683 -12.068 1.00 61.59 376 LEU A CA 1
ATOM 2850 C C . LEU A 1 376 ? 9.671 12.779 -12.794 1.00 61.59 376 LEU A C 1
ATOM 2852 O O . LEU A 1 376 ? 9.317 13.819 -13.354 1.00 61.59 376 LEU A O 1
ATOM 2856 N N . VAL A 1 377 ? 8.908 11.697 -12.751 1.00 61.22 377 VAL A N 1
ATOM 2857 C CA . VAL A 1 377 ? 7.588 11.583 -13.361 1.00 61.22 377 VAL A CA 1
ATOM 2858 C C . VAL A 1 377 ? 6.530 11.817 -12.284 1.00 61.22 377 VAL A C 1
ATOM 2860 O O . VAL A 1 377 ? 6.587 11.251 -11.200 1.00 61.22 377 VAL A O 1
ATOM 2863 N N . ARG A 1 378 ? 5.556 12.695 -12.539 1.00 56.28 378 ARG A N 1
ATOM 2864 C CA . ARG A 1 378 ? 4.449 12.968 -11.603 1.00 56.28 378 ARG A CA 1
ATOM 2865 C C . ARG A 1 378 ? 3.128 12.558 -12.242 1.00 56.28 378 ARG A C 1
ATOM 2867 O O . ARG A 1 378 ? 2.796 13.201 -13.237 1.00 56.28 378 ARG A O 1
ATOM 2874 N N . PRO A 1 379 ? 2.383 11.574 -11.703 1.00 47.69 379 PRO A N 1
ATOM 2875 C CA . PRO A 1 379 ? 1.072 11.184 -12.225 1.00 47.69 379 PRO A CA 1
ATOM 2876 C C . PRO A 1 379 ? 0.165 12.397 -12.393 1.00 47.69 379 PRO A C 1
ATOM 2878 O O . PRO A 1 379 ? -0.005 13.191 -11.466 1.00 47.69 379 PRO A O 1
ATOM 2881 N N . ASP A 1 380 ? -0.367 12.575 -13.604 1.00 42.22 380 ASP A N 1
ATOM 2882 C CA . ASP A 1 380 ? -1.314 13.646 -13.891 1.00 42.22 380 ASP A CA 1
ATOM 2883 C C . ASP A 1 380 ? -2.747 13.144 -13.698 1.00 42.22 380 ASP A C 1
ATOM 2885 O O . ASP A 1 380 ? -3.332 12.486 -14.555 1.00 42.22 380 ASP A O 1
ATOM 2889 N N . TRP A 1 381 ? -3.328 13.512 -12.561 1.00 39.41 381 TRP A N 1
ATOM 2890 C CA . TRP A 1 381 ? -4.714 13.230 -12.183 1.00 39.41 381 TRP A CA 1
ATOM 2891 C C . TRP A 1 381 ? -5.758 13.909 -13.078 1.00 39.41 381 TRP A C 1
ATOM 2893 O O . TRP A 1 381 ? -6.960 13.696 -12.912 1.00 39.41 381 TRP A O 1
ATOM 2903 N N . ARG A 1 382 ? -5.331 14.802 -13.979 1.00 37.25 382 ARG A N 1
ATOM 2904 C CA . ARG A 1 382 ? -6.216 15.498 -14.920 1.00 37.25 382 ARG A CA 1
ATOM 2905 C C . ARG A 1 382 ? -6.401 14.732 -16.229 1.00 37.25 382 ARG A C 1
ATOM 2907 O O . ARG A 1 382 ? -7.282 15.132 -16.998 1.00 37.25 382 ARG A O 1
ATOM 2914 N N . SER A 1 383 ? -5.617 13.671 -16.464 1.00 34.56 383 SER A N 1
ATOM 2915 C CA . SER A 1 383 ? -5.792 12.754 -17.597 1.00 34.56 383 SER A CA 1
ATOM 2916 C C . SER A 1 383 ? -7.203 12.158 -17.586 1.00 34.56 383 SER A C 1
ATOM 2918 O O . SER A 1 383 ? -7.779 11.936 -16.520 1.00 34.56 383 SER A O 1
ATOM 2920 N N . ALA A 1 384 ? -7.776 11.938 -18.772 1.00 33.22 384 ALA A N 1
ATOM 2921 C CA . ALA A 1 384 ? -9.028 11.191 -18.909 1.00 33.22 384 ALA A CA 1
ATOM 2922 C C . ALA A 1 384 ? -8.863 9.736 -18.433 1.00 33.22 384 ALA A C 1
ATOM 2924 O O . ALA A 1 384 ? -9.819 9.161 -17.928 1.00 33.22 384 ALA A O 1
ATOM 2925 N N . ASP A 1 385 ? -7.624 9.238 -18.491 1.00 35.97 385 ASP A N 1
ATOM 2926 C CA . ASP A 1 385 ? -7.233 7.871 -18.178 1.00 35.97 385 ASP A CA 1
ATOM 2927 C C . ASP A 1 385 ? -6.034 7.942 -17.200 1.00 35.97 385 ASP A C 1
ATOM 2929 O O . ASP A 1 385 ? -4.886 8.118 -17.615 1.00 35.97 385 ASP A O 1
ATOM 2933 N N . PRO A 1 386 ? -6.253 8.008 -15.875 1.00 37.34 386 PRO A N 1
ATOM 2934 C CA . PRO A 1 386 ? -5.162 8.110 -14.911 1.00 37.34 386 PRO A CA 1
ATOM 2935 C C . PRO A 1 386 ? -4.407 6.783 -14.808 1.00 37.34 386 PRO A C 1
ATOM 2937 O O . PRO A 1 386 ? -5.018 5.729 -14.641 1.00 37.34 386 PRO A O 1
ATOM 2940 N N . VAL A 1 387 ? -3.072 6.848 -14.825 1.00 38.72 387 VAL A N 1
ATOM 2941 C CA . VAL A 1 387 ? -2.226 5.698 -14.479 1.00 38.72 387 VAL A CA 1
ATOM 2942 C C . VAL A 1 387 ? -2.641 5.180 -13.115 1.00 38.72 387 VAL A C 1
ATOM 2944 O O . VAL A 1 387 ? -2.694 5.978 -12.183 1.00 38.72 387 VAL A O 1
ATOM 2947 N N . SER A 1 388 ? -2.953 3.881 -13.066 1.00 40.72 388 SER A N 1
ATOM 2948 C CA . SER A 1 388 ? -3.449 3.110 -11.923 1.00 40.72 388 SER A CA 1
ATOM 2949 C C . SER A 1 388 ? -3.703 3.932 -10.658 1.00 40.72 388 SER A C 1
ATOM 2951 O O . SER A 1 388 ? -2.768 4.367 -9.978 1.00 40.72 388 SER A O 1
ATOM 2953 N N . ALA A 1 389 ? -4.980 4.075 -10.298 1.00 41.00 389 ALA A N 1
ATOM 2954 C CA . ALA A 1 389 ? -5.410 4.750 -9.075 1.00 41.00 389 ALA A CA 1
ATOM 2955 C C . ALA A 1 389 ? -4.714 4.209 -7.797 1.00 41.00 389 ALA A C 1
ATOM 2957 O O . ALA A 1 389 ? -4.630 4.928 -6.804 1.00 41.00 389 ALA A O 1
ATOM 2958 N N . SER A 1 390 ? -4.091 3.019 -7.851 1.00 46.81 390 SER A N 1
ATOM 2959 C CA . SER A 1 390 ? -3.284 2.450 -6.764 1.00 46.81 390 SER A CA 1
ATOM 2960 C C . SER A 1 390 ? -2.101 3.323 -6.311 1.00 46.81 390 SER A C 1
ATOM 2962 O O . SER A 1 390 ? -1.822 3.352 -5.116 1.00 46.81 390 SER A O 1
ATOM 2964 N N . ILE A 1 391 ? -1.429 4.068 -7.203 1.00 50.59 391 ILE A N 1
ATOM 2965 C CA . ILE A 1 391 ? -0.187 4.812 -6.865 1.00 50.59 391 ILE A CA 1
ATOM 2966 C C . ILE A 1 391 ? -0.476 6.248 -6.381 1.00 50.59 391 ILE A C 1
ATOM 2968 O O . ILE A 1 391 ? 0.429 6.973 -5.961 1.00 50.59 391 ILE A O 1
ATOM 2972 N N . GLY A 1 392 ? -1.747 6.666 -6.412 1.00 49.00 392 GLY A N 1
ATOM 2973 C CA . GLY A 1 392 ? -2.247 7.843 -5.696 1.00 49.00 392 GLY A CA 1
ATOM 2974 C C . GLY A 1 392 ? -1.439 9.128 -5.901 1.00 49.00 392 GLY A C 1
ATOM 2975 O O . GLY A 1 392 ? -1.202 9.894 -4.966 1.00 49.00 392 GLY A O 1
ATOM 2976 N N . GLY A 1 393 ? -0.988 9.377 -7.134 1.00 53.03 393 GLY A N 1
ATOM 2977 C CA . GLY A 1 393 ? -0.344 10.641 -7.497 1.00 53.03 393 GLY A CA 1
ATOM 2978 C C . GLY A 1 393 ? 1.041 10.886 -6.944 1.00 53.03 393 GLY A C 1
ATOM 2979 O O . GLY A 1 393 ? 1.547 12.008 -7.071 1.00 53.03 393 GLY A O 1
ATOM 2980 N N . LEU A 1 394 ? 1.636 9.885 -6.303 1.00 60.78 394 LEU A N 1
ATOM 2981 C CA . LEU A 1 394 ? 2.986 9.998 -5.790 1.00 60.78 394 LEU A CA 1
ATOM 2982 C C . LEU A 1 394 ? 3.949 10.239 -6.959 1.00 60.78 394 LEU A C 1
ATOM 2984 O O . LEU A 1 394 ? 3.810 9.609 -8.008 1.00 60.78 394 LEU A O 1
ATOM 2988 N N . PRO A 1 395 ? 4.908 11.172 -6.827 1.00 67.12 395 PRO A N 1
ATOM 2989 C CA . PRO A 1 395 ? 5.970 11.276 -7.812 1.00 67.12 395 PRO A CA 1
ATOM 2990 C C . PRO A 1 395 ? 6.725 9.941 -7.875 1.00 67.12 395 PRO A C 1
ATOM 2992 O O . PRO A 1 395 ? 6.934 9.300 -6.852 1.00 67.12 395 PRO A O 1
ATOM 2995 N N . ILE A 1 396 ? 7.133 9.546 -9.074 1.00 73.94 396 ILE A N 1
ATOM 2996 C CA . ILE A 1 396 ? 7.902 8.336 -9.350 1.00 73.94 396 ILE A CA 1
ATOM 2997 C C . ILE A 1 396 ? 9.178 8.772 -10.061 1.00 73.94 396 ILE A C 1
ATOM 2999 O O . ILE A 1 396 ? 9.135 9.567 -11.001 1.00 73.94 396 ILE A O 1
ATOM 3003 N N . ALA A 1 397 ? 10.323 8.295 -9.598 1.00 80.50 397 ALA A N 1
ATOM 3004 C CA . ALA A 1 397 ? 11.607 8.574 -10.213 1.00 80.50 397 ALA A CA 1
ATOM 3005 C C . ALA A 1 397 ? 12.064 7.370 -11.039 1.00 80.50 397 ALA A C 1
ATOM 3007 O O . ALA A 1 397 ? 12.085 6.254 -10.526 1.00 80.50 397 ALA A O 1
ATOM 3008 N N . PHE A 1 398 ? 12.506 7.621 -12.270 1.00 83.38 398 PHE A N 1
ATOM 3009 C CA . PHE A 1 398 ? 13.190 6.660 -13.135 1.00 83.38 398 PHE A CA 1
ATOM 3010 C C . PHE A 1 398 ? 14.609 7.180 -13.432 1.00 83.38 398 PHE A C 1
ATOM 3012 O O . PHE A 1 398 ? 14.833 7.857 -14.439 1.00 83.38 398 PHE A O 1
ATOM 3019 N N . PRO A 1 399 ? 15.575 6.941 -12.529 1.00 83.38 399 PRO A N 1
ATOM 3020 C CA . PRO A 1 399 ? 16.971 7.305 -12.745 1.00 83.38 399 PRO A CA 1
ATOM 3021 C C . PRO A 1 399 ? 17.567 6.494 -13.886 1.00 83.38 399 PRO A C 1
ATOM 3023 O O . PRO A 1 399 ? 17.424 5.271 -13.891 1.00 83.38 399 PRO A O 1
ATOM 3026 N N . LEU A 1 400 ? 18.262 7.157 -14.813 1.00 83.38 400 LEU A N 1
ATOM 3027 C CA . LEU A 1 400 ? 18.846 6.508 -15.992 1.00 83.38 400 LEU A CA 1
ATOM 3028 C C . LEU A 1 400 ? 17.803 5.627 -16.691 1.00 83.38 400 LEU A C 1
ATOM 3030 O O . LEU A 1 400 ? 17.972 4.415 -16.793 1.00 83.38 400 LEU A O 1
ATOM 3034 N N . ALA A 1 401 ? 16.677 6.219 -17.081 1.00 86.69 401 ALA A N 1
ATOM 3035 C CA . ALA A 1 401 ? 15.618 5.444 -17.707 1.00 86.69 401 ALA A CA 1
ATOM 3036 C C . ALA A 1 401 ? 15.979 5.049 -19.150 1.00 86.69 401 ALA A C 1
ATOM 3038 O O . ALA A 1 401 ? 16.736 5.760 -19.808 1.00 86.69 401 ALA A O 1
ATOM 3039 N N . VAL A 1 402 ? 15.406 3.965 -19.660 1.00 88.69 402 VAL A N 1
ATOM 3040 C CA . VAL A 1 402 ? 15.427 3.563 -21.075 1.00 88.69 402 VAL A CA 1
ATOM 3041 C C . VAL A 1 402 ? 14.015 3.526 -21.621 1.00 88.69 402 VAL A C 1
ATOM 3043 O O . VAL A 1 402 ? 13.054 3.337 -20.879 1.00 88.69 402 VAL A O 1
ATOM 3046 N N . ASP A 1 403 ? 13.908 3.721 -22.928 1.00 87.50 403 ASP A N 1
ATOM 3047 C CA . ASP A 1 403 ? 12.656 3.563 -23.649 1.00 87.50 403 ASP A CA 1
ATOM 3048 C C . ASP A 1 403 ? 12.406 2.079 -23.941 1.00 87.50 403 ASP A C 1
ATOM 3050 O O . ASP A 1 403 ? 13.182 1.449 -24.655 1.00 87.50 403 ASP A O 1
ATOM 3054 N N . LEU A 1 404 ? 11.327 1.536 -23.381 1.00 85.88 404 LEU A N 1
ATOM 3055 C CA . LEU A 1 404 ? 10.839 0.171 -23.604 1.00 85.88 404 LEU A CA 1
ATOM 3056 C C . LEU A 1 404 ? 9.807 0.081 -24.745 1.00 85.88 404 LEU A C 1
ATOM 3058 O O . LEU A 1 404 ? 9.169 -0.958 -24.930 1.00 85.88 404 LEU A O 1
ATOM 3062 N N . GLY A 1 405 ? 9.593 1.177 -25.475 1.00 79.25 405 GLY A N 1
ATOM 3063 C CA . GLY A 1 405 ? 8.561 1.290 -26.499 1.00 79.25 405 GLY A CA 1
ATOM 3064 C C . GLY A 1 405 ? 7.171 1.569 -25.921 1.00 79.25 405 GLY A C 1
ATOM 3065 O O . GLY A 1 405 ? 6.846 1.230 -24.783 1.00 79.25 405 GLY A O 1
ATOM 3066 N N . SER A 1 406 ? 6.327 2.222 -26.718 1.00 71.69 406 SER A N 1
ATOM 3067 C CA . SER A 1 406 ? 5.013 2.713 -26.284 1.00 71.69 406 SER A CA 1
ATOM 3068 C C . SER A 1 406 ? 3.913 1.650 -26.290 1.00 71.69 406 SER A C 1
ATOM 3070 O O . SER A 1 406 ? 3.005 1.704 -25.457 1.00 71.69 406 SER A O 1
ATOM 3072 N N . GLU A 1 407 ? 3.978 0.687 -27.207 1.00 72.75 407 GLU A N 1
ATOM 3073 C CA . GLU A 1 407 ? 3.022 -0.419 -27.289 1.00 72.75 407 GLU A CA 1
ATOM 3074 C C . GLU A 1 407 ? 2.967 -1.175 -25.948 1.00 72.75 407 GLU A C 1
ATOM 3076 O O . GLU A 1 407 ? 3.981 -1.284 -25.277 1.00 72.75 407 GLU A O 1
ATOM 3081 N N . GLY A 1 408 ? 1.796 -1.599 -25.462 1.00 67.44 408 GLY A N 1
ATOM 3082 C CA . GLY A 1 408 ? 1.654 -2.336 -24.187 1.00 67.44 408 GLY A CA 1
ATOM 3083 C C . GLY A 1 408 ? 2.347 -1.735 -22.943 1.00 67.44 408 GLY A C 1
ATOM 3084 O O . GLY A 1 408 ? 2.546 -2.426 -21.942 1.00 67.44 408 GLY A O 1
ATOM 3085 N N . SER A 1 409 ? 2.739 -0.458 -22.982 1.00 72.44 409 SER A N 1
ATOM 3086 C CA . SER A 1 409 ? 3.375 0.225 -21.864 1.00 72.44 409 SER A CA 1
ATOM 3087 C C . SER A 1 409 ? 2.317 0.769 -20.909 1.00 72.44 409 SER A C 1
ATOM 3089 O O . SER A 1 409 ? 1.411 1.497 -21.318 1.00 72.44 409 SER A O 1
ATOM 3091 N N . CYS A 1 410 ? 2.443 0.448 -19.620 1.00 69.19 410 CYS A N 1
ATOM 3092 C CA . CYS A 1 410 ? 1.545 0.956 -18.580 1.00 69.19 410 CYS A CA 1
ATOM 3093 C C . CYS A 1 410 ? 2.020 2.292 -17.980 1.00 69.19 410 CYS A C 1
ATOM 3095 O O . CYS A 1 410 ? 1.238 2.991 -17.335 1.00 69.19 410 CYS A O 1
ATOM 3097 N N . PHE A 1 411 ? 3.271 2.684 -18.242 1.00 71.81 411 PHE A N 1
ATOM 3098 C CA . PHE A 1 411 ? 3.833 3.989 -17.890 1.00 71.81 411 PHE A CA 1
ATOM 3099 C C . PHE A 1 411 ? 4.606 4.565 -19.061 1.00 71.81 411 PHE A C 1
ATOM 3101 O O . PHE A 1 411 ? 5.626 4.007 -19.444 1.00 71.81 411 PHE A O 1
ATOM 3108 N N . GLN A 1 412 ? 4.183 5.722 -19.563 1.00 71.50 412 GLN A N 1
ATOM 3109 C CA . GLN A 1 412 ? 4.848 6.399 -20.672 1.00 71.50 412 GLN A CA 1
ATOM 3110 C C . GLN A 1 412 ? 5.340 7.789 -20.269 1.00 71.50 412 GLN A C 1
ATOM 3112 O O . GLN A 1 412 ? 4.711 8.502 -19.483 1.00 71.50 412 GLN A O 1
ATOM 3117 N N . TRP A 1 413 ? 6.454 8.205 -20.857 1.00 69.62 413 TRP A N 1
ATOM 3118 C CA . TRP A 1 413 ? 6.982 9.552 -20.787 1.00 69.62 413 TRP A CA 1
ATOM 3119 C C . TRP A 1 413 ? 6.632 10.302 -22.070 1.00 69.62 413 TRP A C 1
ATOM 3121 O O . TRP A 1 413 ? 7.092 9.955 -23.157 1.00 69.62 413 TRP A O 1
ATOM 3131 N N . LEU A 1 414 ? 5.772 11.317 -21.947 1.00 66.81 414 LEU A N 1
ATOM 3132 C CA . LEU A 1 414 ? 5.266 12.036 -23.112 1.00 66.81 414 LEU A CA 1
ATOM 3133 C C . LEU A 1 414 ? 6.342 12.904 -23.784 1.00 66.81 414 LEU A C 1
ATOM 3135 O O . LEU A 1 414 ? 7.153 13.528 -23.074 1.00 66.81 414 LEU A O 1
ATOM 3139 N N . PRO A 1 415 ? 6.282 13.013 -25.124 1.00 64.19 415 PRO A N 1
ATOM 3140 C CA . PRO A 1 415 ? 7.208 13.813 -25.907 1.00 64.19 415 PRO A CA 1
ATOM 3141 C C . PRO A 1 415 ? 7.101 15.299 -25.553 1.00 64.19 415 PRO A C 1
ATOM 3143 O O . PRO A 1 415 ? 6.063 15.814 -25.127 1.00 6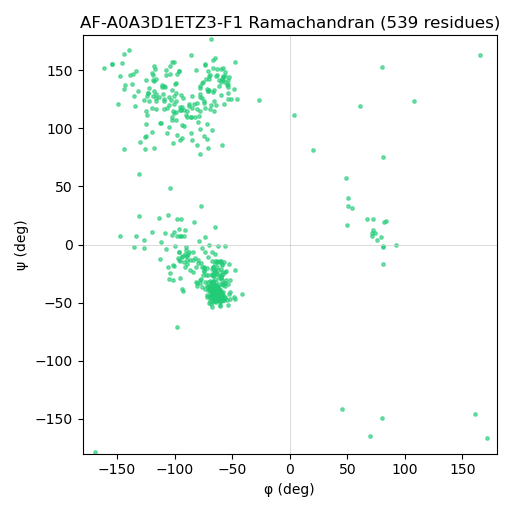4.19 415 PRO A O 1
ATOM 3146 N N . SER A 1 416 ? 8.214 16.004 -25.706 1.00 66.06 416 SER A N 1
ATOM 3147 C CA . SER A 1 416 ? 8.346 17.444 -25.488 1.00 66.06 416 SER A CA 1
ATOM 3148 C C . SER A 1 416 ? 9.604 17.909 -26.207 1.00 66.06 416 SER A C 1
ATOM 3150 O O . SER A 1 416 ? 10.575 17.160 -26.251 1.00 66.06 416 SER A O 1
ATOM 3152 N N . SER A 1 417 ? 9.655 19.170 -26.639 1.00 65.62 417 SER A N 1
ATOM 3153 C CA . SER A 1 417 ? 10.834 19.798 -27.272 1.00 65.62 417 SER A CA 1
ATOM 3154 C C . SER A 1 417 ? 12.065 19.935 -26.361 1.00 65.62 417 SER A C 1
ATOM 3156 O O . SER A 1 417 ? 12.954 20.745 -26.581 1.00 65.62 417 SER A O 1
ATOM 3158 N N . ARG A 1 418 ? 12.081 19.230 -25.231 1.00 68.12 418 ARG A N 1
ATOM 3159 C CA . ARG A 1 418 ? 13.186 19.202 -24.268 1.00 68.12 418 ARG A CA 1
ATOM 3160 C C . ARG A 1 418 ? 13.505 17.797 -23.798 1.00 68.12 418 ARG A C 1
ATOM 3162 O O . ARG A 1 418 ? 14.381 17.654 -22.953 1.00 68.12 418 ARG A O 1
ATOM 3169 N N . ARG A 1 419 ? 12.751 16.800 -24.257 1.00 74.69 419 ARG A N 1
ATOM 3170 C CA . ARG A 1 419 ? 12.815 15.421 -23.791 1.00 74.69 419 ARG A CA 1
ATOM 3171 C C . ARG A 1 419 ? 13.211 14.526 -24.941 1.00 74.69 419 ARG A C 1
ATOM 3173 O O . ARG A 1 419 ? 12.796 14.745 -26.076 1.00 74.69 419 ARG A O 1
ATOM 3180 N N . GLY A 1 420 ? 13.957 13.495 -24.600 1.00 75.00 420 GLY A N 1
ATOM 3181 C CA . GLY A 1 420 ? 14.286 12.438 -25.528 1.00 75.00 420 GLY A CA 1
ATOM 3182 C C . GLY A 1 420 ? 15.495 11.666 -25.044 1.00 75.00 420 GLY A C 1
ATOM 3183 O O . GLY A 1 420 ? 15.672 11.478 -23.835 1.00 75.00 420 GLY A O 1
ATOM 3184 N N . ARG A 1 421 ? 16.309 11.199 -25.983 1.00 82.75 421 ARG A N 1
ATOM 3185 C CA . ARG A 1 421 ? 17.386 10.243 -25.720 1.00 82.75 421 ARG A CA 1
ATOM 3186 C C . ARG A 1 421 ? 18.726 10.949 -25.532 1.00 82.75 421 ARG A C 1
ATOM 3188 O O . ARG A 1 421 ? 18.990 12.005 -26.091 1.00 82.75 421 ARG A O 1
ATOM 3195 N N . VAL A 1 422 ? 19.586 10.355 -24.718 1.00 82.00 422 VAL A N 1
ATOM 3196 C CA . VAL A 1 422 ? 20.959 10.791 -24.461 1.00 82.00 422 VAL A CA 1
ATOM 3197 C C . VAL A 1 422 ? 21.867 9.605 -24.764 1.00 82.00 422 VAL A C 1
ATOM 3199 O O . VAL A 1 422 ? 22.094 8.742 -23.915 1.00 82.00 422 VAL A O 1
ATOM 3202 N N . SER A 1 423 ? 22.366 9.554 -25.996 1.00 76.25 423 SER A N 1
ATOM 3203 C CA . SER A 1 423 ? 23.106 8.423 -26.577 1.00 76.25 423 SER A CA 1
ATOM 3204 C C . SER A 1 423 ? 24.456 8.130 -25.916 1.00 76.25 423 SER A C 1
ATOM 3206 O O . SER A 1 423 ? 24.942 7.008 -25.988 1.00 76.25 423 SER A O 1
ATOM 3208 N N . ASN A 1 424 ? 25.059 9.120 -25.251 1.00 74.50 424 ASN A N 1
ATOM 3209 C CA . ASN A 1 424 ? 26.299 8.974 -24.483 1.00 74.50 424 ASN A CA 1
ATOM 3210 C C . ASN A 1 424 ? 26.133 9.585 -23.081 1.00 74.50 424 ASN A C 1
ATOM 3212 O O . ASN A 1 424 ? 26.769 10.563 -22.679 1.00 74.50 424 ASN A O 1
ATOM 3216 N N . TRP A 1 425 ? 25.187 9.035 -22.326 1.00 73.62 425 TRP A N 1
ATOM 3217 C CA . TRP A 1 425 ? 24.763 9.575 -21.034 1.00 73.62 425 TRP A CA 1
ATOM 3218 C C . TRP A 1 425 ? 25.887 9.672 -19.987 1.00 73.62 425 TRP A C 1
ATOM 3220 O O . TRP A 1 425 ? 25.759 10.444 -19.041 1.00 73.62 425 TRP A O 1
ATOM 3230 N N . THR A 1 426 ? 27.018 8.984 -20.154 1.00 72.50 426 THR A N 1
ATOM 3231 C CA . THR A 1 426 ? 28.192 9.116 -19.274 1.00 72.50 426 THR A CA 1
ATOM 3232 C C . THR A 1 426 ? 29.005 10.388 -19.554 1.00 72.50 426 THR A C 1
ATOM 3234 O O . THR A 1 426 ? 29.549 10.973 -18.620 1.00 72.50 426 THR A O 1
ATOM 3237 N N . SER A 1 427 ? 29.026 10.892 -20.794 1.00 73.19 427 SER A N 1
ATOM 3238 C CA . SER A 1 427 ? 29.792 12.093 -21.168 1.00 73.19 427 SER A CA 1
ATOM 3239 C C . SER A 1 427 ? 29.036 13.388 -20.851 1.00 73.19 427 SER A C 1
ATOM 3241 O O . SER A 1 427 ? 27.970 13.586 -21.438 1.00 73.19 427 SER A O 1
ATOM 3243 N N . PRO A 1 428 ? 29.566 14.303 -20.013 1.00 67.25 428 PRO A N 1
ATOM 3244 C CA . PRO A 1 428 ? 28.878 15.524 -19.566 1.00 67.25 428 PRO A CA 1
ATOM 3245 C C . PRO A 1 428 ? 28.456 16.477 -20.695 1.00 67.25 428 PRO A C 1
ATOM 3247 O O . PRO A 1 428 ? 27.583 17.313 -20.471 1.00 67.25 428 PRO A O 1
ATOM 3250 N N . GLU A 1 429 ? 29.034 16.334 -21.887 1.00 69.69 429 GLU A N 1
ATOM 3251 C CA . GLU A 1 429 ? 28.771 17.176 -23.062 1.00 69.69 429 GLU A CA 1
ATOM 3252 C C . GLU A 1 429 ? 27.609 16.676 -23.932 1.00 69.69 429 GLU A C 1
ATOM 3254 O O . GLU A 1 429 ? 27.175 17.372 -24.850 1.00 69.69 429 GLU A O 1
ATOM 3259 N N . SER A 1 430 ? 27.081 15.479 -23.660 1.00 73.25 430 SER A N 1
ATOM 3260 C CA . SER A 1 430 ? 26.065 14.881 -24.531 1.00 73.25 430 SER A CA 1
ATOM 3261 C C . SER A 1 430 ? 24.729 15.601 -24.421 1.00 73.25 430 SER A C 1
ATOM 3263 O O . SER A 1 430 ? 24.218 15.834 -23.320 1.00 73.25 430 SER A O 1
ATOM 3265 N N . GLN A 1 431 ? 24.158 15.913 -25.580 1.00 78.19 431 GLN A N 1
ATOM 3266 C CA . GLN A 1 431 ? 22.888 16.616 -25.703 1.00 78.19 431 GLN A CA 1
ATOM 3267 C C . GLN A 1 431 ? 21.700 15.652 -25.637 1.00 78.19 431 GLN A C 1
ATOM 3269 O O . GLN A 1 431 ? 21.851 14.437 -25.762 1.00 78.19 431 GLN A O 1
ATOM 3274 N N . VAL A 1 432 ? 20.520 16.220 -25.392 1.00 78.56 432 VAL A N 1
ATOM 3275 C CA . VAL A 1 432 ? 19.252 15.495 -25.476 1.00 78.56 432 VAL A CA 1
ATOM 3276 C C . VAL A 1 432 ? 18.804 15.522 -26.934 1.00 78.56 432 VAL A C 1
ATOM 3278 O O . VAL A 1 432 ? 18.555 16.595 -27.478 1.00 78.56 432 VAL A O 1
ATOM 3281 N N . GLU A 1 433 ? 18.713 14.352 -27.551 1.00 82.12 433 GLU A N 1
ATOM 3282 C CA . GLU A 1 433 ? 18.125 14.144 -28.870 1.00 82.12 433 GLU A CA 1
ATOM 3283 C C . GLU A 1 433 ? 16.604 14.130 -28.720 1.00 82.12 433 GLU A C 1
ATOM 3285 O O . GLU A 1 433 ? 16.049 13.220 -28.103 1.00 82.12 433 GLU A O 1
ATOM 3290 N N . GLU A 1 434 ? 15.931 15.163 -29.228 1.00 76.38 434 GLU A N 1
ATOM 3291 C CA . GLU A 1 434 ? 14.477 15.295 -29.114 1.00 76.38 434 GLU A CA 1
ATOM 3292 C C . GLU A 1 434 ? 13.750 14.110 -29.762 1.00 76.38 434 GLU A C 1
ATOM 3294 O O . GLU A 1 434 ? 14.129 13.623 -30.826 1.00 76.38 434 GLU A O 1
ATOM 3299 N N . THR A 1 435 ? 12.684 13.641 -29.115 1.00 72.50 435 THR A N 1
ATOM 3300 C CA . THR A 1 435 ? 11.854 12.537 -29.615 1.00 72.50 435 THR A CA 1
ATOM 3301 C C . THR A 1 435 ? 10.403 12.999 -29.729 1.00 72.50 435 THR A C 1
ATOM 3303 O O . THR A 1 435 ? 9.858 13.594 -28.796 1.00 72.50 435 THR A O 1
ATOM 3306 N N . SER A 1 436 ? 9.782 12.747 -30.885 1.00 69.12 436 SER A N 1
ATOM 3307 C CA . SER A 1 436 ? 8.377 13.085 -31.161 1.00 69.12 436 SER A CA 1
ATOM 3308 C C . SER A 1 436 ? 7.382 12.095 -30.564 1.00 69.12 436 SER A C 1
ATOM 3310 O O . SER A 1 436 ? 6.201 12.418 -30.445 1.00 69.12 436 SER A O 1
ATOM 3312 N N . ASP A 1 437 ? 7.860 10.917 -30.175 1.00 72.75 437 ASP A N 1
ATOM 3313 C CA . ASP A 1 437 ? 7.037 9.789 -29.761 1.00 72.75 437 ASP A CA 1
ATOM 3314 C C . ASP A 1 437 ? 7.010 9.638 -28.236 1.00 72.75 437 ASP A C 1
ATOM 3316 O O . ASP A 1 437 ? 7.898 10.098 -27.512 1.00 72.75 437 ASP A O 1
ATOM 3320 N N . ALA A 1 438 ? 5.960 8.991 -27.730 1.00 72.88 438 ALA A N 1
ATOM 3321 C CA . ALA A 1 438 ? 5.893 8.607 -26.326 1.00 72.88 438 ALA A CA 1
ATOM 3322 C C . ALA A 1 438 ? 6.902 7.489 -26.038 1.00 72.88 438 ALA A C 1
ATOM 3324 O O . ALA A 1 438 ? 6.957 6.503 -26.768 1.00 72.88 438 ALA A O 1
ATOM 3325 N N . MET A 1 439 ? 7.661 7.634 -24.953 1.00 76.94 439 MET A N 1
ATOM 3326 C CA . MET A 1 439 ? 8.685 6.668 -24.543 1.00 76.94 439 MET A CA 1
ATOM 3327 C C . MET A 1 439 ? 8.136 5.783 -23.423 1.00 76.94 439 MET A C 1
ATOM 3329 O O . MET A 1 439 ? 7.629 6.301 -22.427 1.00 76.94 439 MET A O 1
ATOM 3333 N N . GLY A 1 440 ? 8.209 4.463 -23.559 1.00 79.12 440 GLY A N 1
ATOM 3334 C CA . GLY A 1 440 ? 7.727 3.526 -22.541 1.00 79.12 440 GLY A CA 1
ATOM 3335 C C . GLY A 1 440 ? 8.705 3.405 -21.376 1.00 79.12 440 GLY A C 1
ATOM 3336 O O . GLY A 1 440 ? 9.877 3.129 -21.581 1.00 79.12 440 GLY A O 1
ATOM 3337 N N . LEU A 1 441 ? 8.234 3.589 -20.146 1.00 82.25 441 LEU A N 1
ATOM 3338 C CA . LEU A 1 441 ? 9.021 3.431 -18.914 1.00 82.25 441 LEU A CA 1
ATOM 3339 C C . LEU A 1 441 ? 8.750 2.097 -18.215 1.00 82.25 441 LEU A C 1
ATOM 3341 O O . LEU A 1 441 ? 9.633 1.564 -17.547 1.00 82.25 441 LEU A O 1
ATOM 3345 N N . VAL A 1 442 ? 7.531 1.569 -18.345 1.00 85.75 442 VAL A N 1
ATOM 3346 C CA . VAL A 1 442 ? 7.163 0.239 -17.844 1.00 85.75 442 VAL A CA 1
ATOM 3347 C C . VAL A 1 442 ? 6.352 -0.487 -18.907 1.00 85.75 442 VAL A C 1
ATOM 3349 O O . VAL A 1 442 ? 5.366 0.063 -19.406 1.00 85.75 442 VAL A O 1
ATOM 3352 N N . ARG A 1 443 ? 6.760 -1.707 -19.251 1.00 85.56 443 ARG A N 1
ATOM 3353 C CA . ARG A 1 443 ? 6.116 -2.586 -20.232 1.00 85.56 443 ARG A CA 1
ATOM 3354 C C . ARG A 1 443 ? 5.498 -3.784 -19.523 1.00 85.56 443 ARG A C 1
ATOM 3356 O O . ARG A 1 443 ? 6.145 -4.372 -18.661 1.00 85.56 443 ARG A O 1
ATOM 3363 N N . LEU A 1 444 ? 4.273 -4.142 -19.899 1.00 85.12 444 LEU A N 1
ATOM 3364 C CA . LEU A 1 444 ? 3.596 -5.348 -19.425 1.00 85.12 444 LEU A CA 1
ATOM 3365 C C . LEU A 1 444 ? 3.500 -6.353 -20.578 1.00 85.12 444 LEU A C 1
ATOM 3367 O O . LEU A 1 444 ? 3.061 -5.994 -21.671 1.00 85.12 444 LEU A O 1
ATOM 3371 N N . ILE A 1 445 ? 3.920 -7.591 -20.337 1.00 86.19 445 ILE A N 1
ATOM 3372 C CA . ILE A 1 445 ? 3.878 -8.704 -21.290 1.00 86.19 445 ILE A CA 1
ATOM 3373 C C . ILE A 1 445 ? 3.116 -9.849 -20.613 1.00 86.19 445 ILE A C 1
ATOM 3375 O O . ILE A 1 445 ? 3.557 -10.364 -19.589 1.00 86.19 445 ILE A O 1
ATOM 3379 N N . ASP A 1 446 ? 1.951 -10.200 -21.157 1.00 83.62 446 ASP A N 1
ATOM 3380 C CA . ASP A 1 446 ? 1.100 -11.312 -20.709 1.00 83.62 446 ASP A CA 1
ATOM 3381 C C . ASP A 1 446 ? 0.865 -12.209 -21.930 1.00 83.62 446 ASP A C 1
ATOM 3383 O O . ASP A 1 446 ? 0.138 -11.831 -22.852 1.00 83.62 446 ASP A O 1
ATOM 3387 N N . ASP A 1 447 ? 1.561 -13.344 -21.978 1.00 77.31 447 ASP A N 1
ATOM 3388 C CA . ASP A 1 447 ? 1.475 -14.327 -23.068 1.00 77.31 447 ASP A CA 1
ATOM 3389 C C . ASP A 1 447 ? 0.490 -15.470 -22.747 1.00 77.31 447 ASP A C 1
ATOM 3391 O O . ASP A 1 447 ? 0.364 -16.428 -23.512 1.00 77.31 447 ASP A O 1
ATOM 3395 N N . GLY A 1 448 ? -0.246 -15.357 -21.634 1.00 73.31 448 GLY A N 1
ATOM 3396 C CA . GLY A 1 448 ? -1.193 -16.354 -21.139 1.00 73.31 448 GLY A CA 1
ATOM 3397 C C . GLY A 1 448 ? -0.554 -17.517 -20.375 1.00 73.31 448 GLY A C 1
ATOM 3398 O O . GLY A 1 448 ? -1.274 -18.196 -19.642 1.00 73.31 448 GLY A O 1
ATOM 3399 N N . ALA A 1 449 ? 0.758 -17.734 -20.509 1.00 76.38 449 ALA A N 1
ATOM 3400 C CA . ALA A 1 449 ? 1.510 -18.694 -19.701 1.00 76.38 449 ALA A CA 1
ATOM 3401 C C . ALA A 1 449 ? 2.121 -18.016 -18.468 1.00 76.38 449 ALA A C 1
ATOM 3403 O O . ALA A 1 449 ? 2.055 -18.571 -17.376 1.00 76.38 449 ALA A O 1
ATOM 3404 N N . ARG A 1 450 ? 2.631 -16.792 -18.637 1.00 82.31 450 ARG A N 1
ATOM 3405 C CA . ARG A 1 450 ? 3.312 -16.011 -17.598 1.00 82.31 450 ARG A CA 1
ATOM 3406 C C . ARG A 1 450 ? 3.008 -14.520 -17.706 1.00 82.31 450 ARG A C 1
ATOM 3408 O O . ARG A 1 450 ? 2.597 -14.015 -18.758 1.00 82.31 450 ARG A O 1
ATOM 3415 N N . ARG A 1 451 ? 3.301 -13.784 -16.633 1.00 87.50 451 ARG A N 1
ATOM 3416 C CA . ARG A 1 451 ? 3.309 -12.318 -16.629 1.00 87.50 451 ARG A CA 1
ATOM 3417 C C . ARG A 1 451 ? 4.702 -11.771 -16.363 1.00 87.50 451 ARG A C 1
ATOM 3419 O O . ARG A 1 451 ? 5.317 -12.015 -15.326 1.00 87.50 451 ARG A O 1
ATOM 3426 N N . LEU A 1 452 ? 5.170 -10.953 -17.299 1.00 91.31 452 LEU A N 1
ATOM 3427 C CA . LEU A 1 452 ? 6.452 -10.268 -17.236 1.00 91.31 452 LEU A CA 1
ATOM 3428 C C . LEU A 1 452 ? 6.238 -8.752 -17.270 1.00 91.31 452 LEU A C 1
ATOM 3430 O O . LEU A 1 452 ? 5.740 -8.194 -18.249 1.00 91.31 452 LEU A O 1
ATOM 3434 N N . ALA A 1 453 ? 6.638 -8.069 -16.199 1.00 90.69 453 ALA A N 1
ATOM 3435 C CA . ALA A 1 453 ? 6.705 -6.612 -16.161 1.00 90.69 453 ALA A CA 1
ATOM 3436 C C . ALA A 1 453 ? 8.160 -6.162 -16.307 1.00 90.69 453 ALA A C 1
ATOM 3438 O O . ALA A 1 453 ? 9.009 -6.547 -15.510 1.00 90.69 453 ALA A 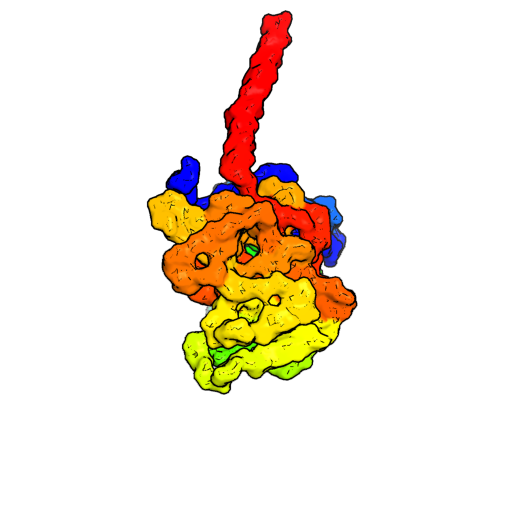O 1
ATOM 3439 N N . VAL A 1 454 ? 8.453 -5.308 -17.285 1.00 92.38 454 VAL A N 1
ATOM 3440 C CA . VAL A 1 454 ? 9.794 -4.742 -17.482 1.00 92.38 454 VAL A CA 1
ATOM 3441 C C . VAL A 1 454 ? 9.771 -3.266 -17.110 1.00 92.38 454 VAL A C 1
ATOM 3443 O O . VAL A 1 454 ? 8.984 -2.494 -17.654 1.00 92.38 454 VAL A O 1
ATOM 3446 N N . VAL A 1 455 ? 10.630 -2.867 -16.175 1.00 92.44 455 VAL A N 1
ATOM 3447 C CA . VAL A 1 455 ? 10.825 -1.484 -15.735 1.00 92.44 455 VAL A CA 1
ATOM 3448 C C . VAL A 1 455 ? 12.125 -0.966 -16.326 1.00 92.44 455 VAL A C 1
ATOM 3450 O O . VAL A 1 455 ? 13.202 -1.483 -16.031 1.00 92.44 455 VAL A O 1
ATOM 3453 N N . GLY A 1 456 ? 12.031 0.099 -17.119 1.00 90.00 456 GLY A N 1
ATOM 3454 C CA . GLY A 1 456 ? 13.142 0.698 -17.851 1.00 90.00 456 GLY A CA 1
ATOM 3455 C C . GLY A 1 456 ? 14.054 1.547 -16.975 1.00 90.00 456 GLY A C 1
ATOM 3456 O O . GLY A 1 456 ? 14.549 2.564 -17.432 1.00 90.00 456 GLY A O 1
ATOM 3457 N N . SER A 1 457 ? 14.239 1.202 -15.703 1.00 90.06 457 SER A N 1
ATOM 3458 C CA . SER A 1 457 ? 15.266 1.780 -14.843 1.00 90.06 457 SER A CA 1
ATOM 3459 C C . SER A 1 457 ? 15.713 0.730 -13.833 1.00 90.06 457 SER A C 1
ATOM 3461 O O . SER A 1 457 ? 14.915 0.264 -13.030 1.00 90.06 457 SER A O 1
ATOM 3463 N N . ALA A 1 458 ? 17.000 0.382 -13.813 1.00 85.62 458 ALA A N 1
ATOM 3464 C CA . ALA A 1 458 ? 17.534 -0.556 -12.821 1.00 85.62 458 ALA A CA 1
ATOM 3465 C C . ALA A 1 458 ? 17.674 0.082 -11.421 1.00 85.62 458 ALA A C 1
ATOM 3467 O O . ALA A 1 458 ? 17.672 -0.606 -10.404 1.00 85.62 458 ALA A O 1
ATOM 3468 N N . ARG A 1 459 ? 17.763 1.418 -11.354 1.00 85.25 459 ARG A N 1
ATOM 3469 C CA . ARG A 1 459 ? 18.093 2.180 -10.134 1.00 85.25 459 ARG A CA 1
ATOM 3470 C C . ARG A 1 459 ? 16.902 2.778 -9.411 1.00 85.25 459 ARG A C 1
ATOM 3472 O O . ARG A 1 459 ? 17.073 3.413 -8.372 1.00 85.25 459 ARG A O 1
ATOM 3479 N N . TRP A 1 460 ? 15.701 2.600 -9.941 1.00 86.19 460 TRP A N 1
ATOM 3480 C CA . TRP A 1 460 ? 14.504 3.234 -9.407 1.00 86.19 460 TRP A CA 1
ATOM 3481 C C . TRP A 1 460 ? 14.120 2.764 -7.993 1.00 86.19 460 TRP A C 1
ATOM 3483 O O . TRP A 1 460 ? 13.476 3.510 -7.271 1.00 86.19 460 TRP A O 1
ATOM 3493 N N . LEU A 1 461 ? 14.561 1.590 -7.535 1.00 89.31 461 LEU A N 1
ATOM 3494 C CA . LEU A 1 461 ? 14.371 1.150 -6.142 1.00 89.31 461 LEU A CA 1
ATOM 3495 C C . LEU A 1 461 ? 15.620 1.341 -5.272 1.00 89.31 461 LEU A C 1
ATOM 3497 O O . LEU A 1 461 ? 15.671 0.853 -4.146 1.00 89.31 461 LEU A O 1
ATOM 3501 N N . SER A 1 462 ? 16.635 2.054 -5.771 1.00 84.75 462 SER A N 1
ATOM 3502 C CA . SER A 1 462 ? 17.867 2.267 -5.019 1.00 84.75 462 SER A CA 1
ATOM 3503 C C . SER A 1 462 ? 17.617 3.130 -3.771 1.00 84.75 462 SER A C 1
ATOM 3505 O O . SER A 1 462 ? 17.077 4.236 -3.892 1.00 84.75 462 SER A O 1
ATOM 3507 N N . PRO A 1 463 ? 18.109 2.720 -2.585 1.00 79.38 463 PRO A N 1
ATOM 3508 C CA . PRO A 1 463 ? 18.059 3.537 -1.372 1.00 79.38 463 PRO A CA 1
ATOM 3509 C C . PRO A 1 463 ? 18.752 4.896 -1.532 1.00 79.38 463 PRO A C 1
ATOM 3511 O O . PRO A 1 463 ? 18.372 5.868 -0.882 1.00 79.38 463 PRO A O 1
ATOM 3514 N N . SER A 1 464 ? 19.722 4.994 -2.451 1.00 76.75 464 SER A N 1
ATOM 3515 C CA . SER A 1 464 ? 20.423 6.243 -2.785 1.00 76.75 464 SER A CA 1
ATOM 3516 C C . SER A 1 464 ? 19.507 7.347 -3.330 1.00 76.75 464 SER A C 1
ATOM 3518 O O . SER A 1 464 ? 19.876 8.518 -3.321 1.00 76.75 464 SER A O 1
ATOM 3520 N N . LEU A 1 465 ? 18.277 7.025 -3.739 1.00 73.62 465 LEU A N 1
ATOM 3521 C CA . LEU A 1 465 ? 17.290 8.041 -4.109 1.00 73.62 465 LEU A CA 1
ATOM 3522 C C . LEU A 1 465 ? 16.832 8.883 -2.919 1.00 73.62 465 LEU A C 1
ATOM 3524 O O . LEU A 1 465 ? 16.475 10.044 -3.111 1.00 73.62 465 LEU A O 1
ATOM 3528 N N . LYS A 1 466 ? 16.902 8.348 -1.691 1.00 68.75 466 LYS A N 1
ATOM 3529 C CA . LYS A 1 466 ? 16.586 9.103 -0.469 1.00 68.75 466 LYS A CA 1
ATOM 3530 C C . LYS A 1 466 ? 17.582 10.249 -0.237 1.00 68.75 466 LYS A C 1
ATOM 3532 O O . LYS A 1 466 ? 17.198 11.281 0.295 1.00 68.75 466 LYS A O 1
ATOM 3537 N N . SER A 1 467 ? 18.837 10.117 -0.671 1.00 68.50 467 SER A N 1
ATOM 3538 C CA . SER A 1 467 ? 19.845 11.176 -0.515 1.00 68.50 467 SER A CA 1
ATOM 3539 C C . SER A 1 467 ? 19.860 12.191 -1.665 1.00 68.50 467 SER A C 1
ATOM 3541 O O . SER A 1 467 ? 20.554 13.205 -1.578 1.00 68.50 467 SER A O 1
ATOM 3543 N N . ASN A 1 468 ? 19.084 11.968 -2.731 1.00 66.69 468 ASN A N 1
ATOM 3544 C CA . ASN A 1 468 ? 19.015 12.875 -3.870 1.00 66.69 468 ASN A CA 1
ATOM 3545 C C . ASN A 1 468 ? 17.871 13.897 -3.686 1.00 66.69 468 ASN A C 1
ATOM 3547 O O . ASN A 1 468 ? 16.695 13.530 -3.721 1.00 66.69 468 ASN A O 1
ATOM 3551 N N . PRO A 1 469 ? 18.166 15.206 -3.574 1.00 61.88 469 PRO A N 1
ATOM 3552 C CA . PRO A 1 469 ? 17.151 16.233 -3.318 1.00 61.88 469 PRO A CA 1
ATOM 3553 C C . PRO A 1 469 ? 16.125 16.386 -4.452 1.00 61.88 469 PRO A C 1
ATOM 3555 O O . PRO A 1 469 ? 15.066 16.979 -4.254 1.00 61.88 469 PRO A O 1
ATOM 3558 N N . THR A 1 470 ? 16.417 15.870 -5.651 1.00 59.31 470 THR A N 1
ATOM 3559 C CA . THR A 1 470 ? 15.487 15.916 -6.789 1.00 59.31 470 THR A CA 1
ATOM 3560 C C . THR A 1 470 ? 14.498 14.750 -6.816 1.00 59.31 470 THR A C 1
ATOM 3562 O O . THR A 1 470 ? 13.422 14.898 -7.397 1.00 59.31 470 THR A O 1
ATOM 3565 N N . SER A 1 471 ? 14.814 13.630 -6.157 1.00 62.41 471 SER A N 1
ATOM 3566 C CA . SER A 1 471 ? 14.030 12.387 -6.196 1.00 62.41 471 SER A CA 1
ATOM 3567 C C . SER A 1 471 ? 13.643 11.829 -4.821 1.00 62.41 471 SER A C 1
ATOM 3569 O O . SER A 1 471 ? 12.853 10.890 -4.775 1.00 62.41 471 SER A O 1
ATOM 3571 N N . PHE A 1 472 ? 14.070 12.447 -3.713 1.00 64.94 472 PHE A N 1
ATOM 3572 C CA . PHE A 1 472 ? 13.713 12.054 -2.340 1.00 64.94 472 PHE A CA 1
ATOM 3573 C C . PHE A 1 472 ? 12.204 11.812 -2.156 1.00 64.94 472 PHE A C 1
ATOM 3575 O O . PHE A 1 472 ? 11.788 10.766 -1.658 1.00 64.94 472 PHE A O 1
ATOM 3582 N N . ASN A 1 473 ? 11.377 12.733 -2.664 1.00 63.53 473 ASN A N 1
ATOM 3583 C CA . ASN A 1 473 ? 9.915 12.653 -2.562 1.00 63.53 473 ASN A CA 1
ATOM 3584 C C . ASN A 1 473 ? 9.294 11.499 -3.372 1.00 63.53 473 ASN A C 1
ATOM 3586 O O . ASN A 1 473 ? 8.115 11.207 -3.185 1.00 63.53 473 ASN A O 1
ATOM 3590 N N . ALA A 1 474 ? 10.044 10.880 -4.291 1.00 69.19 474 ALA A N 1
ATOM 3591 C CA . ALA A 1 474 ? 9.561 9.824 -5.178 1.00 69.19 474 ALA A CA 1
ATOM 3592 C C . ALA A 1 474 ? 9.787 8.405 -4.652 1.00 69.19 474 ALA A C 1
ATOM 3594 O O . ALA A 1 474 ? 9.222 7.455 -5.180 1.00 69.19 474 ALA A O 1
ATOM 3595 N N . THR A 1 475 ? 10.575 8.259 -3.589 1.00 73.44 475 THR A N 1
ATOM 3596 C CA . THR A 1 475 ? 10.925 6.958 -3.001 1.00 73.44 475 THR A CA 1
ATOM 3597 C C . THR A 1 475 ? 9.687 6.131 -2.658 1.00 73.44 475 THR A C 1
ATOM 3599 O O . THR A 1 475 ? 9.570 4.988 -3.087 1.00 73.44 475 THR A O 1
ATOM 3602 N N . SER A 1 476 ? 8.695 6.726 -1.992 1.00 72.12 476 SER A N 1
ATOM 3603 C CA . SER A 1 476 ? 7.443 6.017 -1.700 1.00 72.12 476 SER A CA 1
ATOM 3604 C C . SER A 1 476 ? 6.632 5.691 -2.951 1.00 72.12 476 SER A C 1
ATOM 3606 O O . SER A 1 476 ? 6.079 4.602 -3.024 1.00 72.12 476 SER A O 1
ATOM 3608 N N . GLY A 1 477 ? 6.584 6.588 -3.945 1.00 73.94 477 GLY A N 1
ATOM 3609 C CA . GLY A 1 477 ? 5.888 6.327 -5.210 1.00 73.94 477 GLY A CA 1
ATOM 3610 C C . GLY A 1 477 ? 6.507 5.170 -5.992 1.00 73.94 477 GLY A C 1
ATOM 3611 O O . GLY A 1 477 ? 5.783 4.358 -6.563 1.00 73.94 477 GLY A O 1
ATOM 3612 N N . ASN A 1 478 ? 7.835 5.038 -5.946 1.00 81.31 478 ASN A N 1
ATOM 3613 C CA . ASN A 1 478 ? 8.556 3.928 -6.560 1.00 81.31 478 ASN A CA 1
ATOM 3614 C C . ASN A 1 478 ? 8.192 2.595 -5.891 1.00 81.31 478 ASN A C 1
ATOM 3616 O O . ASN A 1 478 ? 7.847 1.635 -6.574 1.00 81.31 478 ASN A O 1
ATOM 3620 N N . HIS A 1 479 ? 8.174 2.539 -4.559 1.00 80.81 479 HIS A N 1
ATOM 3621 C CA . HIS A 1 479 ? 7.785 1.318 -3.849 1.00 80.81 479 HIS A CA 1
ATOM 3622 C C . HIS A 1 479 ? 6.281 0.984 -3.985 1.00 80.81 479 HIS A C 1
ATOM 3624 O O . HIS A 1 479 ? 5.930 -0.195 -4.032 1.00 80.81 479 HIS A O 1
ATOM 3630 N N . GLU A 1 480 ? 5.387 1.975 -4.116 1.00 76.25 480 GLU A N 1
ATOM 3631 C CA . GLU A 1 480 ? 3.968 1.730 -4.451 1.00 76.25 480 GLU A CA 1
ATOM 3632 C C . GLU A 1 480 ? 3.795 1.148 -5.860 1.00 76.25 480 GLU A C 1
ATOM 3634 O O . GLU A 1 480 ? 3.014 0.212 -6.065 1.00 76.25 480 GLU A O 1
ATOM 3639 N N . LEU A 1 481 ? 4.541 1.674 -6.836 1.00 79.69 481 LEU A N 1
ATOM 3640 C CA . LEU A 1 481 ? 4.562 1.122 -8.186 1.00 79.69 481 LEU A CA 1
ATOM 3641 C C . LEU A 1 481 ? 5.129 -0.302 -8.178 1.00 79.69 481 LEU A C 1
ATOM 3643 O O . LEU A 1 481 ? 4.540 -1.178 -8.802 1.00 79.69 481 LEU A O 1
ATOM 3647 N N . ALA A 1 482 ? 6.195 -0.571 -7.419 1.00 86.31 482 ALA A N 1
ATOM 3648 C CA . ALA A 1 482 ? 6.747 -1.920 -7.296 1.00 86.31 482 ALA A CA 1
ATOM 3649 C C . ALA A 1 482 ? 5.707 -2.894 -6.729 1.00 86.31 482 ALA A C 1
ATOM 3651 O O . ALA A 1 482 ? 5.489 -3.957 -7.303 1.00 86.31 482 ALA A O 1
ATOM 3652 N N . SER A 1 483 ? 4.996 -2.497 -5.667 1.00 81.88 483 SER A N 1
ATOM 3653 C CA . SER A 1 483 ? 3.916 -3.306 -5.091 1.00 81.88 483 SER A CA 1
ATOM 3654 C C . SER A 1 483 ? 2.795 -3.590 -6.092 1.00 81.88 483 SER A C 1
ATOM 3656 O O . SER A 1 483 ? 2.313 -4.719 -6.181 1.00 81.88 483 SER A O 1
ATOM 3658 N N . SER A 1 484 ? 2.424 -2.593 -6.898 1.00 79.19 484 SER A N 1
ATOM 3659 C CA . SER A 1 484 ? 1.401 -2.757 -7.934 1.00 79.19 484 SER A CA 1
ATOM 3660 C C . SER A 1 484 ? 1.857 -3.714 -9.047 1.00 79.19 484 SER A C 1
ATOM 3662 O O . SER A 1 484 ? 1.093 -4.583 -9.455 1.00 79.19 484 SER A O 1
ATOM 3664 N N . LEU A 1 485 ? 3.107 -3.605 -9.517 1.00 85.19 485 LEU A N 1
ATOM 3665 C CA . LEU A 1 485 ? 3.651 -4.485 -10.562 1.00 85.19 485 LEU A CA 1
ATOM 3666 C C . LEU A 1 485 ? 3.763 -5.937 -10.095 1.00 85.19 485 LEU A C 1
ATOM 3668 O O . LEU A 1 485 ? 3.414 -6.842 -10.844 1.00 85.19 485 LEU A O 1
ATOM 3672 N N . LEU A 1 486 ? 4.192 -6.153 -8.850 1.00 87.81 486 LEU A N 1
ATOM 3673 C CA . LEU A 1 486 ? 4.295 -7.490 -8.259 1.00 87.81 486 LEU A CA 1
ATOM 3674 C C . LEU A 1 486 ? 2.926 -8.162 -8.127 1.00 87.81 486 LEU A C 1
ATOM 3676 O O . LEU A 1 486 ? 2.794 -9.350 -8.398 1.00 87.81 486 LEU A O 1
ATOM 3680 N N . ARG A 1 487 ? 1.892 -7.400 -7.758 1.00 81.25 487 ARG A N 1
ATOM 3681 C CA . ARG A 1 487 ? 0.514 -7.910 -7.695 1.00 81.25 487 ARG A CA 1
ATOM 3682 C C . ARG A 1 487 ? -0.077 -8.171 -9.071 1.00 81.25 487 ARG A C 1
ATOM 3684 O O . ARG A 1 487 ? -0.823 -9.127 -9.235 1.00 81.25 487 ARG A O 1
ATOM 3691 N N . TRP A 1 488 ? 0.248 -7.343 -10.061 1.00 84.19 488 TRP A N 1
ATOM 3692 C CA . TRP A 1 488 ? -0.163 -7.612 -11.434 1.00 84.19 488 TRP A CA 1
ATOM 3693 C C . TRP A 1 488 ? 0.478 -8.885 -11.968 1.00 84.19 488 TRP A C 1
ATOM 3695 O O . TRP A 1 488 ? -0.229 -9.713 -12.534 1.00 84.19 488 TRP A O 1
ATOM 3705 N N . ALA A 1 489 ? 1.782 -9.063 -11.738 1.00 85.44 489 ALA A N 1
ATOM 3706 C CA . ALA A 1 489 ? 2.499 -10.261 -12.147 1.00 85.44 489 ALA A CA 1
ATOM 3707 C C . ALA A 1 489 ? 1.839 -11.512 -11.537 1.00 85.44 489 ALA A C 1
ATOM 3709 O O . ALA A 1 489 ? 1.421 -12.390 -12.282 1.00 85.44 489 ALA A O 1
ATOM 3710 N N . SER A 1 490 ? 1.538 -11.504 -10.231 1.00 84.75 490 SER A N 1
ATOM 3711 C CA . SER A 1 490 ? 0.812 -12.606 -9.574 1.00 84.75 490 SER A CA 1
ATOM 3712 C C . SER A 1 490 ? -0.671 -12.749 -9.957 1.00 84.75 490 SER A C 1
ATOM 3714 O O . SER A 1 490 ? -1.368 -13.612 -9.423 1.00 84.75 490 SER A O 1
ATOM 3716 N N . GLY A 1 491 ? -1.207 -11.883 -10.824 1.00 77.88 491 GLY A N 1
ATOM 3717 C CA . GLY A 1 491 ? -2.617 -11.888 -11.225 1.00 77.88 491 GLY A CA 1
ATOM 3718 C C . GLY A 1 491 ? -3.596 -11.362 -10.182 1.00 77.88 491 GLY A C 1
ATOM 3719 O O . GLY A 1 491 ? -4.803 -11.483 -10.373 1.00 77.88 491 GLY A O 1
ATOM 3720 N N . GLN A 1 492 ? -3.096 -10.772 -9.098 1.00 74.06 492 GLN A N 1
ATOM 3721 C CA . GLN A 1 492 ? -3.893 -10.147 -8.040 1.00 74.06 492 GLN A CA 1
ATOM 3722 C C . GLN A 1 492 ? -4.181 -8.660 -8.292 1.00 74.06 492 GLN A C 1
ATOM 3724 O O . GLN A 1 492 ? -4.840 -8.014 -7.479 1.00 74.06 492 GLN A O 1
ATOM 3729 N N . ASP A 1 493 ? -3.663 -8.087 -9.379 1.00 70.31 493 ASP A N 1
ATOM 3730 C CA . ASP A 1 493 ? -3.998 -6.733 -9.810 1.00 70.31 493 ASP A CA 1
ATOM 3731 C C . ASP A 1 493 ? -4.230 -6.695 -11.320 1.00 70.31 493 ASP A C 1
ATOM 3733 O O . ASP A 1 493 ? -3.596 -7.396 -12.108 1.00 70.31 493 ASP A O 1
ATOM 3737 N N . ALA A 1 494 ? -5.143 -5.829 -11.729 1.00 59.06 494 ALA A N 1
ATOM 3738 C CA . ALA A 1 494 ? -5.551 -5.636 -13.106 1.00 59.06 494 ALA A CA 1
ATOM 3739 C C . ALA A 1 494 ? -4.931 -4.342 -13.654 1.00 59.06 494 ALA A C 1
ATOM 3741 O O . ALA A 1 494 ? -5.623 -3.505 -14.245 1.00 59.06 494 ALA A O 1
ATOM 3742 N N . LEU A 1 495 ? -3.615 -4.155 -13.461 1.00 58.75 495 LEU A N 1
ATOM 3743 C CA . LEU A 1 495 ? -2.888 -3.088 -14.152 1.00 58.75 495 LEU A CA 1
ATOM 3744 C C . LEU A 1 495 ? -3.150 -3.221 -15.654 1.00 58.75 495 LEU A C 1
ATOM 3746 O O . LEU A 1 495 ? -3.051 -4.305 -16.225 1.00 58.75 495 LEU A O 1
ATOM 3750 N N . GLY A 1 496 ? -3.535 -2.130 -16.306 1.00 46.41 496 GLY A N 1
ATOM 3751 C CA . GLY A 1 496 ? -3.822 -2.187 -17.740 1.00 46.41 496 GLY A CA 1
ATOM 3752 C C . GLY A 1 496 ? -5.215 -2.723 -18.124 1.00 46.41 496 GLY A C 1
ATOM 3753 O O . GLY A 1 496 ? -5.547 -2.666 -19.305 1.00 46.41 496 GLY A O 1
ATOM 3754 N N . LYS A 1 497 ? -6.084 -3.146 -17.182 1.00 41.44 497 LYS A N 1
ATOM 3755 C CA . LYS A 1 497 ? -7.466 -3.585 -17.484 1.00 41.44 497 LYS A CA 1
ATOM 3756 C C . LYS A 1 497 ? -8.526 -2.727 -16.778 1.00 41.44 497 LYS A C 1
ATOM 3758 O O . LYS A 1 497 ? -8.885 -2.913 -15.622 1.00 41.44 497 LYS A O 1
ATOM 3763 N N . GLY A 1 498 ? -9.041 -1.761 -17.529 1.00 33.84 498 GLY A N 1
ATOM 3764 C CA . GLY A 1 498 ? -10.105 -0.829 -17.164 1.00 33.84 498 GLY A CA 1
ATOM 3765 C C . GLY A 1 498 ? -10.116 0.331 -18.166 1.00 33.84 498 GLY A C 1
ATOM 3766 O O . GLY A 1 498 ? -9.113 0.535 -18.847 1.00 33.84 498 GLY A O 1
ATOM 3767 N N . PRO A 1 499 ? -11.190 1.131 -18.267 1.00 28.81 499 PRO A N 1
ATOM 3768 C CA . PRO A 1 499 ? -11.198 2.309 -19.144 1.00 28.81 499 PRO A CA 1
ATOM 3769 C C . PRO A 1 499 ? -10.062 3.306 -18.836 1.00 28.81 499 PRO A C 1
ATOM 3771 O O . PRO A 1 499 ? -9.746 4.127 -19.676 1.00 28.81 499 PRO A O 1
ATOM 3774 N N . ASN A 1 500 ? -9.404 3.180 -17.676 1.00 33.72 500 ASN A N 1
ATOM 3775 C CA . ASN A 1 500 ? -8.287 4.014 -17.219 1.00 33.72 500 ASN A CA 1
ATOM 3776 C C . ASN A 1 500 ? -6.896 3.402 -17.471 1.00 33.72 500 ASN A C 1
ATOM 3778 O O . ASN A 1 500 ? -5.903 3.867 -16.919 1.00 33.72 500 ASN A O 1
ATOM 3782 N N . ALA A 1 501 ? -6.822 2.285 -18.188 1.00 32.72 501 ALA A N 1
ATOM 3783 C CA . ALA A 1 501 ? -5.670 1.401 -18.109 1.00 32.72 501 ALA A CA 1
ATOM 3784 C C . ALA A 1 501 ? -4.768 1.435 -19.357 1.00 32.72 501 ALA A C 1
ATOM 3786 O O . ALA A 1 501 ? -3.666 0.892 -19.355 1.00 32.72 501 ALA A O 1
ATOM 3787 N N . ALA A 1 502 ? -5.181 2.194 -20.369 1.00 31.31 502 ALA A N 1
ATOM 3788 C CA . ALA A 1 502 ? -4.299 2.712 -21.397 1.00 31.31 502 ALA A CA 1
ATOM 3789 C C . ALA A 1 502 ? -4.196 4.230 -21.225 1.00 31.31 502 ALA A C 1
ATOM 3791 O O . ALA A 1 502 ? -5.205 4.898 -21.036 1.00 31.31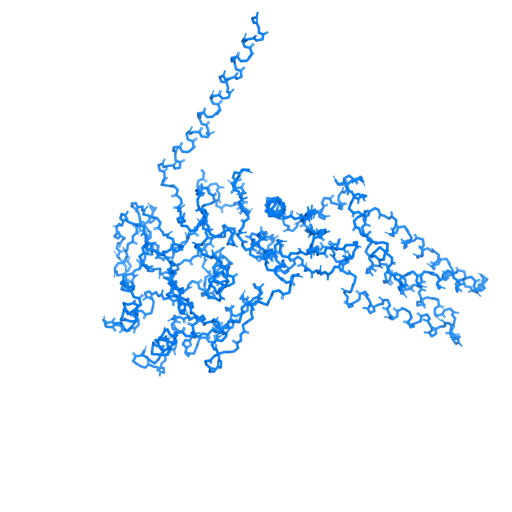 502 ALA A O 1
ATOM 3792 N N . LEU A 1 503 ? -2.976 4.753 -21.362 1.00 31.50 503 LEU A N 1
ATOM 3793 C CA . LEU A 1 503 ? -2.636 6.176 -21.453 1.00 31.50 503 LEU A CA 1
ATOM 3794 C C . LEU A 1 503 ? -2.565 6.950 -20.133 1.00 31.50 503 LEU A C 1
ATOM 3796 O O . LEU A 1 503 ? -3.308 7.896 -19.890 1.00 31.50 503 LEU A O 1
ATOM 3800 N N . GLY A 1 504 ? -1.474 6.722 -19.404 1.00 35.22 504 GLY A N 1
ATOM 3801 C CA . GLY A 1 504 ? -0.854 7.804 -18.648 1.00 35.22 504 GLY A CA 1
ATOM 3802 C C . GLY A 1 504 ? -0.431 8.949 -19.565 1.00 35.22 504 GLY A C 1
ATOM 3803 O O . GLY A 1 504 ? 0.716 9.006 -20.000 1.00 35.22 504 GLY A O 1
ATOM 3804 N N . ARG A 1 505 ? -1.337 9.881 -19.875 1.00 35.34 505 ARG A N 1
ATOM 3805 C CA . ARG A 1 505 ? -0.964 11.150 -20.506 1.00 35.34 505 ARG A CA 1
ATOM 3806 C C . ARG A 1 505 ? -0.391 12.070 -19.431 1.00 35.34 505 ARG A C 1
ATOM 3808 O O . ARG A 1 505 ? -1.122 12.678 -18.656 1.00 35.34 505 ARG A O 1
ATOM 3815 N N . PHE A 1 506 ? 0.934 12.150 -19.366 1.00 40.34 506 PHE A N 1
ATOM 3816 C CA . PHE A 1 506 ? 1.648 12.952 -18.376 1.00 40.34 506 PHE A CA 1
ATOM 3817 C C . PHE A 1 506 ? 1.915 14.382 -18.838 1.00 40.34 506 PHE A C 1
ATOM 3819 O O . PHE A 1 506 ? 2.804 14.626 -19.650 1.00 40.34 506 PHE A O 1
ATOM 3826 N N . GLN A 1 507 ? 1.237 15.317 -18.171 1.00 35.16 507 GLN A N 1
ATOM 3827 C CA . GLN A 1 507 ? 1.321 16.767 -18.314 1.00 35.16 507 GLN A CA 1
ATOM 3828 C C . GLN A 1 507 ? 0.953 17.292 -19.706 1.00 35.16 507 GLN A C 1
ATOM 3830 O O . GLN A 1 507 ? 1.700 17.073 -20.659 1.00 35.16 507 GLN A O 1
ATOM 3835 N N . PRO A 1 508 ? -0.092 18.135 -19.805 1.00 37.62 508 PRO A N 1
ATOM 3836 C CA . PRO A 1 508 ? -0.254 18.952 -20.983 1.00 37.62 508 PRO A CA 1
ATOM 3837 C C . PRO A 1 508 ? 1.037 19.743 -21.216 1.00 37.62 508 PRO A C 1
ATOM 3839 O O . PRO A 1 508 ? 1.686 20.221 -20.261 1.00 37.62 508 PRO A O 1
ATOM 3842 N N . SER A 1 509 ? 1.417 19.885 -22.480 1.00 41.19 509 SER A N 1
ATOM 3843 C CA . SER A 1 509 ? 2.488 20.786 -22.896 1.00 41.19 509 SER A CA 1
ATOM 3844 C C . SER A 1 509 ? 2.299 22.161 -22.234 1.00 41.19 509 SER A C 1
ATOM 3846 O O . SER A 1 509 ? 1.200 22.532 -21.805 1.00 41.19 509 SER A O 1
ATOM 3848 N N . ALA A 1 510 ? 3.366 22.954 -22.103 1.00 43.72 510 ALA A N 1
ATOM 3849 C CA . ALA A 1 510 ? 3.242 24.305 -21.539 1.00 43.72 510 ALA A CA 1
ATOM 3850 C C . ALA A 1 510 ? 2.141 25.130 -22.245 1.00 43.72 510 ALA A C 1
ATOM 3852 O O . ALA A 1 510 ? 1.467 25.935 -21.604 1.00 43.72 510 ALA A O 1
ATOM 3853 N N . PHE A 1 511 ? 1.919 24.855 -23.533 1.00 44.22 511 PHE A N 1
ATOM 3854 C CA . PHE A 1 511 ? 0.862 25.425 -24.356 1.00 44.22 511 PHE A CA 1
ATOM 3855 C C . PHE A 1 511 ? -0.542 24.947 -23.955 1.00 44.22 511 PHE A C 1
ATOM 3857 O O . PHE A 1 511 ? -1.426 25.763 -23.714 1.00 44.22 511 PHE A O 1
ATOM 3864 N N . GLU A 1 512 ? -0.753 23.646 -23.776 1.00 43.38 512 GLU A N 1
ATOM 3865 C CA . GLU A 1 512 ? -2.045 23.124 -23.314 1.00 43.38 512 GLU A CA 1
ATOM 3866 C C . GLU A 1 512 ? -2.364 23.564 -21.876 1.00 43.38 512 GLU A C 1
ATOM 3868 O O . GLU A 1 512 ? -3.513 23.863 -21.556 1.00 43.38 512 GLU A O 1
ATOM 3873 N N . ARG A 1 513 ? -1.352 23.688 -21.002 1.00 47.88 513 ARG A N 1
ATOM 3874 C CA . ARG A 1 513 ? -1.519 24.280 -19.662 1.00 47.88 513 ARG A CA 1
ATOM 3875 C C . ARG A 1 513 ? -1.937 25.748 -19.727 1.00 47.88 513 ARG A C 1
ATOM 3877 O O . ARG A 1 513 ? -2.749 26.173 -18.906 1.00 47.88 513 ARG A O 1
ATOM 3884 N N . LEU A 1 514 ? -1.403 26.503 -20.686 1.00 52.62 514 LEU A N 1
ATOM 3885 C CA . LEU A 1 514 ? -1.792 27.889 -20.936 1.00 52.62 514 LEU A CA 1
ATOM 3886 C C . LEU A 1 514 ? -3.246 27.969 -21.420 1.00 52.62 514 LEU A C 1
ATOM 3888 O O . LEU A 1 514 ? -4.016 28.749 -20.867 1.00 52.62 514 LEU A O 1
ATOM 3892 N N . ILE A 1 515 ? -3.645 27.117 -22.370 1.00 56.59 515 ILE A N 1
ATOM 3893 C CA . ILE A 1 515 ? -5.030 27.034 -22.866 1.00 56.59 515 ILE A CA 1
ATOM 3894 C C . ILE A 1 515 ? -5.994 26.710 -21.723 1.00 56.59 515 ILE A C 1
ATOM 3896 O O . ILE A 1 515 ? -6.992 27.405 -21.536 1.00 56.59 515 ILE A O 1
ATOM 3900 N N . TRP A 1 516 ? -5.670 25.713 -20.898 1.00 48.72 516 TRP A N 1
ATOM 3901 C CA . TRP A 1 516 ? -6.481 25.368 -19.732 1.00 48.72 516 TRP A CA 1
ATOM 3902 C C . TRP A 1 516 ? -6.591 26.516 -18.727 1.00 48.72 516 TRP A C 1
ATOM 3904 O O . TRP A 1 516 ? -7.671 26.742 -18.183 1.00 48.72 516 TRP A O 1
ATOM 3914 N N . MET A 1 517 ? -5.514 27.273 -18.495 1.00 52.94 517 MET A N 1
ATOM 3915 C CA . MET A 1 517 ? -5.578 28.471 -17.652 1.00 52.94 517 MET A CA 1
ATOM 3916 C C . MET A 1 517 ? -6.459 29.564 -18.259 1.00 52.94 517 MET A C 1
ATOM 3918 O O . MET A 1 517 ? -7.256 30.152 -17.533 1.00 52.94 517 MET A O 1
ATOM 3922 N N . ILE A 1 518 ? -6.367 29.813 -19.567 1.00 64.06 518 ILE A N 1
ATOM 3923 C CA . ILE A 1 518 ? -7.219 30.790 -20.261 1.00 64.06 518 ILE A CA 1
ATOM 3924 C C . ILE A 1 518 ? -8.696 30.397 -20.127 1.00 64.06 518 ILE A C 1
ATOM 3926 O O . ILE A 1 518 ? -9.543 31.249 -19.863 1.00 64.06 518 ILE A O 1
ATOM 3930 N N . ILE A 1 519 ? -9.008 29.105 -20.229 1.00 58.69 519 ILE A N 1
ATOM 3931 C CA . ILE A 1 519 ? -10.377 28.604 -20.079 1.00 58.69 519 ILE A CA 1
ATOM 3932 C C . ILE A 1 519 ? -10.872 28.761 -18.634 1.00 58.69 519 ILE A C 1
ATOM 3934 O O . ILE A 1 519 ? -11.944 29.320 -18.409 1.00 58.69 519 ILE A O 1
ATOM 3938 N N . VAL A 1 520 ? -10.100 28.296 -17.646 1.00 53.59 520 VAL A N 1
ATOM 3939 C CA . VAL A 1 520 ? -10.542 28.231 -16.240 1.00 53.59 520 VAL A CA 1
ATOM 3940 C C . VAL A 1 520 ? -10.519 29.592 -15.545 1.00 53.59 520 VAL A C 1
ATOM 3942 O O . VAL A 1 520 ? -11.398 29.870 -14.735 1.00 53.59 520 VAL A O 1
ATOM 3945 N N . VAL A 1 521 ? -9.532 30.437 -15.845 1.00 63.47 521 VAL A N 1
ATOM 3946 C CA . VAL A 1 521 ? -9.362 31.755 -15.207 1.00 63.47 521 VAL A CA 1
ATOM 3947 C C . VAL A 1 521 ? -9.998 32.871 -16.038 1.00 63.47 521 VAL A C 1
ATOM 3949 O O . VAL A 1 521 ? -10.442 33.865 -15.476 1.00 63.47 521 VAL A O 1
ATOM 3952 N N . GLY A 1 522 ? -10.067 32.720 -17.362 1.00 68.62 522 GLY A N 1
ATOM 3953 C CA . GLY A 1 522 ? -10.654 33.718 -18.256 1.00 68.62 522 GLY A CA 1
ATOM 3954 C C . GLY A 1 522 ? -12.099 33.400 -18.626 1.00 68.62 522 GLY A C 1
ATOM 3955 O O . GLY A 1 522 ? -13.026 34.080 -18.191 1.00 68.62 522 GLY A O 1
ATOM 3956 N N . LEU A 1 523 ? -12.298 32.362 -19.441 1.00 67.81 523 LEU A N 1
ATOM 3957 C CA . LEU A 1 523 ? -13.578 32.125 -20.121 1.00 67.81 523 LEU A CA 1
ATOM 3958 C C . LEU A 1 523 ? -14.712 31.710 -19.176 1.00 67.81 523 LEU A C 1
ATOM 3960 O O . LEU A 1 523 ? -15.828 32.202 -19.327 1.00 67.81 523 LEU A O 1
ATOM 3964 N N . ILE A 1 524 ? -14.450 30.844 -18.191 1.00 67.38 524 ILE A N 1
ATOM 3965 C CA . ILE A 1 524 ? -15.483 30.391 -17.243 1.00 67.38 524 ILE A CA 1
ATOM 3966 C C . ILE A 1 524 ? -15.964 31.542 -16.337 1.00 67.38 524 ILE A C 1
ATOM 3968 O O . ILE A 1 524 ? -17.177 31.752 -16.264 1.00 67.38 524 ILE A O 1
ATOM 3972 N N . PRO A 1 525 ? -15.085 32.334 -15.688 1.00 74.00 525 PRO A N 1
ATOM 3973 C CA . PRO A 1 525 ? -15.514 33.495 -14.909 1.00 74.00 525 PRO A CA 1
ATOM 3974 C C . PRO A 1 525 ? -16.230 34.551 -15.752 1.00 74.00 525 PRO A C 1
ATOM 3976 O O . PRO A 1 525 ? -17.227 35.105 -15.297 1.00 74.00 525 PRO A O 1
ATOM 3979 N N . LEU A 1 526 ? -15.783 34.789 -16.992 1.00 76.25 526 LEU A N 1
ATOM 3980 C CA . LEU A 1 526 ? -16.452 35.715 -17.910 1.00 76.25 526 LEU A CA 1
ATOM 3981 C C . LEU A 1 526 ? -17.859 35.221 -18.281 1.00 76.25 526 LEU A C 1
ATOM 3983 O O . LEU A 1 526 ? -18.810 35.998 -18.259 1.00 76.25 526 LEU A O 1
ATOM 3987 N N . GLY A 1 527 ? -18.014 33.923 -18.555 1.00 75.19 527 GLY A N 1
ATOM 3988 C CA . GLY A 1 527 ? -19.311 33.301 -18.825 1.00 75.19 527 GLY A CA 1
ATOM 3989 C C . GLY A 1 527 ? -20.259 33.350 -17.624 1.00 75.19 527 GLY A C 1
ATOM 3990 O O . GLY A 1 527 ? -21.436 33.669 -17.785 1.00 75.19 527 GLY A O 1
ATOM 3991 N N . LEU A 1 528 ? -19.752 33.107 -16.411 1.00 73.81 528 LEU A N 1
ATOM 3992 C CA . LEU A 1 528 ? -20.529 33.224 -15.171 1.00 73.81 528 LEU A CA 1
ATOM 3993 C C . LEU A 1 528 ? -20.918 34.677 -14.867 1.00 73.81 528 LEU A C 1
ATOM 3995 O O . LEU A 1 528 ? -22.045 34.923 -14.441 1.00 73.81 528 LEU A O 1
ATOM 3999 N N . ALA A 1 529 ? -20.029 35.638 -15.126 1.00 74.50 529 ALA A N 1
ATOM 4000 C CA . ALA A 1 529 ? -20.321 37.061 -14.980 1.00 74.50 529 ALA A CA 1
ATOM 4001 C C . ALA A 1 529 ? -21.397 37.518 -15.976 1.00 74.50 529 ALA A C 1
ATOM 4003 O O . ALA A 1 529 ? -22.360 38.167 -15.578 1.00 74.50 529 ALA A O 1
ATOM 4004 N N . LEU A 1 530 ? -21.295 37.111 -17.246 1.00 76.62 530 LEU A N 1
ATOM 4005 C CA . LEU A 1 530 ? -22.300 37.407 -18.270 1.00 76.62 530 LEU A CA 1
ATOM 4006 C C . LEU A 1 530 ? -23.654 36.771 -17.942 1.00 76.62 530 LEU A C 1
ATOM 4008 O O . LEU A 1 530 ? -24.678 37.445 -18.023 1.00 76.62 530 LEU A O 1
ATOM 4012 N N . ALA A 1 531 ? -23.676 35.511 -17.500 1.00 71.88 531 ALA A N 1
ATOM 4013 C CA . ALA A 1 531 ? -24.902 34.851 -17.053 1.00 71.88 531 ALA A CA 1
ATOM 4014 C C . ALA A 1 531 ? -25.514 35.549 -15.824 1.00 71.88 531 ALA A C 1
ATOM 4016 O O . ALA A 1 531 ? -26.730 35.746 -15.764 1.00 71.88 531 ALA A O 1
ATOM 4017 N N . GLY A 1 532 ? -24.676 35.987 -14.879 1.00 68.62 532 GLY A N 1
ATOM 4018 C CA . GLY A 1 532 ? -25.076 36.795 -13.729 1.00 68.62 532 GLY A CA 1
ATOM 4019 C C . GLY A 1 532 ? -25.711 38.123 -14.146 1.00 68.62 532 GLY A C 1
ATOM 4020 O O . GLY A 1 532 ? -26.823 38.422 -13.708 1.00 68.62 532 GLY A O 1
ATOM 4021 N N . CYS A 1 533 ? -25.070 38.863 -15.056 1.00 69.06 533 CYS A N 1
ATOM 4022 C CA . CYS A 1 533 ? -25.578 40.116 -15.616 1.00 69.06 533 CYS A CA 1
ATOM 4023 C C . CYS A 1 533 ? -26.887 39.919 -16.388 1.00 69.06 533 CYS A C 1
ATOM 4025 O O . CYS A 1 533 ? -27.834 40.664 -16.160 1.00 69.06 533 CYS A O 1
ATOM 4027 N N . CYS A 1 534 ? -26.998 38.890 -17.235 1.00 68.44 534 CYS A N 1
ATOM 4028 C CA . CYS A 1 534 ? -28.246 38.572 -17.933 1.00 68.44 534 CYS A CA 1
ATOM 4029 C C . CYS A 1 534 ? -29.378 38.207 -16.960 1.00 68.44 534 CYS A C 1
ATOM 4031 O O . CYS A 1 534 ? -30.527 38.583 -17.192 1.00 68.44 534 CYS A O 1
ATOM 4033 N N . SER A 1 535 ? -29.071 37.508 -15.861 1.00 58.97 535 SER A N 1
ATOM 4034 C CA . SER A 1 535 ? -30.067 37.187 -14.831 1.00 58.97 535 SER A CA 1
ATOM 4035 C C . SER A 1 535 ? -30.507 38.421 -14.037 1.00 58.97 535 SER A C 1
ATOM 4037 O O . SER A 1 535 ? -31.690 38.556 -13.734 1.00 58.97 535 SER A O 1
ATOM 4039 N N . ALA A 1 536 ? -29.581 39.340 -13.742 1.00 61.53 536 ALA A N 1
ATOM 4040 C CA . ALA A 1 536 ? -29.875 40.596 -13.061 1.00 61.53 536 ALA A CA 1
ATOM 4041 C C . ALA A 1 536 ? -30.720 41.515 -13.951 1.00 61.53 536 ALA A C 1
ATOM 4043 O O . ALA A 1 536 ? -31.697 42.091 -13.482 1.00 61.53 536 ALA A O 1
ATOM 4044 N N . TRP A 1 537 ? -30.411 41.571 -15.249 1.00 64.31 537 TRP A N 1
ATOM 4045 C CA . TRP A 1 537 ? -31.137 42.403 -16.203 1.00 64.31 537 TRP A CA 1
ATOM 4046 C C . TRP A 1 537 ? -32.571 41.907 -16.435 1.00 64.31 537 TRP A C 1
ATOM 4048 O O . TRP A 1 537 ? -33.498 42.711 -16.433 1.00 64.31 537 TRP A O 1
ATOM 4058 N N . ARG A 1 538 ? -32.774 40.580 -16.499 1.00 59.94 538 ARG A N 1
ATOM 4059 C CA . ARG A 1 538 ? -34.113 39.956 -16.538 1.00 59.94 538 ARG A CA 1
ATOM 4060 C C . ARG A 1 538 ? -34.933 40.123 -15.257 1.00 59.94 538 ARG A C 1
ATOM 4062 O O . ARG A 1 538 ? -36.133 39.902 -15.299 1.00 59.94 538 ARG A O 1
ATOM 4069 N N . ARG A 1 539 ? -34.306 40.426 -14.117 1.00 54.84 539 ARG A N 1
ATOM 4070 C CA . ARG A 1 539 ? -35.014 40.728 -12.858 1.00 54.84 539 ARG A CA 1
ATOM 4071 C C . ARG A 1 539 ? -35.338 42.215 -12.704 1.00 54.84 539 ARG A C 1
ATOM 4073 O O . ARG A 1 539 ? -36.145 42.556 -11.850 1.00 54.84 539 ARG A O 1
ATOM 4080 N N . SER A 1 540 ? -34.684 43.081 -13.480 1.00 52.09 540 SER A N 1
ATOM 4081 C CA . SER A 1 540 ? -34.921 44.531 -13.495 1.00 52.09 540 SER A CA 1
ATOM 4082 C C . SER A 1 540 ? -35.879 45.003 -14.597 1.00 52.09 540 SER A C 1
ATOM 4084 O O . SER A 1 540 ? -36.301 46.155 -14.559 1.00 52.09 540 SER A O 1
ATOM 4086 N N . SER A 1 541 ? -36.177 44.142 -15.576 1.00 46.38 541 SER A N 1
ATOM 4087 C CA . SER A 1 541 ? -37.247 44.291 -16.576 1.00 46.38 541 SER A CA 1
ATOM 4088 C C . SER A 1 541 ? -38.502 43.570 -16.113 1.00 46.38 541 SER A C 1
ATOM 4090 O O . SER A 1 541 ? -39.605 44.110 -16.324 1.00 46.38 541 SER A O 1
#

pLDDT: mean 73.31, std 16.11, range [23.19, 95.19]

Mean predicted aligned error: 14.27 Å

Radius of gyration: 29.28 Å; Cα contacts (8 Å, |Δi|>4): 972; chains: 1; bounding box: 72×67×91 Å

Foldseek 3Di:
DVVVPPPPPDDDPPQPPPFQEAFPLLLVLLQLDDAQKEKEFEFACQFEPPVLLVSVQVHNCRSCVSHNYHYHYYHLNCVVVVVDDLVVLLVVLVLADPCLLAPPLLVVLLVLLVVLLVVDDCVQQVVLNVLSVVLSVVLVVQSVPSHRHLLLVNLQSSLVSLCSSLVSVDPDPSNVVSNVSSVVSNCCSVVVVSLSNQCSDPGHWMFIGDPNDTQDTDTNQLQWCDDPRHTYRQFSLSVSLRSCVSSVNQAAEAEEAEDPPCVVLRVLLQVLLVSSVYHYDYPDPDDLSHAYEYLYQHDPPPPPCPQLCPSVVVVLVLVVPLSYQYEAEDALNNVVVRPDDDVVCVSCVVLVFNWDRLKFKWFQDPPPRFIDSFD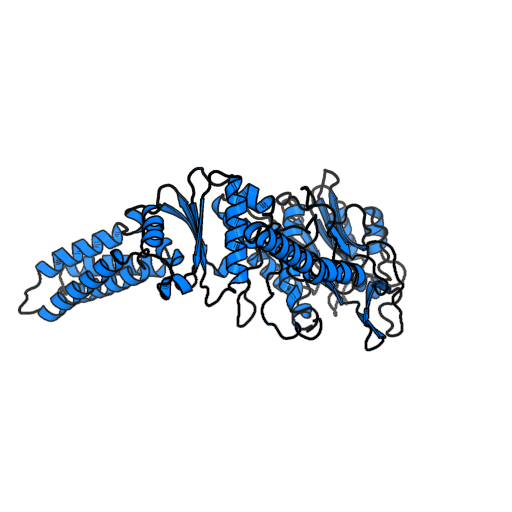WFWFDSPDPQTLGSRLRRQIFTARRFIFRDQPQASDKDAFDPGIAIFNRVVDRPTGHDGDNDIGGQWHWDCPPSFIYIYGRHSCRQPPCLCVDPVRVRNNSSSSSVVSQSRCVRSVNRDQLPDPNRHDSPGDDDPVVVVVVCCCPVPVVVVVVVVVVVVVVVVVVD

Secondary structure (DSSP, 8-state):
-TTTTSS-SS------TTT-PPPHHHHHHHHTSPTT-EEEEEE-TTTS-HHHHHHHHHHHHHHHTTSS-EEEEEEHHHHHTT-S-HHHHHHHHTTS-HHHHS-HHHHHHHHHHHHHHTTS-HHHHHHHHHHHHHHHHHHHHHHHSSS---HHHHHHHHHHHHHHHHHHTTTSHHHHHHHHHHHHHHHHHHTT--HHHHHHSSSEEEEEEETTEEEEEEEGGGT---BTTB-----HHHHHHHHHHHHTPPPPEEEEE--TT-HHHHHHHHHHHHHTT-EEEP--S--TTEEEEEE----TT--S-TTS-HHHHHHHHHHH-TT--EEEE--HHHHTTT-S--HHHHHHHHTT----TT-EEEEEETTTTEEE-EEEE---TTSSS-S-GGGTT--EEEET-----STTEEEEE---TTEEEETTTTSTTPPPEE-SSPEEEEEEEE-SS-EEEEES-SSTT-GGGGG-TTTGGGHHHHHHHHHHHHHHHTTS--TT-STTSS-------HHHHHHHHIIIIIIHHHHHHHHHHHHHHHHH-

Solvent-accessible surface area (backbone atoms only — not comparable to full-atom values): 28915 Å² total; per-residue (Å²): 108,87,78,71,60,76,77,54,87,65,82,78,76,78,65,58,97,86,67,84,62,56,33,70,63,41,32,51,32,55,55,63,44,65,80,69,24,34,41,40,38,25,37,28,49,88,50,29,49,71,58,31,56,53,48,53,47,50,34,50,46,56,30,22,74,77,37,71,37,47,66,48,71,44,49,48,43,45,52,73,72,62,73,57,55,72,65,64,36,47,62,54,52,73,57,45,31,68,59,67,70,52,38,69,67,60,50,50,52,52,54,48,51,60,55,56,52,69,73,53,57,64,92,83,39,48,69,54,46,50,50,39,51,52,47,50,52,50,43,53,50,41,62,64,39,72,55,81,33,53,51,42,60,44,26,48,51,50,22,53,41,25,47,52,51,19,67,74,37,64,96,40,76,66,18,58,50,26,48,52,51,21,51,52,29,42,48,43,40,69,67,63,65,47,58,63,22,46,41,71,36,89,58,16,11,39,35,40,30,44,92,23,37,76,78,39,76,45,56,31,76,67,45,43,53,79,52,83,102,44,32,52,51,43,43,51,42,36,54,27,50,53,37,27,52,68,64,63,54,78,58,54,40,33,26,62,49,60,46,76,81,33,61,70,58,52,53,55,45,42,54,58,39,39,65,69,60,37,44,66,47,79,76,63,84,89,53,58,87,28,30,35,40,34,41,57,50,68,43,98,79,64,75,86,54,91,80,65,50,67,63,53,48,55,52,47,54,49,66,69,37,55,66,34,21,33,39,42,23,42,27,22,77,48,35,74,77,57,63,91,72,45,69,64,45,53,53,36,42,74,75,74,33,90,45,64,42,67,25,22,35,25,38,58,41,90,90,72,81,45,76,37,37,64,38,72,47,56,59,33,75,82,34,96,14,38,53,59,46,45,40,42,61,39,31,32,36,32,35,40,17,26,52,58,42,52,74,65,26,58,34,45,46,58,52,41,101,42,25,26,39,16,68,47,67,86,49,94,83,56,60,62,47,68,33,91,56,55,33,4,42,26,34,56,46,73,79,86,65,36,25,40,37,40,32,22,20,29,51,38,78,43,73,69,38,64,78,32,92,87,36,35,82,11,52,64,22,30,52,43,46,50,54,48,51,51,29,29,32,67,66,76,36,62,78,59,66,56,92,35,27,61,54,37,54,45,62,68,52,77,64,53,49,48,52,51,46,47,42,65,70,44,50,48,52,52,51,52,49,49,52,50,51,55,53,52,52,66,71,73,107

Nearest PDB structures (foldseek):
  8u3k-assembly1_E  TM=3.064E-01  e=2.259E-01  Vibrio cholerae
  8u0j-assembly1_A  TM=3.702E-01  e=4.969E-01  Vibrio cholerae
  9ezy-assembly1_B  TM=4.392E-01  e=1.848E+00  Vibrio cholerae
  7mjz-assembly1_A  TM=4.753E-01  e=3.472E+00  Bacteroides uniformis
  9bgk-assembly1_E  TM=2.631E-01  e=7.973E-01  Vibrio cholerae

Sequence (541 aa):
FSGSNRNISGSLDLTPRSRALPSPRLIESMSSLPEGSTIFLTLNGDQVPPDDFRFARRILQRAAMKSSIETVCVDLSALRRGEISSQQIADWQNRFSAATFSPNQIRGAIAYLEDQSGFLDPSEHADVIVGVRESLRRVQAGLQRGVLPDLGSIARQLSVALQQLSDAQAESSASDESMRMARALMLLADEDQFVAAKLFSGNGGMALIREGEIQAFRPAASFLVQFEAQTPLRSESAFSQAMEAFVGVKPPLVSIMAPSGAQDLVQSVGYELQLRGLRVLPFEDNNPDCVLLVLADPPPAVESDPTGFAFVREVANAIEDPTQDVVLCVGPSVRARYGLDSPWEELLSGIGLDVALKSALGESVTRRSKRQTDLLVRPDWRSADPVSASIGGLPIAFPLAVDLGSEGSCFQWLPSSRRGRVSNWTSPESQVEETSDAMGLVRLIDDGARRLAVVGSARWLSPSLKSNPTSFNATSGNHELASSLLRWASGQDALGKGPNAALGRFQPSAFERLIWMIIVVGLIPLGLALAGCCSAWRRSS